Protein AF-A0A932HFH7-F1 (afdb_monomer_lite)

Radius of gyration: 31.8 Å; chains: 1; bounding box: 162×80×73 Å

Sequence (682 aa):
MNRLTLTACIVPSLLVASARLAAAQASPTAGREAAAAARPGRSPTQPIDEEYTRKIREYTTEPFFLSPLVDYLPASQTVPTPVAVLGDIAGAPTKLPYSHEVYQYLRLLEKATPRVKVFSIGTTEENREMIAVAVASEALMSSLDANREKLAKLADPRTTTDAEAERLQAEAAPIYYITGTIHSPEAGAPTALMELAYRLAVDESPYIQNIRERVITLITPIVEVDGRDRQVDVFRWHLAHPNETWPNLIYWGHYVAHDNNRDAMALTLKLSQNVLNTYVGWKAQVIHDLHESVPYLYDNTIGDGPYNAWIDPLLANEWQLIGWNNVQEMTRMGMPGVFAFGRFDTWSPGYLMFMAATHNGISRLYETFGNGGTAETLERTLSPTETARTWYRQNPPLPKVKWSLRNNNNYEQTGLLVSLSYIANDRRLILQNFYERSKRSVLKARTEGPAAYVFPADTRRPGAQAELLRILQKQHVEISRATAPFTVMLPAKRARPDTSRAAERGGAAPETAARALPDTAARAAADTTKPRTRTFPSGSYVVRMDQPYSRIADALLDHQYWAPDDPQRTPYDDTGWTFPEGFGVEAVRVVDTTVLHVAMEPVRGEVRAPGGVRPSSAAPGPPAAAAAARGGSVVAINHNGDNALGTLRYRLKSADIQAAEEPFEAAGQQFNRGSLLIRNVP

Foldseek 3Di:
DDDDDDDDDDDDDDDDDDDDPDPPPPDPVVLLVVLLVFDQAADPPFDFPVVQLVVLVVQAPDPLLFFRNRSTHTDDPQADALCVQQVHAQLDALDFDAPVSLVVLLVSRVVRALQKDKDFLFAFPVRHTWIKMKGADNVCSVCLVVLLVLLVCLLAVVNDDPVSLLVSLVVHAFEAEEEEAQPQQQGQQSSLVSRLSSCLGRGPRSLSNLLRHRYIYMYGSHLLNQQNNVLSVQQVVCVVVVPDDTDDSQASDDVHGDGQQQCLLQVPTPSNLSLLCCCVVSSHQFYEYEAADAEAKEWQLLEDDDAAPLFDVVLNVVSVVLLVLLVVVSVVRSNAAYFHYDQAYNHRCRGSQSSQRLLLHRRTYMHGHGPRSRQHFDKDADDCVQQDCDPGHNRGDDRIDGHGSSSRSSRVSSSVSSSSSVCSSCSSVSSVSSSVLLVCQLCCVPPPDDQKKKFFPPDLALPLVLSVVQSCVSSVQWKKFFQAKDKAWAAQDPDDPPCVVVVVDDDDDDPDDDDDDDDPPPPPRPPRHDTDMDIGGGGMMIRGSNGSSNSSVCSQAPDGDDPPPPPPPDHPDDDDHHSCVVSVGDIGTHNGNCVVVGHIGIDDDRRDGDDDADPLPDDPDPPPVVVVVPFDDKGKAADPPHPCVVVVCVVQVVKDKDFAQQWDDDSNDIGHGRIIITGDRD

Secondary structure (DSSP, 8-state):
-----------PPP-------------HHHHHHHHHTPPSS--SSSPB-HHHHHHHHHHSSSGGG--TTTSS-B--SSS--THHHHSS-TT-TT----HHHHHHHHHHHHHH-TTEEEEEEEE-TT--EEEEEEE--HHHHHTHHHHHHHHHHHH-GGG--HHHHHHHHHHPPPEEEEEE-SSTT--SHHHHHHHHHHHHHH--SHHHHHHHHH-EEEEES-S-HHHHHHHHHHHHHHHH-TTS-PPP--EEETTEES-GGGGGGT--SHHHHHHHHHHHHHT-SEEEEEEE-SSSEEETTS-BSPPPTTS-HHHHHHHHHHHHHHHHHHHHTT--SEES-SS-BS--TTSTTHHHHHTTSEEEEEEE---TT----EEEE--HHHH--BTTBSSPPPSEEEE-HHHHHHHHHHHHHHHHHHHHHTHHHHHHHHHHHHHHHHHHHHHTS-SEEEE-TT-S-HHHHHHHHHHHHHTT---EEESS-EEEEEPPPPPPP-TTGGGGSS-PPPS-------SSGGGS-SS-SS-EEEEE-TT-EEEESSSTTHHHHHHHHSPP---TT-S--S-SS-----HHHHHT---EEE--GGGGGS-EEE--S-------PPP-----PSPTTTGGGS-PPPEEE--SS-THHHHHHHHTTTSEEEE-SS-EEETTEEE-TT-EEEE---

Structure (mmCIF, N/CA/C/O backbone):
data_AF-A0A932HFH7-F1
#
_entry.id   AF-A0A932HFH7-F1
#
loop_
_atom_site.group_PDB
_atom_site.id
_atom_site.type_symbol
_atom_site.label_atom_id
_atom_site.label_alt_id
_atom_site.label_comp_id
_atom_site.label_asym_id
_atom_site.label_entity_id
_atom_site.label_seq_id
_atom_site.pdbx_PDB_ins_code
_atom_site.Cartn_x
_atom_site.Cartn_y
_atom_site.Cartn_z
_atom_site.occupancy
_atom_site.B_iso_or_equiv
_atom_site.auth_seq_id
_atom_site.auth_comp_id
_atom_site.auth_asym_id
_atom_site.auth_atom_id
_atom_site.pdbx_PDB_model_num
ATOM 1 N N . MET A 1 1 ? 100.072 -16.247 0.731 1.00 35.38 1 MET A N 1
ATOM 2 C CA . MET A 1 1 ? 100.127 -16.409 -0.737 1.00 35.38 1 MET A CA 1
ATOM 3 C C . MET A 1 1 ? 98.975 -17.310 -1.161 1.00 35.38 1 MET A C 1
ATOM 5 O O . MET A 1 1 ? 98.852 -18.371 -0.574 1.00 35.38 1 MET A O 1
ATOM 9 N N . ASN A 1 2 ? 98.145 -16.815 -2.090 1.00 32.78 2 ASN A N 1
ATOM 10 C CA . ASN A 1 2 ? 97.138 -17.476 -2.952 1.00 32.78 2 ASN A CA 1
ATOM 11 C C . ASN A 1 2 ? 96.195 -18.518 -2.314 1.00 32.78 2 ASN A C 1
ATOM 13 O O . ASN A 1 2 ? 96.620 -19.602 -1.948 1.00 32.78 2 ASN A O 1
ATOM 17 N N . ARG A 1 3 ? 94.908 -18.210 -2.066 1.00 34.16 3 ARG A N 1
ATOM 18 C CA . ARG A 1 3 ? 93.764 -18.170 -3.022 1.00 34.16 3 ARG A CA 1
ATOM 19 C C . ARG A 1 3 ? 93.720 -19.358 -3.990 1.00 34.16 3 ARG A C 1
ATOM 21 O O . ARG A 1 3 ? 94.660 -19.527 -4.750 1.00 34.16 3 ARG A O 1
ATOM 28 N N . LEU A 1 4 ? 92.581 -20.057 -4.014 1.00 31.47 4 LEU A N 1
ATOM 29 C CA . LEU A 1 4 ? 91.679 -20.318 -5.163 1.00 31.47 4 LEU A CA 1
ATOM 30 C C . LEU A 1 4 ? 90.792 -21.547 -4.826 1.00 31.47 4 LEU A C 1
ATOM 32 O O . LEU A 1 4 ? 91.275 -22.441 -4.148 1.00 31.47 4 LEU A O 1
ATOM 36 N N . THR A 1 5 ? 89.559 -21.778 -5.283 1.00 32.38 5 THR A N 1
ATOM 37 C CA . THR A 1 5 ? 88.359 -20.997 -5.646 1.00 32.38 5 THR A CA 1
ATOM 38 C C . THR A 1 5 ? 87.217 -22.033 -5.633 1.00 32.38 5 THR A C 1
ATOM 40 O O . THR A 1 5 ? 87.442 -23.186 -5.996 1.00 32.38 5 THR A O 1
ATOM 43 N N . LEU A 1 6 ? 86.005 -21.645 -5.219 1.00 30.61 6 LEU A N 1
ATOM 44 C CA . LEU A 1 6 ? 84.785 -22.458 -5.339 1.00 30.61 6 LEU A CA 1
ATOM 45 C C . LEU A 1 6 ? 84.455 -22.789 -6.805 1.00 30.61 6 LEU A C 1
ATOM 47 O O . LEU A 1 6 ? 84.578 -21.936 -7.684 1.00 30.61 6 LEU A O 1
ATOM 51 N N . THR A 1 7 ? 83.852 -23.956 -7.038 1.00 31.33 7 THR A N 1
ATOM 52 C CA . THR A 1 7 ? 82.819 -24.117 -8.074 1.00 31.33 7 THR A CA 1
ATOM 53 C C . THR A 1 7 ? 81.738 -25.074 -7.571 1.00 31.33 7 THR A C 1
ATOM 55 O O . THR A 1 7 ? 82.030 -26.110 -6.981 1.00 31.33 7 THR A O 1
ATOM 58 N N . ALA A 1 8 ? 80.487 -24.650 -7.732 1.00 31.22 8 ALA A N 1
ATOM 59 C CA . ALA A 1 8 ? 79.284 -25.252 -7.178 1.00 31.22 8 ALA A CA 1
ATOM 60 C C . ALA A 1 8 ? 78.802 -26.484 -7.961 1.00 31.22 8 ALA A C 1
ATOM 62 O O . ALA A 1 8 ? 78.883 -26.519 -9.186 1.00 31.22 8 ALA A O 1
ATOM 63 N N . CYS A 1 9 ? 78.191 -27.431 -7.248 1.00 28.25 9 CYS A N 1
ATOM 64 C CA . CYS A 1 9 ? 77.181 -28.349 -7.773 1.00 28.25 9 CYS A CA 1
ATOM 65 C C . CYS A 1 9 ? 76.133 -28.574 -6.676 1.00 28.25 9 CYS A C 1
ATOM 67 O O . CYS A 1 9 ? 76.435 -29.113 -5.614 1.00 28.25 9 CYS A O 1
ATOM 69 N N . ILE A 1 10 ? 74.914 -28.098 -6.930 1.00 31.12 10 ILE A N 1
ATOM 70 C CA . ILE A 1 10 ? 73.724 -28.296 -6.100 1.00 31.12 10 ILE A CA 1
ATOM 71 C C . ILE A 1 10 ? 72.938 -29.454 -6.717 1.00 31.12 10 ILE A C 1
ATOM 73 O O . ILE A 1 10 ? 72.573 -29.386 -7.888 1.00 31.12 10 ILE A O 1
ATOM 77 N N . VAL A 1 11 ? 72.636 -30.481 -5.922 1.00 30.22 11 VAL A N 1
ATOM 78 C CA . VAL A 1 11 ? 71.581 -31.467 -6.202 1.00 30.22 11 VAL A CA 1
ATOM 79 C C . VAL A 1 11 ? 70.719 -31.568 -4.935 1.00 30.22 11 VAL A C 1
ATOM 81 O O . VAL A 1 11 ? 71.273 -31.854 -3.873 1.00 30.22 11 VAL A O 1
ATOM 84 N N . PRO A 1 12 ? 69.404 -31.279 -4.992 1.00 34.81 12 PRO A N 1
ATOM 85 C CA . PRO A 1 12 ? 68.555 -31.230 -3.808 1.00 34.81 12 PRO A CA 1
ATOM 86 C C . PRO A 1 12 ? 67.936 -32.595 -3.479 1.00 34.81 12 PRO A C 1
ATOM 88 O O . PRO A 1 12 ? 67.478 -33.329 -4.354 1.00 34.81 12 PRO A O 1
ATOM 91 N N . SER A 1 13 ? 67.889 -32.897 -2.183 1.00 32.38 13 SER A N 1
ATOM 92 C CA . SER A 1 13 ? 67.214 -34.055 -1.601 1.00 32.38 13 SER A CA 1
ATOM 93 C C . SER A 1 13 ? 65.689 -33.905 -1.667 1.00 32.38 13 SER A C 1
ATOM 95 O O . SER A 1 13 ? 65.133 -32.891 -1.246 1.00 32.38 13 SER A O 1
ATOM 97 N N . LEU A 1 14 ? 65.021 -34.942 -2.176 1.00 31.16 14 LEU A N 1
ATOM 98 C CA . LEU A 1 14 ? 63.566 -35.084 -2.257 1.00 31.16 14 LEU A CA 1
ATOM 99 C C . LEU A 1 14 ? 62.920 -35.195 -0.865 1.00 31.16 14 LEU A C 1
ATOM 101 O O . LEU A 1 14 ? 63.173 -36.149 -0.132 1.00 31.16 14 LEU A O 1
ATOM 105 N N . LEU A 1 15 ? 62.011 -34.267 -0.553 1.00 31.84 15 LEU A N 1
ATOM 106 C CA . LEU A 1 15 ? 60.981 -34.421 0.475 1.00 31.84 15 LEU A CA 1
ATOM 107 C C . LEU A 1 15 ? 59.646 -34.698 -0.228 1.00 31.84 15 LEU A C 1
ATOM 109 O O . LEU A 1 15 ? 59.114 -33.846 -0.938 1.00 31.84 15 LEU A O 1
ATOM 113 N N . VAL A 1 16 ? 59.114 -35.904 -0.044 1.00 32.59 16 VAL A N 1
ATOM 114 C CA . VAL A 1 16 ? 57.792 -36.304 -0.537 1.00 32.59 16 VAL A CA 1
ATOM 115 C C . VAL A 1 16 ? 56.738 -35.764 0.430 1.00 32.59 16 VAL A C 1
ATOM 117 O O . VAL A 1 16 ? 56.536 -36.316 1.508 1.00 32.59 16 VAL A O 1
ATOM 120 N N . ALA A 1 17 ? 56.070 -34.675 0.047 1.00 32.34 17 ALA A N 1
ATOM 121 C CA . ALA A 1 17 ? 54.865 -34.186 0.708 1.00 32.34 17 ALA A CA 1
ATOM 122 C C . ALA A 1 17 ? 53.636 -34.661 -0.079 1.00 32.34 17 ALA A C 1
ATOM 124 O O . ALA A 1 17 ? 53.378 -34.232 -1.202 1.00 32.34 17 ALA A O 1
ATOM 125 N N . SER A 1 18 ? 52.877 -35.574 0.516 1.00 32.09 18 SER A N 1
ATOM 126 C CA . SER A 1 18 ? 51.580 -36.032 0.025 1.00 32.09 18 SER A CA 1
ATOM 127 C C . SER A 1 18 ? 50.555 -34.892 0.070 1.00 32.09 18 SER A C 1
ATOM 129 O O . SER A 1 18 ? 50.047 -34.547 1.139 1.00 32.09 18 SER A O 1
ATOM 131 N N . ALA A 1 19 ? 50.241 -34.316 -1.091 1.00 32.03 19 ALA A N 1
ATOM 132 C CA . ALA A 1 19 ? 49.162 -33.351 -1.258 1.00 32.03 19 ALA A CA 1
ATOM 133 C C . ALA A 1 19 ? 47.802 -34.064 -1.173 1.00 32.03 19 ALA A C 1
ATOM 135 O O . ALA A 1 19 ? 47.393 -34.775 -2.089 1.00 32.03 19 ALA A O 1
ATOM 136 N N . ARG A 1 20 ? 47.081 -33.870 -0.064 1.00 33.16 20 ARG A N 1
ATOM 137 C CA . ARG A 1 20 ? 45.633 -34.101 -0.022 1.00 33.16 20 ARG A CA 1
ATOM 138 C C . ARG A 1 20 ? 44.963 -32.884 -0.660 1.00 33.16 20 ARG A C 1
ATOM 140 O O . ARG A 1 20 ? 45.061 -31.789 -0.113 1.00 33.16 20 ARG A O 1
ATOM 147 N N . LEU A 1 21 ? 44.284 -33.068 -1.795 1.00 34.22 21 LEU A N 1
ATOM 148 C CA . LEU A 1 21 ? 43.308 -32.093 -2.287 1.00 34.22 21 LEU A CA 1
ATOM 149 C C . LEU A 1 21 ? 42.179 -31.997 -1.251 1.00 34.22 21 LEU A C 1
ATOM 151 O O . LEU A 1 21 ? 41.292 -32.845 -1.206 1.00 34.22 21 LEU A O 1
ATOM 155 N N . ALA A 1 22 ? 42.217 -30.970 -0.407 1.00 33.97 22 ALA A N 1
ATOM 156 C CA . ALA A 1 22 ? 41.032 -30.513 0.293 1.00 33.97 22 ALA A CA 1
ATOM 157 C C . ALA A 1 22 ? 40.236 -29.658 -0.698 1.00 33.97 22 ALA A C 1
ATOM 159 O O . ALA A 1 22 ? 40.610 -28.524 -0.993 1.00 33.97 22 ALA A O 1
ATOM 160 N N . ALA A 1 23 ? 39.157 -30.215 -1.248 1.00 35.78 23 ALA A N 1
ATOM 161 C CA . ALA A 1 23 ? 38.127 -29.406 -1.878 1.00 35.78 23 ALA A CA 1
ATOM 162 C C . ALA A 1 23 ? 37.571 -28.466 -0.799 1.00 35.78 23 ALA A C 1
ATOM 164 O O . ALA A 1 23 ? 36.909 -28.915 0.138 1.00 35.78 23 ALA A O 1
ATOM 165 N N . ALA A 1 24 ? 37.897 -27.178 -0.888 1.00 39.75 24 ALA A N 1
ATOM 166 C CA . ALA A 1 24 ? 37.312 -26.161 -0.033 1.00 39.75 24 ALA A CA 1
ATOM 167 C C . ALA A 1 24 ? 35.819 -26.064 -0.373 1.00 39.75 24 ALA A C 1
ATOM 169 O O . ALA A 1 24 ? 35.430 -25.415 -1.341 1.00 39.75 24 ALA A O 1
ATOM 170 N N . GLN A 1 25 ? 34.976 -26.747 0.401 1.00 37.53 25 GLN A N 1
ATOM 171 C CA . GLN A 1 25 ? 33.557 -26.426 0.442 1.00 37.53 25 GLN A CA 1
ATOM 172 C C . GLN A 1 25 ? 33.450 -25.020 1.030 1.00 37.53 25 GLN A C 1
ATOM 174 O O . GLN A 1 25 ? 33.739 -24.810 2.207 1.00 37.53 25 GLN A O 1
ATOM 179 N N . ALA A 1 26 ? 33.109 -24.042 0.192 1.00 40.19 26 ALA A N 1
ATOM 180 C CA . ALA A 1 26 ? 32.793 -22.703 0.658 1.00 40.19 26 ALA A CA 1
ATOM 181 C C . ALA A 1 26 ? 31.642 -22.807 1.668 1.00 40.19 26 ALA A C 1
ATOM 183 O O . ALA A 1 26 ? 30.573 -23.328 1.342 1.00 40.19 26 ALA A O 1
ATOM 184 N N . SER A 1 27 ? 31.862 -22.343 2.900 1.00 35.97 27 SER A N 1
ATOM 185 C CA . SER A 1 27 ? 30.799 -22.284 3.899 1.00 35.97 27 SER A CA 1
ATOM 186 C C . SER A 1 27 ? 29.634 -21.447 3.352 1.00 35.97 27 SER A C 1
ATOM 188 O O . SER A 1 27 ? 29.876 -20.361 2.816 1.00 35.97 27 SER A O 1
ATOM 190 N N . PRO A 1 28 ? 28.370 -21.879 3.517 1.00 47.59 28 PRO A N 1
ATOM 191 C CA . PRO A 1 28 ? 27.197 -21.151 3.017 1.00 47.59 28 PRO A CA 1
ATOM 192 C C . PRO A 1 28 ? 27.067 -19.725 3.585 1.00 47.59 28 PRO A C 1
ATOM 194 O O . PRO A 1 28 ? 26.352 -18.894 3.030 1.00 47.59 28 PRO A O 1
ATOM 197 N N . THR A 1 29 ? 27.786 -19.410 4.665 1.00 44.78 29 THR A N 1
ATOM 198 C CA . THR A 1 29 ? 27.919 -18.064 5.235 1.00 44.78 29 THR A CA 1
ATOM 199 C C . THR A 1 29 ? 28.749 -17.114 4.364 1.00 44.78 29 THR A C 1
ATOM 201 O O . THR A 1 29 ? 28.332 -15.977 4.166 1.00 44.78 29 THR A O 1
ATOM 204 N N . ALA A 1 30 ? 29.851 -17.573 3.759 1.00 38.56 30 ALA A N 1
ATOM 205 C CA . ALA A 1 30 ? 30.724 -16.731 2.932 1.00 38.56 30 ALA A CA 1
ATOM 206 C C . ALA A 1 30 ? 30.053 -16.306 1.610 1.00 38.56 30 ALA A C 1
ATOM 208 O O . ALA A 1 30 ? 30.193 -15.165 1.175 1.00 38.56 30 ALA A O 1
ATOM 209 N N . GLY A 1 31 ? 29.262 -17.198 0.998 1.00 47.81 31 GLY A N 1
ATOM 210 C CA . GLY A 1 31 ? 28.448 -16.862 -0.180 1.00 47.81 31 GLY A CA 1
ATOM 211 C C . GLY A 1 31 ? 27.321 -15.871 0.136 1.00 47.81 31 GLY A C 1
ATOM 212 O O . GLY A 1 31 ? 27.017 -14.995 -0.671 1.00 47.81 31 GLY A O 1
ATOM 213 N N . ARG A 1 32 ? 26.744 -15.951 1.344 1.00 49.59 32 ARG A N 1
ATOM 214 C CA . ARG A 1 32 ? 25.683 -15.042 1.804 1.00 49.59 32 ARG A CA 1
ATOM 215 C C . ARG A 1 32 ? 26.189 -13.634 2.136 1.00 49.59 32 ARG A C 1
ATOM 217 O O . ARG A 1 32 ? 25.471 -12.677 1.860 1.00 49.59 32 ARG A O 1
ATOM 224 N N . GLU A 1 33 ? 27.385 -13.487 2.698 1.00 50.38 33 GLU A N 1
ATOM 225 C CA . GLU A 1 33 ? 27.985 -12.166 2.957 1.00 50.38 33 GLU A CA 1
ATOM 226 C C . GLU A 1 33 ? 28.440 -11.473 1.662 1.00 50.38 33 GLU A C 1
ATOM 228 O O . GLU A 1 33 ? 28.222 -10.273 1.499 1.00 50.38 33 GLU A O 1
ATOM 233 N N . ALA A 1 34 ? 28.970 -12.224 0.689 1.00 55.91 34 ALA A N 1
ATOM 234 C CA . ALA A 1 34 ? 29.333 -11.684 -0.625 1.00 55.91 34 ALA A CA 1
ATOM 235 C C . ALA A 1 34 ? 28.115 -11.182 -1.431 1.00 55.91 34 ALA A C 1
ATOM 237 O O . ALA A 1 34 ? 28.224 -10.191 -2.152 1.00 55.91 34 ALA A O 1
ATOM 238 N N . ALA A 1 35 ? 26.950 -11.827 -1.285 1.00 56.38 35 ALA A N 1
ATOM 239 C CA . ALA A 1 35 ? 25.703 -11.409 -1.932 1.00 56.38 35 ALA A CA 1
ATOM 240 C C . ALA A 1 35 ? 25.136 -10.092 -1.357 1.00 56.38 35 ALA A C 1
ATOM 242 O O . ALA A 1 35 ? 24.623 -9.270 -2.111 1.00 56.38 35 ALA A O 1
ATOM 243 N N . ALA A 1 36 ? 25.284 -9.839 -0.052 1.00 57.16 36 ALA A N 1
ATOM 244 C CA . ALA A 1 36 ? 24.829 -8.591 0.576 1.00 57.16 36 ALA A CA 1
ATOM 245 C C . ALA A 1 36 ? 25.656 -7.359 0.141 1.00 57.16 36 ALA A C 1
ATOM 247 O O . ALA A 1 36 ? 25.159 -6.235 0.139 1.00 57.16 36 ALA A O 1
ATOM 248 N N . ALA A 1 37 ? 26.905 -7.576 -0.288 1.00 65.25 37 ALA A N 1
ATOM 249 C CA . ALA A 1 37 ? 27.796 -6.558 -0.852 1.00 65.25 37 ALA A CA 1
ATOM 250 C C . ALA A 1 37 ? 27.737 -6.473 -2.395 1.00 65.25 37 ALA A C 1
ATOM 252 O O . ALA A 1 37 ? 28.613 -5.863 -3.021 1.00 65.25 37 ALA A O 1
ATOM 253 N N . ALA A 1 38 ? 26.743 -7.109 -3.028 1.00 76.88 38 ALA A N 1
ATOM 254 C CA . ALA A 1 38 ? 26.634 -7.166 -4.478 1.00 76.88 38 ALA A CA 1
ATOM 255 C C . ALA A 1 38 ? 26.452 -5.772 -5.091 1.00 76.88 38 ALA A C 1
ATOM 257 O O . ALA A 1 38 ? 25.614 -4.974 -4.671 1.00 76.88 38 ALA A O 1
ATOM 258 N N . ARG A 1 39 ? 27.230 -5.485 -6.137 1.00 86.56 39 ARG A N 1
ATOM 259 C CA . ARG A 1 39 ? 27.068 -4.256 -6.917 1.00 86.56 39 ARG A CA 1
ATOM 260 C C . ARG A 1 39 ? 25.878 -4.400 -7.874 1.00 86.56 39 ARG A C 1
ATOM 262 O O . ARG A 1 39 ? 25.722 -5.474 -8.455 1.00 86.56 39 ARG A O 1
ATOM 269 N N . PRO A 1 40 ? 25.096 -3.330 -8.095 1.00 93.69 40 PRO A N 1
ATOM 270 C CA . PRO A 1 40 ? 24.092 -3.283 -9.153 1.00 93.69 40 PRO A CA 1
ATOM 271 C C . PRO A 1 40 ? 24.697 -3.621 -10.517 1.00 93.69 40 PRO A C 1
ATOM 273 O O . PRO A 1 40 ? 25.717 -3.040 -10.897 1.00 93.69 40 PRO A O 1
ATOM 276 N N . GLY A 1 41 ? 24.087 -4.559 -11.238 1.00 94.00 41 GLY A N 1
ATOM 277 C CA . GLY A 1 41 ? 24.583 -5.017 -12.532 1.00 94.00 41 GLY A CA 1
ATOM 278 C C . GLY A 1 41 ? 24.110 -6.421 -12.894 1.00 94.00 41 GLY A C 1
ATOM 279 O O . GLY A 1 41 ? 23.615 -7.161 -12.045 1.00 94.00 41 GLY A O 1
ATOM 280 N N . ARG A 1 42 ? 24.317 -6.797 -14.159 1.00 94.25 42 ARG A N 1
ATOM 281 C CA . ARG A 1 42 ? 24.025 -8.143 -14.669 1.00 94.25 42 ARG A CA 1
ATOM 282 C C . ARG A 1 42 ? 24.982 -9.209 -14.172 1.00 94.25 42 ARG A C 1
ATOM 284 O O . ARG A 1 42 ? 26.149 -8.939 -13.883 1.00 94.25 42 AR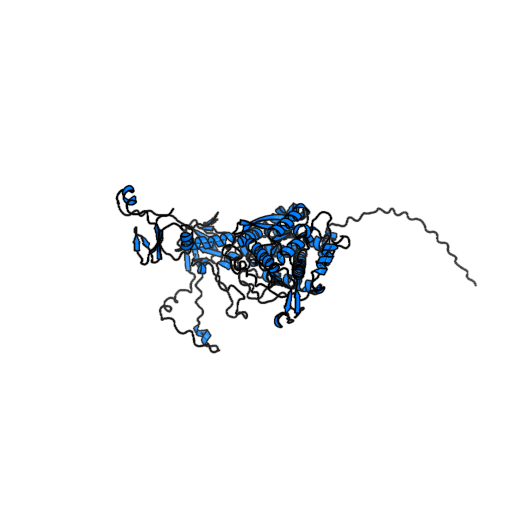G A O 1
ATOM 291 N N . SER A 1 43 ? 24.511 -10.453 -14.183 1.00 94.00 43 SER A N 1
ATOM 292 C CA . SER A 1 43 ? 25.406 -11.599 -14.078 1.00 94.00 43 SER A CA 1
ATOM 293 C C . SER A 1 43 ? 26.344 -11.645 -15.295 1.00 94.00 43 SER A C 1
ATOM 295 O O . SER A 1 43 ? 25.875 -11.559 -16.435 1.00 94.00 43 SER A O 1
ATOM 297 N N . PRO A 1 44 ? 27.666 -11.799 -15.100 1.00 90.50 44 PRO A N 1
ATOM 298 C CA . PRO A 1 44 ? 28.602 -11.929 -16.213 1.00 90.50 44 PRO A CA 1
ATOM 299 C C . PRO A 1 44 ? 28.458 -13.268 -16.949 1.00 90.50 44 PRO A C 1
ATOM 301 O O . PRO A 1 44 ? 28.910 -13.380 -18.086 1.00 90.50 44 PRO A O 1
ATOM 304 N N . THR A 1 45 ? 27.846 -14.275 -16.317 1.00 93.94 45 THR A N 1
ATOM 305 C CA . THR A 1 45 ? 27.719 -15.641 -16.850 1.00 93.94 45 THR A CA 1
ATOM 306 C C . THR A 1 45 ? 26.332 -15.957 -17.402 1.00 93.94 45 THR A C 1
ATOM 308 O O . THR A 1 45 ? 26.183 -16.954 -18.105 1.00 93.94 45 THR A O 1
ATOM 311 N N . GLN A 1 46 ? 25.325 -15.127 -17.119 1.00 97.44 46 GLN A N 1
ATOM 312 C CA . GLN A 1 46 ? 23.989 -15.275 -17.689 1.00 97.44 46 GLN A CA 1
ATOM 313 C C . GLN A 1 46 ? 23.894 -14.494 -19.011 1.00 97.44 46 GLN A C 1
ATOM 315 O O . GLN A 1 46 ? 24.196 -13.294 -19.032 1.00 97.44 46 GLN A O 1
ATOM 320 N N . PRO A 1 47 ? 23.477 -15.136 -20.116 1.00 98.06 47 PRO A N 1
ATOM 321 C CA . PRO A 1 47 ? 23.124 -14.426 -21.340 1.00 98.06 47 PRO A CA 1
ATOM 322 C C . PRO A 1 47 ? 21.979 -13.431 -21.115 1.00 98.06 47 PRO A C 1
ATOM 324 O O . PRO A 1 47 ? 21.155 -13.593 -20.213 1.00 98.06 47 PRO A O 1
ATOM 327 N N . ILE A 1 48 ? 21.910 -12.416 -21.968 1.00 98.44 48 ILE A N 1
ATOM 328 C CA . ILE A 1 48 ? 20.789 -11.474 -22.018 1.00 98.44 48 ILE A CA 1
ATOM 329 C C . ILE A 1 48 ? 19.853 -11.847 -23.167 1.00 98.44 48 ILE A C 1
ATOM 331 O O . ILE A 1 48 ? 20.275 -12.481 -24.135 1.00 98.44 48 ILE A O 1
ATOM 335 N N . ASP A 1 49 ? 18.587 -11.458 -23.067 1.00 98.56 49 ASP A N 1
ATOM 336 C CA . ASP A 1 49 ? 17.686 -11.467 -24.216 1.00 98.56 49 ASP A CA 1
ATOM 337 C C . ASP A 1 49 ? 18.082 -10.295 -25.125 1.00 98.56 49 ASP A C 1
ATOM 339 O O . ASP A 1 49 ? 17.829 -9.132 -24.798 1.00 98.56 49 ASP A O 1
ATOM 343 N N . GLU A 1 50 ? 18.792 -10.596 -26.214 1.00 98.44 50 GLU A N 1
ATOM 344 C CA . GLU A 1 50 ? 19.386 -9.590 -27.103 1.00 98.44 50 GLU A CA 1
ATOM 345 C C . GLU A 1 50 ? 18.325 -8.704 -27.768 1.00 98.44 50 GLU A C 1
ATOM 347 O O . GLU A 1 50 ? 18.493 -7.485 -27.839 1.00 98.44 50 GLU A O 1
ATOM 352 N N . GLU A 1 51 ? 17.207 -9.280 -28.225 1.00 98.44 51 GLU A N 1
ATOM 353 C CA . GLU A 1 51 ? 16.154 -8.507 -28.889 1.00 98.44 51 GLU A CA 1
ATOM 354 C C . GLU A 1 51 ? 15.417 -7.619 -27.889 1.00 98.44 51 GLU A C 1
ATOM 356 O O . GLU A 1 51 ? 15.250 -6.420 -28.135 1.00 98.44 51 GLU A O 1
ATOM 361 N N . TYR A 1 52 ? 15.019 -8.181 -26.746 1.00 98.62 52 TYR A N 1
ATOM 362 C CA . TYR A 1 52 ? 14.345 -7.425 -25.700 1.00 98.62 52 TYR A CA 1
ATOM 363 C C . TYR A 1 52 ? 15.254 -6.298 -25.197 1.00 98.62 52 TYR A C 1
ATOM 365 O O . TYR A 1 52 ? 14.831 -5.147 -25.112 1.00 98.62 52 TYR A O 1
ATOM 373 N N . THR A 1 53 ? 16.531 -6.594 -24.937 1.00 98.75 53 THR A N 1
ATOM 374 C CA . THR A 1 53 ? 17.522 -5.604 -24.485 1.00 98.75 53 THR A CA 1
ATOM 375 C C . THR A 1 53 ? 17.750 -4.505 -25.521 1.00 98.75 53 THR A C 1
ATOM 377 O O . THR A 1 53 ? 17.829 -3.326 -25.167 1.00 98.75 53 THR A O 1
ATOM 380 N N . ARG A 1 54 ? 17.809 -4.848 -26.813 1.00 98.75 54 ARG A N 1
ATOM 381 C CA . ARG A 1 54 ? 17.880 -3.856 -27.893 1.00 98.75 54 ARG A CA 1
ATOM 382 C C . ARG A 1 54 ? 16.670 -2.919 -27.853 1.00 98.75 54 ARG A C 1
ATOM 384 O O . ARG A 1 54 ? 16.855 -1.708 -27.938 1.00 98.75 54 ARG A O 1
ATOM 391 N N . LYS A 1 55 ? 15.461 -3.457 -27.667 1.00 98.56 55 LYS A N 1
ATOM 392 C CA . LYS A 1 55 ? 14.226 -2.664 -27.574 1.00 98.56 55 LYS A CA 1
ATOM 393 C C . LYS A 1 55 ? 14.140 -1.812 -26.307 1.00 98.56 55 LYS A C 1
ATOM 395 O O . LYS A 1 55 ? 13.636 -0.697 -26.376 1.00 98.56 55 LYS A O 1
ATOM 400 N N . ILE A 1 56 ? 14.690 -2.266 -25.172 1.00 98.69 56 ILE A N 1
ATOM 401 C CA . ILE A 1 56 ? 14.825 -1.427 -23.964 1.00 98.69 56 ILE A CA 1
ATOM 402 C C . ILE A 1 56 ? 15.561 -0.136 -24.325 1.00 98.69 56 ILE A C 1
ATOM 404 O O . ILE A 1 56 ? 15.093 0.953 -24.000 1.00 98.69 56 ILE A O 1
ATOM 408 N N . ARG A 1 57 ? 16.692 -0.254 -25.028 1.00 98.56 57 ARG A N 1
ATOM 409 C CA . ARG A 1 57 ? 17.504 0.895 -25.450 1.00 98.56 57 ARG A CA 1
ATOM 410 C C . ARG A 1 57 ? 16.817 1.731 -26.524 1.00 98.56 57 ARG A C 1
ATOM 412 O O . ARG A 1 57 ? 16.942 2.943 -26.493 1.00 98.56 57 ARG A O 1
ATOM 419 N N . GLU A 1 58 ? 16.095 1.095 -27.443 1.00 98.25 58 GLU A N 1
ATOM 420 C CA . GLU A 1 58 ? 15.334 1.774 -28.498 1.00 98.25 58 GLU A CA 1
ATOM 421 C C . GLU A 1 58 ? 14.203 2.648 -27.936 1.00 98.25 58 GLU A C 1
ATOM 423 O O . GLU A 1 58 ? 14.013 3.774 -28.386 1.00 98.25 58 GLU A O 1
ATOM 428 N N . TYR A 1 59 ? 13.456 2.145 -26.948 1.00 98.25 59 TYR A N 1
ATOM 429 C CA . TYR A 1 59 ? 12.288 2.836 -26.389 1.00 98.25 59 TYR A CA 1
ATOM 430 C C . TYR A 1 59 ? 12.621 3.753 -25.207 1.00 98.25 59 TYR A C 1
ATOM 432 O O . TYR A 1 59 ? 11.785 4.561 -24.788 1.00 98.25 59 TYR A O 1
ATOM 440 N N . THR A 1 60 ? 13.838 3.656 -24.673 1.00 98.56 60 THR A N 1
ATOM 441 C CA . THR A 1 60 ? 14.356 4.608 -23.688 1.00 98.56 60 THR A CA 1
ATOM 442 C C . THR A 1 60 ? 14.897 5.832 -24.413 1.00 98.56 60 THR A C 1
ATOM 444 O O . THR A 1 60 ? 15.737 5.713 -25.299 1.00 98.56 60 THR A O 1
ATOM 447 N N . THR A 1 61 ? 14.415 7.020 -24.057 1.00 97.94 61 THR A N 1
ATOM 448 C CA . THR A 1 61 ? 14.672 8.214 -24.879 1.00 97.94 61 THR A CA 1
ATOM 449 C C . THR A 1 61 ? 16.073 8.788 -24.707 1.00 97.94 61 THR A C 1
ATOM 451 O O . THR A 1 61 ? 16.566 9.425 -25.631 1.00 97.94 61 THR A O 1
ATOM 454 N N . GLU A 1 62 ? 16.714 8.557 -23.557 1.00 97.62 62 GLU A N 1
ATOM 455 C CA . GLU A 1 62 ? 18.063 9.036 -23.244 1.00 97.62 62 GLU A CA 1
ATOM 456 C C . GLU A 1 62 ? 18.828 8.029 -22.361 1.00 97.62 62 GLU A C 1
ATOM 458 O O . GLU A 1 62 ? 18.222 7.410 -21.480 1.00 97.62 62 GLU A O 1
ATOM 463 N N . PRO A 1 63 ? 20.162 7.879 -22.505 1.00 97.56 63 PRO A N 1
ATOM 464 C CA . PRO A 1 63 ? 20.931 6.868 -21.768 1.00 97.56 63 PRO A CA 1
ATOM 465 C C . PRO A 1 63 ? 20.887 7.005 -20.241 1.00 97.56 63 PRO A C 1
ATOM 467 O O . PRO A 1 63 ? 20.965 6.003 -19.539 1.00 97.56 63 PRO A O 1
ATOM 470 N N . PHE A 1 64 ? 20.746 8.223 -19.710 1.00 96.88 64 PHE A N 1
ATOM 471 C CA . PHE A 1 64 ? 20.674 8.468 -18.261 1.00 96.88 64 PHE A CA 1
ATOM 472 C C . PHE A 1 64 ? 19.326 8.071 -17.636 1.00 96.88 64 PHE A C 1
ATOM 474 O O . PHE A 1 64 ? 19.170 8.140 -16.419 1.00 96.88 64 PHE A O 1
ATOM 481 N N . PHE A 1 65 ? 18.359 7.634 -18.447 1.00 98.31 65 PHE A N 1
ATOM 482 C CA . PHE A 1 65 ? 17.143 6.974 -17.970 1.00 98.31 65 PHE A CA 1
ATOM 483 C C . PHE A 1 65 ? 17.299 5.454 -17.830 1.00 98.31 65 PHE A C 1
ATOM 485 O O . PHE A 1 65 ? 16.328 4.761 -17.522 1.00 98.31 65 PHE A O 1
ATOM 492 N N . LEU A 1 66 ? 18.509 4.928 -18.043 1.00 98.38 66 LEU A N 1
ATOM 493 C CA . LEU A 1 66 ? 18.877 3.548 -17.758 1.00 98.38 66 LEU A CA 1
ATOM 494 C C . LEU A 1 66 ? 19.770 3.478 -16.522 1.00 98.38 66 LEU A C 1
ATOM 496 O O . LEU A 1 66 ? 20.622 4.333 -16.292 1.00 98.38 66 LEU A O 1
ATOM 500 N N . SER A 1 67 ? 19.611 2.395 -15.769 1.00 98.38 67 SER A N 1
ATOM 501 C CA . SER A 1 67 ? 20.544 1.988 -14.725 1.00 98.38 67 SER A CA 1
ATOM 502 C C . SER A 1 67 ? 21.140 0.619 -15.059 1.00 98.38 67 SER A C 1
ATOM 504 O O . SER A 1 67 ? 20.522 -0.135 -15.816 1.00 98.38 67 SER A O 1
ATOM 506 N N . PRO A 1 68 ? 22.269 0.224 -14.437 1.00 98.19 68 PRO A N 1
ATOM 507 C CA . PRO A 1 68 ? 22.821 -1.127 -14.579 1.00 98.19 68 PRO A CA 1
ATOM 508 C C . PRO A 1 68 ? 21.886 -2.260 -14.122 1.00 98.19 68 PRO A C 1
ATOM 510 O O . PRO A 1 68 ? 22.250 -3.427 -14.225 1.00 98.19 68 PRO A O 1
ATOM 513 N N . LEU A 1 69 ? 20.727 -1.942 -13.533 1.00 98.25 69 LEU A N 1
ATOM 514 C CA . LEU A 1 69 ? 19.716 -2.914 -13.112 1.00 98.25 69 LEU A CA 1
ATOM 515 C C . LEU A 1 69 ? 18.654 -3.168 -14.191 1.00 98.25 69 LEU A C 1
ATOM 517 O O . LEU A 1 69 ? 17.978 -4.195 -14.143 1.00 98.25 69 LEU A O 1
ATOM 521 N N . VAL A 1 70 ? 18.487 -2.241 -15.141 1.00 98.38 70 VAL A N 1
ATOM 522 C CA . VAL A 1 70 ? 17.374 -2.252 -16.107 1.00 98.38 70 VAL A CA 1
ATOM 523 C C . VAL A 1 70 ? 17.802 -2.004 -17.557 1.00 98.38 70 VAL A C 1
ATOM 525 O O . VAL A 1 70 ? 16.945 -1.984 -18.434 1.00 98.38 70 VAL A O 1
ATOM 528 N N . ASP A 1 71 ? 19.102 -1.866 -17.847 1.00 98.19 71 ASP A N 1
ATOM 529 C CA . ASP A 1 71 ? 19.651 -1.667 -19.204 1.00 98.19 71 ASP A CA 1
ATOM 530 C C . ASP A 1 71 ? 19.768 -2.951 -20.052 1.00 98.19 71 ASP A C 1
ATOM 532 O O . ASP A 1 71 ? 20.277 -2.921 -21.179 1.00 98.19 71 ASP A O 1
ATOM 536 N N . TYR A 1 72 ? 19.278 -4.071 -19.517 1.00 98.56 72 TYR A N 1
ATOM 537 C CA . TYR A 1 72 ? 19.192 -5.392 -20.143 1.00 98.56 72 TYR A CA 1
ATOM 538 C C . TYR A 1 72 ? 17.978 -6.157 -19.615 1.00 98.56 72 TYR A C 1
ATOM 540 O O . TYR A 1 72 ? 17.420 -5.784 -18.585 1.00 98.56 72 TYR A O 1
ATOM 548 N N . LEU A 1 73 ? 17.596 -7.251 -20.273 1.00 98.62 73 LEU A N 1
ATOM 549 C CA . LEU A 1 73 ? 16.725 -8.283 -19.701 1.00 98.62 73 LEU A CA 1
ATOM 550 C C . LEU A 1 73 ? 17.494 -9.618 -19.642 1.00 98.62 73 LEU A C 1
ATOM 552 O O . LEU A 1 73 ? 18.112 -9.983 -20.645 1.00 98.62 73 LEU A O 1
ATOM 556 N N . PRO A 1 74 ? 17.500 -10.358 -18.515 1.00 98.31 74 PRO A N 1
ATOM 557 C CA . PRO A 1 74 ? 18.174 -11.654 -18.452 1.00 98.31 74 PRO A CA 1
ATOM 558 C C . PRO A 1 74 ? 17.467 -12.686 -19.344 1.00 98.31 74 PRO A C 1
ATOM 560 O O . PRO A 1 74 ? 16.237 -12.798 -19.330 1.00 98.31 74 PRO A O 1
ATOM 563 N N . ALA A 1 75 ? 18.236 -13.467 -20.105 1.00 97.75 75 ALA A N 1
ATOM 564 C CA . ALA A 1 75 ? 17.675 -14.538 -20.921 1.00 97.75 75 ALA A CA 1
ATOM 565 C C . ALA A 1 75 ? 17.261 -15.734 -20.058 1.00 97.75 75 ALA A C 1
ATOM 567 O O . ALA A 1 75 ? 17.954 -16.121 -19.110 1.00 97.75 75 ALA A O 1
ATOM 568 N N . SER A 1 76 ? 16.170 -16.377 -20.463 1.00 97.88 76 SER A N 1
ATOM 569 C CA . SER A 1 76 ? 15.764 -17.693 -19.983 1.00 97.88 76 SER A CA 1
ATOM 570 C C . SER A 1 76 ? 15.283 -18.543 -21.150 1.00 97.88 76 SER A C 1
ATOM 572 O O . SER A 1 76 ? 14.582 -18.059 -22.032 1.00 97.88 76 SER A O 1
ATOM 574 N N . GLN A 1 77 ? 15.649 -19.825 -21.150 1.00 96.00 77 GLN A N 1
ATOM 575 C CA . GLN A 1 77 ? 15.157 -20.783 -22.147 1.00 96.00 77 GLN A CA 1
ATOM 576 C C . GLN A 1 77 ? 13.768 -21.330 -21.793 1.00 96.00 77 GLN A C 1
ATOM 578 O O . GLN A 1 77 ? 13.092 -21.889 -22.651 1.00 96.00 77 GLN A O 1
ATOM 583 N N . THR A 1 78 ? 13.356 -21.211 -20.528 1.00 96.38 78 THR A N 1
ATOM 584 C CA . THR A 1 78 ? 12.151 -21.865 -19.996 1.00 96.38 78 THR A CA 1
ATOM 585 C C . THR A 1 78 ? 11.108 -20.886 -19.477 1.00 96.38 78 THR A C 1
ATOM 587 O O . THR A 1 78 ? 9.936 -21.247 -19.385 1.00 96.38 78 THR A O 1
ATOM 590 N N . VAL A 1 79 ? 11.507 -19.658 -19.141 1.00 98.44 79 VAL A N 1
ATOM 591 C CA . VAL A 1 79 ? 10.613 -18.646 -18.574 1.00 98.44 79 VAL A CA 1
ATOM 592 C C . VAL A 1 79 ? 10.268 -17.617 -19.653 1.00 98.44 79 VAL A C 1
ATOM 594 O O . VAL A 1 79 ? 11.179 -16.963 -20.158 1.00 98.44 79 VAL A O 1
ATOM 597 N N . PRO A 1 80 ? 8.984 -17.460 -20.027 1.00 98.25 80 PRO A N 1
ATOM 598 C CA . PRO A 1 80 ? 8.580 -16.509 -21.057 1.00 98.25 80 PRO A CA 1
ATOM 599 C C . PRO A 1 80 ? 8.730 -15.063 -20.570 1.00 98.25 80 PRO A C 1
ATOM 601 O O . PRO A 1 80 ? 8.426 -14.755 -19.418 1.00 98.25 80 PRO A O 1
ATOM 604 N N . THR A 1 81 ? 9.152 -14.172 -21.466 1.00 98.69 81 THR A N 1
ATOM 605 C CA . THR A 1 81 ? 9.200 -12.720 -21.225 1.00 98.69 81 THR A CA 1
ATOM 606 C C . THR A 1 81 ? 7.817 -12.081 -21.442 1.00 98.69 81 THR A C 1
ATOM 608 O O . THR A 1 81 ? 6.936 -12.718 -22.037 1.00 98.69 81 THR A O 1
ATOM 611 N N . PRO A 1 82 ? 7.594 -10.811 -21.035 1.00 98.31 82 PRO A N 1
ATOM 612 C CA . PRO A 1 82 ? 6.325 -10.109 -21.274 1.00 98.31 82 PRO A CA 1
ATOM 613 C C . PRO A 1 82 ? 5.871 -10.076 -22.744 1.00 98.31 82 PRO A C 1
ATOM 615 O O . PRO A 1 82 ? 4.669 -10.016 -23.013 1.00 98.31 82 PRO A O 1
ATOM 618 N N . VAL A 1 83 ? 6.808 -10.191 -23.698 1.00 98.12 83 VAL A N 1
ATOM 619 C CA . VAL A 1 83 ? 6.529 -10.240 -25.147 1.00 98.12 83 VAL A CA 1
ATOM 620 C C . VAL A 1 83 ? 5.530 -11.343 -25.496 1.00 98.12 83 VAL A C 1
ATOM 622 O O . VAL A 1 83 ? 4.706 -11.152 -26.386 1.00 98.12 83 VAL A O 1
ATOM 625 N N . ALA A 1 84 ? 5.545 -12.466 -24.768 1.00 97.88 84 ALA A N 1
ATOM 626 C CA . ALA A 1 84 ? 4.674 -13.612 -25.029 1.00 97.88 84 ALA A CA 1
ATOM 627 C C . ALA A 1 84 ? 3.170 -13.282 -24.970 1.00 97.88 84 ALA A C 1
ATOM 629 O O . ALA A 1 84 ? 2.370 -13.992 -25.576 1.00 97.88 84 ALA A O 1
ATOM 630 N N . VAL A 1 85 ? 2.785 -12.224 -24.248 1.00 98.12 85 VAL A N 1
ATOM 631 C CA . VAL A 1 85 ? 1.393 -11.746 -24.177 1.00 98.12 85 VAL A CA 1
ATOM 632 C C . VAL A 1 85 ? 1.241 -10.381 -24.838 1.00 98.12 85 VAL A C 1
ATOM 634 O O . VAL A 1 85 ? 0.258 -10.138 -25.532 1.00 98.12 85 VAL A O 1
ATOM 637 N N . LEU A 1 86 ? 2.211 -9.484 -24.649 1.00 97.12 86 LEU A N 1
ATOM 638 C CA . LEU A 1 86 ? 2.096 -8.103 -25.114 1.00 97.12 86 LEU A CA 1
ATOM 639 C C . LEU A 1 86 ? 2.349 -7.943 -26.620 1.00 97.12 86 LEU A C 1
ATOM 641 O O . LEU A 1 86 ? 1.875 -6.965 -27.201 1.00 97.12 86 LEU A O 1
ATOM 645 N N . GLY A 1 87 ? 3.094 -8.867 -27.239 1.00 96.62 87 GLY A N 1
ATOM 646 C CA . GLY A 1 87 ? 3.597 -8.758 -28.614 1.00 96.62 87 GLY A CA 1
ATOM 647 C C . GLY A 1 87 ? 4.804 -7.823 -28.767 1.00 96.62 87 GLY A C 1
ATOM 648 O O . GLY A 1 87 ? 5.451 -7.814 -29.811 1.00 96.62 87 GLY A O 1
ATOM 649 N N . ASP A 1 88 ? 5.139 -7.070 -27.718 1.00 97.50 88 ASP A N 1
ATOM 650 C CA . ASP A 1 88 ? 6.328 -6.230 -27.615 1.00 97.50 88 ASP A CA 1
ATOM 651 C C . ASP A 1 88 ? 6.800 -6.151 -26.149 1.00 97.50 88 ASP A C 1
ATOM 653 O O . ASP A 1 88 ? 6.189 -6.748 -25.260 1.00 97.50 88 ASP A O 1
ATOM 657 N N . ILE A 1 89 ? 7.911 -5.467 -25.878 1.00 98.19 89 ILE A N 1
ATOM 658 C CA . ILE A 1 89 ? 8.463 -5.354 -24.525 1.00 98.19 89 ILE A CA 1
ATOM 659 C C . ILE A 1 89 ? 7.551 -4.547 -23.588 1.00 98.19 89 ILE A C 1
ATOM 661 O O . ILE A 1 89 ? 6.767 -3.698 -24.014 1.00 98.19 89 ILE A O 1
ATOM 665 N N . ALA A 1 90 ? 7.689 -4.760 -22.280 1.00 97.75 90 ALA A N 1
ATOM 666 C CA . ALA A 1 90 ? 7.030 -3.922 -21.285 1.00 97.75 90 ALA A CA 1
ATOM 667 C C . ALA A 1 90 ? 7.466 -2.448 -21.421 1.00 97.75 90 ALA A C 1
ATOM 669 O O . ALA A 1 90 ? 8.661 -2.138 -21.486 1.00 97.75 90 ALA A O 1
ATOM 670 N N . GLY A 1 91 ? 6.492 -1.534 -21.441 1.00 96.56 91 GLY A N 1
ATOM 671 C CA . GLY A 1 91 ? 6.728 -0.099 -21.642 1.00 96.56 91 GLY A CA 1
ATOM 672 C C . GLY A 1 91 ? 6.953 0.310 -23.101 1.00 96.56 91 GLY A C 1
ATOM 673 O O . GLY A 1 91 ? 7.380 1.438 -23.343 1.00 96.56 91 GLY A O 1
ATOM 674 N N . ALA A 1 92 ? 6.702 -0.583 -24.067 1.00 96.75 92 ALA A N 1
ATOM 675 C CA . ALA A 1 92 ? 6.740 -0.251 -25.488 1.00 96.75 92 ALA A CA 1
ATOM 676 C C . ALA A 1 92 ? 5.750 0.875 -25.844 1.00 96.75 92 ALA A C 1
ATOM 678 O O . ALA A 1 92 ? 4.673 0.968 -25.241 1.00 96.75 92 ALA A O 1
ATOM 679 N N . PRO A 1 93 ? 6.083 1.725 -26.833 1.00 93.56 93 PRO A N 1
ATOM 680 C CA . PRO A 1 93 ? 5.187 2.783 -27.267 1.00 93.56 93 PRO A CA 1
ATOM 681 C C . PRO A 1 93 ? 3.878 2.201 -27.809 1.00 93.56 93 PRO A C 1
ATOM 683 O O . PRO A 1 93 ? 3.848 1.097 -28.349 1.00 93.56 93 PRO A O 1
ATOM 686 N N . THR A 1 94 ? 2.786 2.962 -27.707 1.00 86.06 94 THR A N 1
ATOM 687 C CA . THR A 1 94 ? 1.454 2.627 -28.269 1.00 86.06 94 THR A CA 1
ATOM 688 C C . THR A 1 94 ? 0.745 1.395 -27.683 1.00 86.06 94 THR A C 1
ATOM 690 O O . THR A 1 94 ? -0.373 1.086 -28.094 1.00 86.06 94 THR A O 1
ATOM 693 N N . LYS A 1 95 ? 1.319 0.716 -26.679 1.00 88.19 95 LYS A N 1
ATOM 694 C CA . LYS A 1 95 ? 0.704 -0.455 -26.035 1.00 88.19 95 LYS A CA 1
ATOM 695 C C . LYS A 1 95 ? 0.448 -0.209 -24.549 1.00 88.19 95 LYS A C 1
ATOM 697 O O . LYS A 1 95 ? 1.365 -0.220 -23.735 1.00 88.19 95 LYS A O 1
ATOM 702 N N . LEU A 1 96 ? -0.830 -0.103 -24.186 1.00 95.25 96 LEU A N 1
ATOM 703 C CA . LEU A 1 96 ? -1.291 -0.306 -22.812 1.00 95.25 96 LEU A CA 1
ATOM 704 C C . LEU A 1 96 ? -2.012 -1.656 -22.715 1.00 95.25 96 LEU A C 1
ATOM 706 O O . LEU A 1 96 ? -2.973 -1.867 -23.461 1.00 95.25 96 LEU A O 1
ATOM 710 N N . PRO A 1 97 ? -1.571 -2.582 -21.841 1.00 96.88 97 PRO A N 1
ATOM 711 C CA . PRO A 1 97 ? -2.286 -3.834 -21.645 1.00 96.88 97 PRO A CA 1
ATOM 712 C C . PRO A 1 97 ? -3.549 -3.636 -20.810 1.00 96.88 97 PRO A C 1
ATOM 714 O O . PRO A 1 97 ? -3.532 -2.887 -19.823 1.00 96.88 97 PRO A O 1
ATOM 717 N N . TYR A 1 98 ? -4.603 -4.363 -21.177 1.00 97.94 98 TYR A N 1
ATOM 718 C CA . TYR A 1 98 ? -5.750 -4.604 -20.305 1.00 97.94 98 TYR A CA 1
ATOM 719 C C . TYR A 1 98 ? -5.341 -5.421 -19.078 1.00 97.94 98 TYR A C 1
ATOM 721 O O . TYR A 1 98 ? -4.352 -6.160 -19.101 1.00 97.94 98 TYR A O 1
ATOM 729 N N . SER A 1 99 ? -6.151 -5.350 -18.025 1.00 98.06 99 SER A N 1
ATOM 730 C CA . SER A 1 99 ? -5.965 -6.130 -16.799 1.00 98.06 99 SER A CA 1
ATOM 731 C C . SER A 1 99 ? -5.798 -7.629 -17.070 1.00 98.06 99 SER A C 1
ATOM 733 O O . SER A 1 99 ? -4.870 -8.254 -16.554 1.00 98.06 99 SER A O 1
ATOM 735 N N . HIS A 1 100 ? -6.617 -8.200 -17.959 1.00 98.31 100 HIS A N 1
ATOM 736 C CA . HIS A 1 100 ? -6.537 -9.620 -18.304 1.00 98.31 100 HIS A CA 1
ATOM 737 C C . HIS A 1 100 ? -5.224 -10.009 -19.008 1.00 98.31 100 HIS A C 1
ATOM 739 O O . HIS A 1 100 ? -4.736 -11.111 -18.773 1.00 98.31 100 HIS A O 1
ATOM 745 N N . GLU A 1 101 ? -4.617 -9.129 -19.819 1.00 98.62 101 GLU A N 1
ATOM 746 C CA . GLU A 1 101 ? -3.310 -9.376 -20.457 1.00 98.62 101 GLU A CA 1
ATOM 747 C C . GLU A 1 101 ? -2.195 -9.394 -19.393 1.00 98.62 101 GLU A C 1
ATOM 749 O O . GLU A 1 101 ? -1.350 -10.294 -19.376 1.00 98.62 101 GLU A O 1
ATOM 754 N N . VAL A 1 102 ? -2.230 -8.447 -18.446 1.00 98.81 102 VAL A N 1
ATOM 755 C CA . VAL A 1 102 ? -1.293 -8.406 -17.308 1.00 98.81 102 VAL A CA 1
ATOM 756 C C . VAL A 1 102 ? -1.406 -9.686 -16.473 1.00 98.81 102 VAL A C 1
ATOM 758 O O . VAL A 1 102 ? -0.399 -10.315 -16.141 1.00 98.81 102 VAL A O 1
ATOM 761 N N . TYR A 1 103 ? -2.631 -10.118 -16.168 1.00 98.75 103 TYR A N 1
ATOM 762 C CA . TYR A 1 103 ? -2.876 -11.294 -15.329 1.00 98.75 103 TYR A CA 1
ATOM 763 C C . TYR A 1 103 ? -2.545 -12.598 -16.052 1.00 98.75 103 TYR A C 1
ATOM 765 O O . TYR A 1 103 ? -1.973 -13.508 -15.447 1.00 98.75 103 TYR A O 1
ATOM 773 N N . GLN A 1 104 ? -2.846 -12.686 -17.351 1.00 98.81 104 GLN A N 1
ATOM 774 C CA . GLN A 1 104 ? -2.451 -13.813 -18.190 1.00 98.81 104 GLN A CA 1
ATOM 775 C C . GLN A 1 104 ? -0.937 -14.016 -18.131 1.00 98.81 104 GLN A C 1
ATOM 777 O O . GLN A 1 104 ? -0.481 -15.137 -17.909 1.00 98.81 104 GLN A O 1
ATOM 782 N N . TYR A 1 105 ? -0.155 -12.946 -18.276 1.00 98.88 105 TYR A N 1
ATOM 783 C CA . TYR A 1 105 ? 1.298 -13.041 -18.205 1.00 98.88 105 TYR A CA 1
ATOM 784 C C . TYR A 1 105 ? 1.804 -13.476 -16.824 1.00 98.88 105 TYR A C 1
ATOM 786 O O . TYR A 1 105 ? 2.637 -14.375 -16.733 1.00 98.88 105 TYR A O 1
ATOM 794 N N . LEU A 1 106 ? 1.286 -12.900 -15.737 1.00 98.88 106 LEU A N 1
ATOM 795 C CA . LEU A 1 106 ? 1.733 -13.261 -14.386 1.00 98.88 106 LEU A CA 1
ATOM 796 C C . LEU A 1 106 ? 1.403 -14.723 -14.035 1.00 98.88 106 LEU A C 1
ATOM 798 O O . LEU A 1 106 ? 2.196 -15.389 -13.370 1.00 98.88 106 LEU A O 1
ATOM 802 N N . ARG A 1 107 ? 0.293 -15.266 -14.552 1.00 98.88 107 ARG A N 1
ATOM 803 C CA . ARG A 1 107 ? -0.030 -16.701 -14.450 1.00 98.88 107 ARG A CA 1
ATOM 804 C C . ARG A 1 107 ? 0.845 -17.578 -15.356 1.00 98.88 107 ARG A C 1
ATOM 806 O O . ARG A 1 107 ? 1.176 -18.701 -14.979 1.00 98.88 107 ARG A O 1
ATOM 813 N N . LEU A 1 108 ? 1.260 -17.089 -16.530 1.00 98.75 108 LEU A N 1
ATOM 814 C CA . LEU A 1 108 ? 2.273 -17.772 -17.349 1.00 98.75 108 LEU A CA 1
ATOM 815 C C . LEU A 1 108 ? 3.618 -17.845 -16.618 1.00 98.75 108 LEU A C 1
ATOM 817 O O . LEU A 1 108 ? 4.274 -18.885 -16.667 1.00 98.75 108 LEU A O 1
ATOM 821 N N . LEU A 1 109 ? 3.995 -16.776 -15.914 1.00 98.62 109 LEU A N 1
ATOM 822 C CA . LEU A 1 109 ? 5.212 -16.726 -15.113 1.00 98.62 109 LEU A CA 1
ATOM 823 C C . LEU A 1 109 ? 5.163 -17.732 -13.950 1.00 98.62 109 LEU A C 1
ATOM 825 O O . LEU A 1 109 ? 6.090 -18.524 -13.812 1.00 98.62 109 LEU A O 1
ATOM 829 N N . GLU A 1 110 ? 4.065 -17.780 -13.184 1.00 98.81 110 GLU A N 1
ATOM 830 C CA . GLU A 1 110 ? 3.829 -18.811 -12.151 1.00 98.81 110 GLU A CA 1
ATOM 831 C C . GLU A 1 110 ? 3.962 -20.234 -12.706 1.00 98.81 110 GLU A C 1
ATOM 833 O O . GLU A 1 110 ? 4.634 -21.079 -12.119 1.00 98.81 110 GLU A O 1
ATOM 838 N N . LYS A 1 111 ? 3.365 -20.512 -13.871 1.00 98.75 111 LYS A N 1
ATOM 839 C CA . LYS A 1 111 ? 3.449 -21.842 -14.491 1.00 98.75 111 LYS A CA 1
ATOM 840 C C . LYS A 1 111 ? 4.881 -22.219 -14.892 1.00 98.75 111 LYS A C 1
ATOM 842 O O . LYS A 1 111 ? 5.210 -23.404 -14.924 1.00 98.75 111 LYS A O 1
ATOM 847 N N . ALA A 1 112 ? 5.707 -21.238 -15.245 1.00 98.69 112 ALA A N 1
ATOM 848 C CA . ALA A 1 112 ? 7.045 -21.464 -15.778 1.00 98.69 112 ALA A CA 1
ATOM 849 C C . ALA A 1 112 ? 8.128 -21.622 -14.699 1.00 98.69 112 ALA A C 1
ATOM 851 O O . ALA A 1 112 ? 9.201 -22.146 -15.000 1.00 98.69 112 ALA A O 1
ATOM 852 N N . THR A 1 113 ? 7.892 -21.170 -13.461 1.00 98.56 113 THR A N 1
ATOM 853 C CA . THR A 1 113 ? 8.907 -21.218 -12.400 1.00 98.56 113 THR A CA 1
ATOM 854 C C . THR A 1 113 ? 8.316 -21.367 -10.992 1.00 98.56 113 THR A C 1
ATOM 856 O O . THR A 1 113 ? 7.379 -20.655 -10.641 1.00 98.56 113 THR A O 1
ATOM 859 N N . PRO A 1 114 ? 8.911 -22.207 -10.118 1.00 98.38 114 PRO A N 1
ATOM 860 C CA . PRO A 1 114 ? 8.495 -22.337 -8.715 1.00 98.38 114 PRO A CA 1
ATOM 861 C C . PRO A 1 114 ? 8.807 -21.099 -7.855 1.00 98.38 114 PRO A C 1
ATOM 863 O O . PRO A 1 114 ? 8.470 -21.065 -6.674 1.00 98.38 114 PRO A O 1
ATOM 866 N N . ARG A 1 115 ? 9.472 -20.084 -8.419 1.00 98.75 115 ARG A N 1
ATOM 867 C CA . ARG A 1 115 ? 9.806 -18.820 -7.742 1.00 98.75 115 ARG A CA 1
ATOM 868 C C . ARG A 1 115 ? 8.635 -17.841 -7.682 1.00 98.75 115 ARG A C 1
ATOM 870 O O . ARG A 1 115 ? 8.748 -16.821 -7.005 1.00 98.75 115 ARG A O 1
ATOM 877 N N . VAL A 1 116 ? 7.541 -18.128 -8.390 1.00 98.94 116 VAL A N 1
ATOM 878 C CA . VAL A 1 116 ? 6.379 -17.244 -8.516 1.00 98.94 116 VAL A CA 1
ATOM 879 C C . VAL A 1 116 ? 5.106 -17.981 -8.130 1.00 98.94 116 VAL A C 1
ATOM 881 O O . VAL A 1 116 ? 4.912 -19.131 -8.514 1.00 98.94 116 VAL A O 1
ATOM 884 N N . LYS A 1 117 ? 4.230 -17.308 -7.379 1.00 98.88 117 LYS A N 1
ATOM 885 C CA . LYS A 1 117 ? 2.897 -17.810 -7.032 1.00 98.88 117 LYS A CA 1
ATOM 886 C C . LYS A 1 117 ? 1.866 -16.687 -7.080 1.00 98.88 117 LYS A C 1
ATOM 888 O O . LYS A 1 117 ? 2.106 -15.614 -6.529 1.00 98.88 117 LYS A O 1
ATOM 893 N N . VAL A 1 118 ? 0.729 -16.931 -7.723 1.00 98.94 118 VAL A N 1
ATOM 894 C CA . VAL A 1 118 ? -0.361 -15.965 -7.904 1.00 98.94 118 VAL A CA 1
ATOM 895 C C . VAL A 1 118 ? -1.519 -16.329 -6.982 1.00 98.94 118 VAL A C 1
ATOM 897 O O . VAL A 1 118 ? -1.996 -17.462 -6.947 1.00 98.94 118 VAL A O 1
ATOM 900 N N . PHE A 1 119 ? -2.008 -15.340 -6.244 1.00 98.81 119 PHE A N 1
ATOM 901 C CA . PHE A 1 119 ? -3.123 -15.461 -5.318 1.00 98.81 119 PHE A CA 1
ATOM 902 C C . PHE A 1 119 ? -4.258 -14.553 -5.767 1.00 98.81 119 PHE A C 1
ATOM 904 O O . PHE A 1 119 ? -4.029 -13.390 -6.084 1.00 98.81 119 PHE A O 1
ATOM 911 N N . SER A 1 120 ? -5.484 -15.068 -5.740 1.00 98.69 120 SER A N 1
ATOM 912 C CA . SER A 1 120 ? -6.676 -14.222 -5.803 1.00 98.69 120 SER A CA 1
ATOM 913 C C . SER A 1 120 ? -6.856 -13.532 -4.451 1.00 98.69 120 SER A C 1
ATOM 915 O O . SER A 1 120 ? -6.800 -14.204 -3.418 1.00 98.69 120 SER A O 1
ATOM 917 N N . ILE A 1 121 ? -7.057 -12.213 -4.441 1.00 98.62 121 ILE A N 1
ATOM 918 C CA . ILE A 1 121 ? -7.225 -11.418 -3.209 1.00 98.62 121 ILE A CA 1
ATOM 919 C C . ILE A 1 121 ? -8.634 -10.838 -3.046 1.00 98.62 121 ILE A C 1
ATOM 921 O O . ILE A 1 121 ? -8.878 -10.045 -2.141 1.00 98.62 121 ILE A O 1
ATOM 925 N N . GLY A 1 122 ? -9.567 -11.255 -3.900 1.00 98.31 122 GLY A N 1
ATOM 926 C CA . GLY A 1 122 ? -10.950 -10.794 -3.908 1.00 98.31 122 GLY A CA 1
ATOM 927 C C . GLY A 1 122 ? -11.358 -10.278 -5.280 1.00 98.31 122 GLY A C 1
ATOM 928 O O . GLY A 1 122 ? -10.665 -10.493 -6.276 1.00 98.31 122 GLY A O 1
ATOM 929 N N . THR A 1 123 ? -12.504 -9.606 -5.334 1.00 97.50 123 THR A N 1
ATOM 930 C CA . THR A 1 123 ? -13.001 -8.984 -6.563 1.00 97.50 123 THR A CA 1
ATOM 931 C C . THR A 1 123 ? -13.311 -7.509 -6.354 1.00 97.50 123 THR A C 1
ATOM 933 O O . THR A 1 123 ? -13.635 -7.100 -5.237 1.00 97.50 123 THR A O 1
ATOM 936 N N . THR A 1 124 ? -13.315 -6.744 -7.439 1.00 94.56 124 THR A N 1
ATOM 937 C CA . THR A 1 124 ? -13.801 -5.362 -7.490 1.00 94.56 124 THR A CA 1
ATOM 938 C C . THR A 1 124 ? -15.324 -5.261 -7.344 1.00 94.56 124 THR A C 1
ATOM 940 O O . THR A 1 124 ? -16.055 -6.259 -7.201 1.00 94.56 124 THR A O 1
ATOM 943 N N . GLU A 1 125 ? -15.827 -4.032 -7.341 1.00 90.44 125 GLU A N 1
ATOM 944 C CA . GLU A 1 125 ? -17.236 -3.658 -7.366 1.00 90.44 125 GLU A CA 1
ATOM 945 C C . GLU A 1 125 ? -17.964 -4.247 -8.583 1.00 90.44 125 GLU A C 1
ATOM 947 O O . GLU A 1 125 ? -19.117 -4.663 -8.441 1.00 90.44 125 GLU A O 1
ATOM 952 N N . GLU A 1 126 ? -17.287 -4.370 -9.729 1.00 92.56 126 GLU A N 1
ATOM 953 C CA . GLU A 1 126 ? -17.814 -4.991 -10.956 1.00 92.56 126 GLU A CA 1
ATOM 954 C C . GLU A 1 126 ? -17.525 -6.496 -11.059 1.00 92.56 126 GLU A C 1
ATOM 956 O O . GLU A 1 126 ? -17.796 -7.123 -12.082 1.00 92.56 126 GLU A O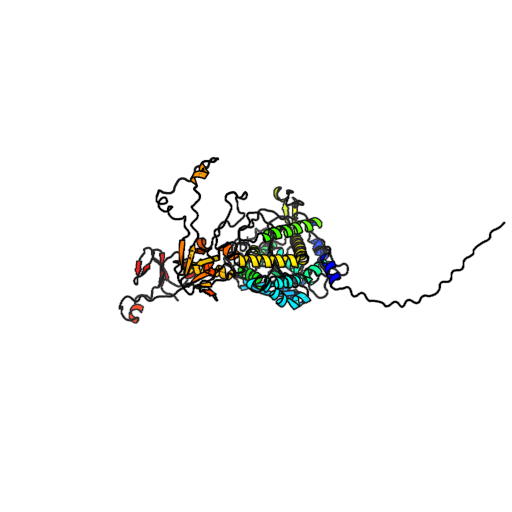 1
ATOM 961 N N . ASN A 1 127 ? -17.051 -7.107 -9.969 1.00 94.50 127 ASN A N 1
ATOM 962 C CA . ASN A 1 127 ? -16.729 -8.532 -9.857 1.00 94.50 127 ASN A CA 1
ATOM 963 C C . ASN A 1 127 ? -15.557 -8.991 -10.745 1.00 94.50 127 ASN A C 1
ATOM 965 O O . ASN A 1 127 ? -15.487 -10.170 -11.099 1.00 94.50 127 ASN A O 1
ATOM 969 N N . ARG A 1 128 ? -14.612 -8.100 -11.074 1.00 95.81 128 ARG A N 1
ATOM 970 C CA . ARG A 1 128 ? -13.332 -8.496 -11.681 1.00 95.81 128 ARG A CA 1
ATOM 971 C C . ARG A 1 128 ? -12.375 -8.989 -10.601 1.00 95.81 128 ARG A C 1
ATOM 973 O O . ARG A 1 128 ? -12.356 -8.441 -9.504 1.00 95.81 128 ARG A O 1
ATOM 980 N N . GLU A 1 129 ? -11.608 -10.036 -10.892 1.00 98.25 129 GLU A N 1
ATOM 981 C CA . GLU A 1 129 ? -10.590 -10.557 -9.971 1.00 98.25 129 GLU A CA 1
ATOM 982 C C . GLU A 1 129 ? -9.534 -9.482 -9.665 1.00 98.25 129 GLU A C 1
ATOM 984 O O . GLU A 1 129 ? -9.149 -8.725 -10.547 1.00 98.25 129 GLU A O 1
ATOM 989 N N . MET A 1 130 ? -9.043 -9.454 -8.428 1.00 98.62 130 MET A N 1
ATOM 990 C CA . MET A 1 130 ? -7.792 -8.798 -8.054 1.00 98.62 130 MET A CA 1
ATOM 991 C C . MET A 1 130 ? -6.782 -9.873 -7.651 1.00 98.62 130 MET A C 1
ATOM 993 O O . MET A 1 130 ? -7.149 -10.841 -6.976 1.00 98.62 130 MET A O 1
ATOM 997 N N . ILE A 1 131 ? -5.512 -9.700 -8.024 1.00 98.88 131 ILE A N 1
ATOM 998 C CA . ILE A 1 131 ? -4.450 -10.666 -7.711 1.00 98.88 131 ILE A CA 1
ATOM 999 C C . ILE A 1 131 ? -3.312 -10.045 -6.905 1.00 98.88 131 ILE A C 1
ATOM 1001 O O . ILE A 1 131 ? -2.985 -8.878 -7.092 1.00 98.88 131 ILE A O 1
ATOM 1005 N N . ALA A 1 132 ? -2.659 -10.874 -6.092 1.00 98.81 132 ALA A N 1
ATOM 1006 C CA . ALA A 1 132 ? -1.337 -10.615 -5.542 1.00 98.81 132 ALA A CA 1
ATOM 1007 C C . ALA A 1 132 ? -0.356 -11.699 -6.013 1.00 98.81 132 ALA A C 1
ATOM 1009 O O . ALA A 1 132 ? -0.685 -12.885 -6.033 1.00 98.81 132 ALA A O 1
ATOM 1010 N N . VAL A 1 133 ? 0.857 -11.306 -6.389 1.00 98.94 133 VAL A N 1
ATOM 1011 C CA . VAL A 1 133 ? 1.888 -12.187 -6.948 1.00 98.94 133 VAL A CA 1
ATOM 1012 C C . VAL A 1 133 ? 3.095 -12.199 -6.027 1.00 98.94 133 VAL A C 1
ATOM 1014 O O . VAL A 1 133 ? 3.749 -11.176 -5.852 1.00 98.94 133 VAL A O 1
ATOM 1017 N N . ALA A 1 134 ? 3.387 -13.349 -5.428 1.00 98.94 134 ALA A N 1
ATOM 1018 C CA . ALA A 1 134 ? 4.569 -13.535 -4.601 1.00 98.94 134 ALA A CA 1
ATOM 1019 C C . ALA A 1 134 ? 5.747 -13.994 -5.466 1.00 98.94 134 ALA A C 1
ATOM 1021 O O . ALA A 1 134 ? 5.619 -14.961 -6.218 1.00 98.94 134 ALA A O 1
ATOM 1022 N N . VAL A 1 135 ? 6.896 -13.337 -5.318 1.00 98.94 135 VAL A N 1
ATOM 1023 C CA . VAL A 1 135 ? 8.162 -13.677 -5.975 1.00 98.94 135 VAL A CA 1
ATOM 1024 C C . VAL A 1 135 ? 9.257 -13.815 -4.920 1.00 98.94 135 VAL A C 1
ATOM 1026 O O . VAL A 1 135 ? 9.510 -12.888 -4.146 1.00 98.94 135 VAL A O 1
ATOM 1029 N N . ALA A 1 136 ? 9.893 -14.985 -4.870 1.00 98.88 136 ALA A N 1
ATOM 1030 C CA . ALA A 1 136 ? 10.962 -15.307 -3.926 1.00 98.88 136 ALA A CA 1
ATOM 1031 C C . ALA A 1 136 ? 11.824 -16.472 -4.442 1.00 98.88 136 ALA A C 1
ATOM 1033 O O . ALA A 1 136 ? 11.549 -17.068 -5.482 1.00 98.88 136 ALA A O 1
ATOM 1034 N N . SER A 1 137 ? 12.897 -16.809 -3.725 1.00 98.75 137 SER A N 1
ATOM 1035 C CA . SER A 1 137 ? 13.695 -18.007 -4.023 1.00 98.75 137 SER A CA 1
ATOM 1036 C C . SER A 1 137 ? 12.846 -19.264 -3.853 1.00 98.75 137 SER A C 1
ATOM 1038 O O . SER A 1 137 ? 11.897 -19.268 -3.075 1.00 98.75 137 SER A O 1
ATOM 1040 N N . GLU A 1 138 ? 13.206 -20.355 -4.526 1.00 98.44 138 GLU A N 1
ATOM 1041 C CA . GLU A 1 138 ? 12.457 -21.617 -4.426 1.00 98.44 138 GLU A CA 1
ATOM 1042 C C . GLU A 1 138 ? 12.379 -22.123 -2.981 1.00 98.44 138 GLU A C 1
ATOM 1044 O O . GLU A 1 138 ? 11.316 -22.522 -2.514 1.00 98.44 138 GLU A O 1
ATOM 1049 N N . ALA A 1 139 ? 13.485 -22.022 -2.235 1.00 98.38 139 ALA A N 1
ATOM 1050 C CA . ALA A 1 139 ? 13.535 -22.406 -0.827 1.00 98.38 139 ALA A CA 1
ATOM 1051 C C . ALA A 1 139 ? 12.596 -21.549 0.041 1.00 98.38 139 ALA A C 1
ATOM 1053 O O . ALA A 1 139 ? 11.863 -22.075 0.886 1.00 98.38 139 ALA A O 1
ATOM 1054 N N . LEU A 1 140 ? 12.571 -20.233 -0.186 1.00 98.06 140 LEU A N 1
ATOM 1055 C CA . LEU A 1 140 ? 11.699 -19.329 0.559 1.00 98.06 140 LEU A CA 1
ATOM 1056 C C . LEU A 1 140 ? 10.227 -19.504 0.155 1.00 98.06 140 LEU A C 1
ATOM 1058 O O . LEU A 1 140 ? 9.358 -19.525 1.019 1.00 98.06 140 LEU A O 1
ATOM 1062 N N . MET A 1 141 ? 9.949 -19.739 -1.130 1.00 98.50 141 MET A N 1
ATOM 1063 C CA . MET A 1 141 ? 8.605 -20.037 -1.628 1.00 98.50 141 MET A CA 1
ATOM 1064 C C . MET A 1 141 ? 8.076 -21.367 -1.071 1.00 98.50 141 MET A C 1
ATOM 1066 O O . MET A 1 141 ? 6.925 -21.441 -0.648 1.00 98.50 141 MET A O 1
ATOM 1070 N N . SER A 1 142 ? 8.922 -22.401 -0.974 1.00 98.25 142 SER A N 1
ATOM 1071 C CA . SER A 1 142 ? 8.539 -23.691 -0.374 1.00 98.25 142 SER A CA 1
ATOM 1072 C C . SER A 1 142 ? 8.243 -23.610 1.128 1.00 98.25 142 SER A C 1
ATOM 1074 O O . SER A 1 142 ? 7.571 -24.484 1.668 1.00 98.25 142 SER A O 1
ATOM 1076 N N . SER A 1 143 ? 8.724 -22.560 1.801 1.00 97.56 143 SER A N 1
ATOM 1077 C CA . SER A 1 143 ? 8.528 -22.317 3.235 1.00 97.56 143 SER A CA 1
ATOM 1078 C C . SER A 1 143 ? 7.666 -21.081 3.517 1.00 97.56 143 SER A C 1
ATOM 1080 O O . SER A 1 143 ? 7.662 -20.576 4.639 1.00 97.56 143 SER A O 1
ATOM 1082 N N . LEU A 1 144 ? 6.909 -20.608 2.518 1.00 98.12 144 LEU A N 1
ATOM 1083 C CA . LEU A 1 144 ? 6.145 -19.361 2.578 1.00 98.12 144 LEU A CA 1
ATOM 1084 C C . LEU A 1 144 ? 5.208 -19.288 3.794 1.00 98.12 144 LEU A C 1
ATOM 1086 O O . LEU A 1 144 ? 5.250 -18.311 4.541 1.00 98.12 144 LEU A O 1
ATOM 1090 N N . ASP A 1 145 ? 4.385 -20.315 4.018 1.00 98.12 145 ASP A N 1
ATOM 1091 C CA . ASP A 1 145 ? 3.420 -20.308 5.124 1.00 98.12 145 ASP A CA 1
ATOM 1092 C C . ASP A 1 145 ? 4.123 -20.364 6.488 1.00 98.12 145 ASP A C 1
ATOM 1094 O O . ASP A 1 145 ? 3.793 -19.587 7.382 1.00 98.12 145 ASP A O 1
ATOM 1098 N N . ALA A 1 146 ? 5.186 -21.167 6.612 1.00 98.56 146 ALA A N 1
ATOM 1099 C CA . ALA A 1 146 ? 6.013 -21.198 7.817 1.00 98.56 146 ALA A CA 1
ATOM 1100 C C . ALA A 1 146 ? 6.679 -19.837 8.090 1.00 98.56 146 ALA A C 1
ATOM 1102 O O . ALA A 1 146 ? 6.785 -19.420 9.240 1.00 98.56 146 ALA A O 1
ATOM 1103 N N . ASN A 1 147 ? 7.112 -19.108 7.055 1.00 98.75 147 ASN A N 1
ATOM 1104 C CA . ASN A 1 147 ? 7.624 -17.748 7.219 1.00 98.75 147 ASN A CA 1
ATOM 1105 C C . ASN A 1 147 ? 6.528 -16.789 7.712 1.00 98.75 147 ASN A C 1
ATOM 1107 O O . ASN A 1 147 ? 6.757 -16.027 8.651 1.00 98.75 147 ASN A O 1
ATOM 1111 N N . ARG A 1 148 ? 5.322 -16.862 7.136 1.00 98.44 148 ARG A N 1
ATOM 1112 C CA . ARG A 1 148 ? 4.172 -16.042 7.555 1.00 98.44 148 ARG A CA 1
ATOM 1113 C C . ARG A 1 148 ? 3.766 -16.300 9.008 1.00 98.44 148 ARG A C 1
ATOM 1115 O O . ARG A 1 148 ? 3.426 -15.351 9.708 1.00 98.44 148 ARG A O 1
ATOM 1122 N N . GLU A 1 149 ? 3.872 -17.532 9.503 1.00 98.44 149 GLU A N 1
ATOM 1123 C CA . GLU A 1 149 ? 3.653 -17.852 10.924 1.00 98.44 149 GLU A CA 1
ATOM 1124 C C . GLU A 1 149 ? 4.668 -17.161 11.849 1.00 98.44 149 GLU A C 1
ATOM 1126 O O . GLU A 1 149 ? 4.296 -16.655 12.912 1.00 98.44 149 GLU A O 1
ATOM 1131 N N . LYS A 1 150 ? 5.944 -17.074 11.442 1.00 98.69 150 LYS A N 1
ATOM 1132 C CA . LYS A 1 150 ? 6.963 -16.314 12.192 1.00 98.69 150 LYS A CA 1
ATOM 1133 C C . LYS A 1 150 ? 6.605 -14.832 12.243 1.00 98.69 150 LYS A C 1
ATOM 1135 O O . LYS A 1 150 ? 6.651 -14.228 13.312 1.00 98.69 150 LYS A O 1
ATOM 1140 N N . LEU A 1 151 ? 6.204 -14.257 11.108 1.00 98.69 151 LEU A N 1
ATOM 1141 C CA . LEU A 1 151 ? 5.795 -12.853 11.030 1.00 98.69 151 LEU A CA 1
ATOM 1142 C C . LEU A 1 151 ? 4.521 -12.571 11.837 1.00 98.69 151 LEU A C 1
ATOM 1144 O O . LEU A 1 151 ? 4.416 -11.510 12.445 1.00 98.69 151 LEU A O 1
ATOM 1148 N N . ALA A 1 152 ? 3.584 -13.520 11.914 1.00 98.44 152 ALA A N 1
ATOM 1149 C CA . ALA A 1 152 ? 2.387 -13.392 12.744 1.00 98.44 152 ALA A CA 1
ATOM 1150 C C . ALA A 1 152 ? 2.722 -13.266 14.237 1.00 98.44 152 ALA A C 1
ATOM 1152 O O . ALA A 1 152 ? 2.151 -12.409 14.909 1.00 98.44 152 ALA A O 1
ATOM 1153 N N . LYS A 1 153 ? 3.693 -14.042 14.738 1.00 98.44 153 LYS A N 1
ATOM 1154 C CA . LYS A 1 153 ? 4.200 -13.890 16.113 1.00 98.44 153 LYS A CA 1
ATOM 1155 C C . LYS A 1 153 ? 4.855 -12.525 16.338 1.00 98.44 153 LYS A C 1
ATOM 1157 O O . LYS A 1 153 ? 4.655 -11.923 17.385 1.00 98.44 153 LYS A O 1
ATOM 1162 N N . LEU A 1 154 ? 5.611 -12.017 15.360 1.00 98.56 154 LEU A N 1
ATOM 1163 C CA . LEU A 1 154 ? 6.224 -10.684 15.447 1.00 98.56 154 LEU A CA 1
ATOM 1164 C C . LEU A 1 154 ? 5.191 -9.545 15.386 1.00 98.56 154 LEU A C 1
ATOM 1166 O O . LEU A 1 154 ? 5.423 -8.485 15.959 1.00 98.56 154 LEU A O 1
ATOM 1170 N N . ALA A 1 155 ? 4.062 -9.757 14.709 1.00 98.19 155 ALA A N 1
ATOM 1171 C CA . ALA A 1 155 ? 2.990 -8.771 14.595 1.00 98.19 155 ALA A CA 1
ATOM 1172 C C . ALA A 1 155 ? 2.112 -8.676 15.854 1.00 98.19 155 ALA A C 1
ATOM 1174 O O . ALA A 1 155 ? 1.492 -7.638 16.079 1.00 98.19 155 ALA A O 1
ATOM 1175 N N . ASP A 1 156 ? 2.038 -9.739 16.664 1.00 97.75 156 ASP A N 1
ATOM 1176 C CA . ASP A 1 156 ? 1.298 -9.741 17.928 1.00 97.75 156 ASP A CA 1
ATOM 1177 C C . ASP A 1 156 ? 2.194 -10.133 19.122 1.00 97.75 156 ASP A C 1
ATOM 1179 O O . ASP A 1 156 ? 2.311 -11.317 19.470 1.00 97.75 156 ASP A O 1
ATOM 1183 N N . PRO A 1 157 ? 2.780 -9.140 19.815 1.00 96.38 157 PRO A N 1
ATOM 1184 C CA . PRO A 1 157 ? 3.689 -9.348 20.941 1.00 96.38 157 PRO A CA 1
ATOM 1185 C C . PRO A 1 157 ? 3.002 -9.979 22.161 1.00 96.38 157 PRO A C 1
ATOM 1187 O O . PRO A 1 157 ? 3.685 -10.411 23.083 1.00 96.38 157 PRO A O 1
ATOM 1190 N N . ARG A 1 158 ? 1.664 -10.087 22.190 1.00 97.56 158 ARG A N 1
ATOM 1191 C CA . ARG A 1 158 ? 0.941 -10.821 23.247 1.00 97.56 158 ARG A CA 1
ATOM 1192 C C . ARG A 1 158 ? 1.165 -12.333 23.151 1.00 97.56 158 ARG A C 1
ATOM 1194 O O . ARG A 1 158 ? 0.906 -13.053 24.111 1.00 97.56 158 ARG A O 1
ATOM 1201 N N . THR A 1 159 ? 1.626 -12.815 21.995 1.00 97.12 159 THR A N 1
ATOM 1202 C CA . THR A 1 159 ? 1.778 -14.244 21.674 1.00 97.12 159 THR A CA 1
ATOM 1203 C C . THR A 1 159 ? 3.234 -14.716 21.630 1.00 97.12 159 THR A C 1
ATOM 1205 O O . THR A 1 159 ? 3.495 -15.894 21.384 1.00 97.12 159 THR A O 1
ATOM 1208 N N . THR A 1 160 ? 4.195 -13.822 21.879 1.00 96.69 160 THR A N 1
ATOM 1209 C CA . THR A 1 160 ? 5.632 -14.111 21.812 1.00 96.69 160 THR A CA 1
ATOM 1210 C C . THR A 1 160 ? 6.391 -13.412 22.940 1.00 96.69 160 THR A C 1
ATOM 1212 O O . THR A 1 160 ? 5.923 -12.431 23.506 1.00 96.69 160 THR A O 1
ATOM 1215 N N . THR A 1 161 ? 7.577 -13.916 23.281 1.00 97.50 161 THR A N 1
ATOM 1216 C CA . THR A 1 161 ? 8.507 -13.246 24.204 1.00 97.50 161 THR A CA 1
ATOM 1217 C C . THR A 1 161 ? 9.569 -12.477 23.422 1.00 97.50 161 THR A C 1
ATOM 1219 O O . THR A 1 161 ? 9.782 -12.751 22.242 1.00 97.50 161 THR A O 1
ATOM 1222 N N . ASP A 1 162 ? 10.289 -11.562 24.076 1.00 97.75 162 ASP A N 1
ATOM 1223 C CA . ASP A 1 162 ? 11.390 -10.827 23.433 1.00 97.75 162 ASP A CA 1
ATOM 1224 C C . ASP A 1 162 ? 12.507 -11.769 22.942 1.00 97.75 162 ASP A C 1
ATOM 1226 O O . ASP A 1 162 ? 13.021 -11.596 21.840 1.00 97.75 162 ASP A O 1
ATOM 1230 N N . ALA A 1 163 ? 12.833 -12.816 23.709 1.00 98.12 163 ALA A N 1
ATOM 1231 C CA . ALA A 1 163 ? 13.838 -13.808 23.318 1.00 98.12 163 ALA A CA 1
ATOM 1232 C C . ALA A 1 163 ? 13.386 -14.668 22.121 1.00 98.12 163 ALA A C 1
ATOM 1234 O O . ALA A 1 163 ? 14.177 -14.981 21.231 1.00 98.12 163 ALA A O 1
ATOM 1235 N N . GLU A 1 164 ? 12.105 -15.047 22.081 1.00 98.31 164 GLU A N 1
ATOM 1236 C CA . GLU A 1 164 ? 11.511 -15.716 20.921 1.00 98.31 164 GLU A CA 1
ATOM 1237 C C . GLU A 1 164 ? 11.533 -14.794 19.697 1.00 98.31 164 GLU A C 1
ATOM 1239 O O . GLU A 1 164 ? 11.966 -15.212 18.624 1.00 98.31 164 GLU A O 1
ATOM 1244 N N . ALA A 1 165 ? 11.124 -13.533 19.864 1.00 98.50 165 ALA A N 1
ATOM 1245 C CA . ALA A 1 165 ? 11.093 -12.541 18.798 1.00 98.50 165 ALA A CA 1
ATOM 1246 C C . ALA A 1 165 ? 12.487 -12.310 18.198 1.00 98.50 165 ALA A C 1
ATOM 1248 O O . ALA A 1 165 ? 12.618 -12.315 16.976 1.00 98.50 165 ALA A O 1
ATOM 1249 N N . GLU A 1 166 ? 13.534 -12.201 19.022 1.00 98.31 166 GLU A N 1
ATOM 1250 C CA . GLU A 1 166 ? 14.914 -12.060 18.541 1.00 98.31 166 GLU A CA 1
ATOM 1251 C C . GLU A 1 166 ? 15.338 -13.234 17.647 1.00 98.31 166 GLU A C 1
ATOM 1253 O O . GLU A 1 166 ? 15.935 -13.032 16.582 1.00 98.31 166 GLU A O 1
ATOM 1258 N N . ARG A 1 167 ? 14.982 -14.465 18.034 1.00 98.44 167 ARG A N 1
ATOM 1259 C CA . ARG A 1 167 ? 15.257 -15.646 17.211 1.00 98.44 167 ARG A CA 1
ATOM 1260 C C . ARG A 1 167 ? 14.482 -15.598 15.893 1.00 98.44 167 ARG A C 1
ATOM 1262 O O . ARG A 1 167 ? 15.062 -15.806 14.829 1.00 98.44 167 ARG A O 1
ATOM 1269 N N . LEU A 1 168 ? 13.190 -15.273 15.942 1.00 98.50 168 LEU A N 1
ATOM 1270 C CA . LEU A 1 168 ? 12.342 -15.178 14.751 1.00 98.50 168 LEU A CA 1
ATOM 1271 C C . LEU A 1 168 ? 12.825 -14.092 13.779 1.00 98.50 168 LEU A C 1
ATOM 1273 O O . LEU A 1 168 ? 12.826 -14.326 12.575 1.00 98.50 168 LEU A O 1
ATOM 1277 N N . GLN A 1 169 ? 13.298 -12.947 14.276 1.00 98.25 169 GLN A N 1
ATOM 1278 C CA . GLN A 1 169 ? 13.867 -11.863 13.462 1.00 98.25 169 GLN A CA 1
ATOM 1279 C C . GLN A 1 169 ? 15.132 -12.293 12.703 1.00 98.25 169 GLN A C 1
ATOM 1281 O O . GLN A 1 169 ? 15.396 -11.801 11.607 1.00 98.25 169 GLN A O 1
ATOM 1286 N N . ALA A 1 170 ? 15.923 -13.217 13.259 1.00 96.81 170 ALA A N 1
ATOM 1287 C CA . ALA A 1 170 ? 17.093 -13.770 12.578 1.00 96.81 170 ALA A CA 1
ATOM 1288 C C . ALA A 1 170 ? 16.715 -14.790 11.486 1.00 96.81 170 ALA A C 1
ATOM 1290 O O . ALA A 1 170 ? 17.432 -14.943 10.490 1.00 96.81 170 ALA A O 1
ATOM 1291 N N . GLU A 1 171 ? 15.590 -15.484 11.646 1.00 96.94 171 GLU A N 1
ATOM 1292 C CA . GLU A 1 171 ? 15.162 -16.568 10.760 1.00 96.94 171 GLU A CA 1
ATOM 1293 C C . GLU A 1 171 ? 14.190 -16.140 9.657 1.00 96.94 171 GLU A C 1
ATOM 1295 O O . GLU A 1 171 ? 14.215 -16.729 8.578 1.00 96.94 171 GLU A O 1
ATOM 1300 N N . ALA A 1 172 ? 13.311 -15.175 9.925 1.00 98.31 172 ALA A N 1
ATOM 1301 C CA . ALA A 1 172 ? 12.253 -14.781 9.006 1.00 98.31 172 ALA A CA 1
ATOM 1302 C C . ALA A 1 172 ? 12.775 -13.902 7.858 1.00 98.31 172 ALA A C 1
ATOM 1304 O O . ALA A 1 172 ? 13.776 -13.186 7.974 1.00 98.31 172 ALA A O 1
ATOM 1305 N N . ALA A 1 173 ? 12.064 -13.959 6.738 1.00 98.56 173 ALA A N 1
ATOM 1306 C CA . ALA A 1 173 ? 12.199 -13.039 5.623 1.00 98.56 173 ALA A CA 1
ATOM 1307 C C . ALA A 1 173 ? 11.052 -12.018 5.678 1.00 98.56 173 ALA A C 1
ATOM 1309 O O . ALA A 1 173 ? 9.892 -12.436 5.775 1.00 98.56 173 ALA A O 1
ATOM 1310 N N . PRO A 1 174 ? 11.331 -10.704 5.615 1.00 98.75 174 PRO A N 1
ATOM 1311 C CA . PRO A 1 174 ? 10.282 -9.705 5.499 1.00 98.75 174 PRO A CA 1
ATOM 1312 C C . PRO A 1 174 ? 9.524 -9.850 4.173 1.00 98.75 174 PRO A C 1
ATOM 1314 O O . PRO A 1 174 ? 10.068 -10.313 3.164 1.00 98.75 174 PRO A O 1
ATOM 1317 N N . ILE A 1 175 ? 8.265 -9.417 4.182 1.00 98.88 175 ILE A N 1
ATOM 1318 C CA . ILE A 1 175 ? 7.416 -9.325 2.994 1.00 98.88 175 ILE A CA 1
ATOM 1319 C C . ILE A 1 175 ? 7.286 -7.858 2.599 1.00 98.88 175 ILE A C 1
ATOM 1321 O O . ILE A 1 175 ? 6.871 -7.020 3.407 1.00 98.88 175 ILE A O 1
ATOM 1325 N N . TYR A 1 176 ? 7.647 -7.571 1.352 1.00 98.88 176 TYR A N 1
ATOM 1326 C CA . TYR A 1 176 ? 7.585 -6.248 0.747 1.00 98.88 176 TYR A CA 1
ATOM 1327 C C . TYR A 1 176 ? 6.439 -6.224 -0.263 1.00 98.88 176 TYR A C 1
ATOM 1329 O O . TYR A 1 176 ? 6.536 -6.877 -1.301 1.00 98.88 176 TYR A O 1
ATOM 1337 N N . TYR A 1 177 ? 5.356 -5.508 0.039 1.00 98.88 177 TYR A N 1
ATOM 1338 C CA . TYR A 1 177 ? 4.154 -5.482 -0.790 1.00 98.88 177 TYR A CA 1
ATOM 1339 C C . TYR A 1 177 ? 4.123 -4.237 -1.678 1.00 98.88 177 TYR A C 1
ATOM 1341 O O . TYR A 1 177 ? 4.068 -3.122 -1.178 1.00 98.88 177 TYR A O 1
ATOM 1349 N N . ILE A 1 178 ? 4.176 -4.429 -2.992 1.00 98.88 178 ILE A N 1
ATOM 1350 C CA . ILE A 1 178 ? 4.131 -3.379 -4.006 1.00 98.88 178 ILE A CA 1
ATOM 1351 C C . ILE A 1 178 ? 2.730 -3.339 -4.615 1.00 98.88 178 ILE A C 1
ATOM 1353 O O . ILE A 1 178 ? 2.207 -4.377 -5.033 1.00 98.88 178 ILE A O 1
ATOM 1357 N N . THR A 1 179 ? 2.138 -2.155 -4.689 1.00 98.56 179 THR A N 1
ATOM 1358 C CA . THR A 1 179 ? 0.849 -1.900 -5.337 1.00 98.56 179 THR A CA 1
ATOM 1359 C C . THR A 1 179 ? 1.037 -0.882 -6.456 1.00 98.56 179 THR A C 1
ATOM 1361 O O . THR A 1 179 ? 1.868 0.013 -6.346 1.00 98.56 179 THR A O 1
ATOM 1364 N N . GLY A 1 180 ? 0.317 -1.043 -7.564 1.00 96.81 180 GLY A N 1
ATOM 1365 C CA . GLY A 1 180 ? 0.368 -0.110 -8.689 1.00 96.81 180 GLY A CA 1
ATOM 1366 C C . GLY A 1 180 ? -1.007 0.142 -9.288 1.00 96.81 180 GLY A C 1
ATOM 1367 O O . GLY A 1 180 ? -1.917 -0.682 -9.143 1.00 96.81 180 GLY A O 1
ATOM 1368 N N . THR A 1 181 ? -1.145 1.281 -9.972 1.00 94.19 181 THR A N 1
ATOM 1369 C CA . THR A 1 181 ? -2.368 1.678 -10.690 1.00 94.19 181 THR A CA 1
ATOM 1370 C C . THR A 1 181 ? -3.592 1.622 -9.779 1.00 94.19 181 THR A C 1
ATOM 1372 O O . THR A 1 181 ? -4.581 0.937 -10.052 1.00 94.19 181 THR A O 1
ATOM 1375 N N . ILE A 1 182 ? -3.502 2.318 -8.648 1.00 94.19 182 ILE A N 1
ATOM 1376 C CA . ILE A 1 182 ? -4.688 2.702 -7.883 1.00 94.19 182 ILE A CA 1
ATOM 1377 C C . ILE A 1 182 ? -5.447 3.802 -8.633 1.00 94.19 182 ILE A C 1
ATOM 1379 O O . ILE A 1 182 ? -6.664 3.721 -8.766 1.00 94.19 182 ILE A O 1
ATOM 1383 N N . HIS A 1 183 ? -4.737 4.731 -9.274 1.00 93.12 183 HIS A N 1
ATOM 1384 C CA . HIS A 1 183 ? -5.327 5.646 -10.241 1.00 93.12 183 HIS A CA 1
ATOM 1385 C C . HIS A 1 183 ? -5.156 5.091 -11.657 1.00 93.12 183 HIS A C 1
ATOM 1387 O O . HIS A 1 183 ? -4.050 4.849 -12.134 1.00 93.12 183 HIS A O 1
ATOM 1393 N N . SER A 1 184 ? -6.260 4.883 -12.371 1.00 91.62 184 SER A N 1
ATOM 1394 C CA . SER A 1 184 ? -6.213 4.262 -13.703 1.00 91.62 184 SER A CA 1
ATOM 1395 C C . SER A 1 184 ? -5.443 5.049 -14.778 1.00 91.62 184 SER A C 1
ATOM 1397 O O . SER A 1 184 ? -4.857 4.394 -15.645 1.00 91.62 184 SER A O 1
ATOM 1399 N N . PRO A 1 185 ? -5.409 6.401 -14.765 1.00 91.56 185 PRO A N 1
ATOM 1400 C CA . PRO A 1 185 ? -4.583 7.184 -15.691 1.00 91.56 185 PRO A CA 1
ATOM 1401 C C . PRO A 1 185 ? -3.064 7.081 -15.459 1.00 91.56 185 PRO A C 1
ATOM 1403 O O . PRO A 1 185 ? -2.297 7.591 -16.272 1.00 91.56 185 PRO A O 1
ATOM 1406 N N . GLU A 1 186 ? -2.607 6.426 -14.395 1.00 93.62 186 GLU A N 1
ATOM 1407 C CA . GLU A 1 186 ? -1.185 6.198 -14.112 1.00 93.62 186 GLU A CA 1
ATOM 1408 C C . GLU A 1 186 ? -0.780 4.850 -14.726 1.00 93.62 186 GLU A C 1
ATOM 1410 O O . GLU A 1 186 ? -1.181 3.767 -14.280 1.00 93.62 186 GLU A O 1
ATOM 1415 N N . ALA A 1 187 ? -0.110 4.916 -15.876 1.00 92.75 187 ALA A N 1
ATOM 1416 C CA . ALA A 1 187 ? -0.144 3.846 -16.870 1.00 92.75 187 ALA A CA 1
ATOM 1417 C C . ALA A 1 187 ? 1.082 2.918 -16.885 1.00 92.75 187 ALA A C 1
ATOM 1419 O O . ALA A 1 187 ? 1.013 1.857 -17.519 1.00 92.75 187 ALA A O 1
ATOM 1420 N N . GLY A 1 188 ? 2.176 3.308 -16.234 1.00 94.69 188 GLY A N 1
ATOM 1421 C CA . GLY A 1 188 ? 3.483 2.650 -16.214 1.00 94.69 188 GLY A CA 1
ATOM 1422 C C . GLY A 1 188 ? 3.521 1.400 -15.350 1.00 94.69 188 GLY A C 1
ATOM 1423 O O . GLY A 1 188 ? 3.866 0.320 -15.860 1.00 94.69 188 GLY A O 1
ATOM 1424 N N . ALA A 1 189 ? 3.068 1.523 -14.099 1.00 96.56 189 ALA A N 1
ATOM 1425 C CA . ALA A 1 189 ? 3.166 0.483 -13.075 1.00 96.56 189 ALA A CA 1
ATOM 1426 C C . ALA A 1 189 ? 2.793 -0.938 -13.543 1.00 96.56 189 ALA A C 1
ATOM 1428 O O . ALA A 1 189 ? 3.569 -1.860 -13.281 1.00 96.56 189 ALA A O 1
ATOM 1429 N N . PRO A 1 190 ? 1.703 -1.190 -14.304 1.00 97.75 190 PRO A N 1
ATOM 1430 C CA . PRO A 1 190 ? 1.331 -2.553 -14.674 1.00 97.75 190 PRO A CA 1
ATOM 1431 C C . PRO A 1 190 ? 2.417 -3.240 -15.502 1.00 97.75 190 PRO A C 1
ATOM 1433 O O . PRO A 1 190 ? 2.756 -4.395 -15.252 1.00 97.75 190 PRO A O 1
ATOM 1436 N N . THR A 1 191 ? 3.011 -2.528 -16.464 1.00 97.69 191 THR A N 1
ATOM 1437 C CA . THR A 1 191 ? 4.064 -3.097 -17.317 1.00 97.69 191 THR A CA 1
ATOM 1438 C C . THR A 1 191 ? 5.418 -3.142 -16.611 1.00 97.69 191 THR A C 1
ATOM 1440 O O . THR A 1 191 ? 6.146 -4.125 -16.768 1.00 97.69 191 THR A O 1
ATOM 1443 N N . ALA A 1 192 ? 5.737 -2.144 -15.782 1.00 98.44 192 ALA A N 1
ATOM 1444 C CA . ALA A 1 192 ? 6.935 -2.157 -14.949 1.00 98.44 192 ALA A CA 1
ATOM 1445 C C . ALA A 1 192 ? 6.940 -3.354 -13.987 1.00 98.44 192 ALA A C 1
ATOM 1447 O O . ALA A 1 192 ? 7.952 -4.043 -13.857 1.00 98.44 192 ALA A O 1
ATOM 1448 N N . LEU A 1 193 ? 5.795 -3.655 -13.370 1.00 98.81 193 LEU A N 1
ATOM 1449 C CA . LEU A 1 193 ? 5.638 -4.745 -12.409 1.00 98.81 193 LEU A CA 1
ATOM 1450 C C . LEU A 1 193 ? 5.623 -6.134 -13.065 1.00 98.81 193 LEU A C 1
ATOM 1452 O O . LEU A 1 193 ? 6.118 -7.089 -12.463 1.00 98.81 193 LEU A O 1
ATOM 1456 N N . MET A 1 194 ? 5.153 -6.260 -14.314 1.00 98.81 194 MET A N 1
ATOM 1457 C CA . MET A 1 194 ? 5.340 -7.484 -15.112 1.00 98.81 194 MET A CA 1
ATOM 1458 C C . MET A 1 194 ? 6.830 -7.788 -15.334 1.00 98.81 194 MET A C 1
ATOM 1460 O O . MET A 1 194 ? 7.278 -8.920 -15.134 1.00 98.81 194 MET A O 1
ATOM 1464 N N . GLU A 1 195 ? 7.606 -6.784 -15.751 1.00 98.81 195 GLU A N 1
ATOM 1465 C CA . GLU A 1 195 ? 9.040 -6.951 -16.004 1.00 98.81 195 GLU A CA 1
ATOM 1466 C C . GLU A 1 195 ? 9.834 -7.143 -14.704 1.00 98.81 195 GLU A C 1
ATOM 1468 O O . GLU A 1 195 ? 10.708 -8.009 -14.651 1.00 98.81 195 GLU A O 1
ATOM 1473 N N . LEU A 1 196 ? 9.478 -6.429 -13.630 1.00 98.94 196 LEU A N 1
ATOM 1474 C CA . LEU A 1 196 ? 10.079 -6.605 -12.308 1.00 98.94 196 LEU A CA 1
ATOM 1475 C C . LEU A 1 196 ? 9.902 -8.039 -11.800 1.00 98.94 196 LEU A C 1
ATOM 1477 O O . LEU A 1 196 ? 10.874 -8.650 -11.356 1.00 98.94 196 LEU A O 1
ATOM 1481 N N . ALA A 1 197 ? 8.688 -8.595 -11.891 1.00 98.94 197 ALA A N 1
ATOM 1482 C CA . ALA A 1 197 ? 8.417 -9.969 -11.473 1.00 98.94 197 ALA A CA 1
ATOM 1483 C C . ALA A 1 197 ? 9.278 -10.978 -12.252 1.00 98.94 197 ALA A C 1
ATOM 1485 O O . ALA A 1 197 ? 9.842 -11.897 -11.655 1.00 98.94 197 ALA A O 1
ATOM 1486 N N . TYR A 1 198 ? 9.443 -10.774 -13.565 1.00 98.94 198 TYR A N 1
ATOM 1487 C CA . TYR A 1 198 ? 10.334 -11.590 -14.393 1.00 98.94 198 TYR A CA 1
ATOM 1488 C C . TYR A 1 198 ? 11.794 -11.477 -13.946 1.00 98.94 198 TYR A C 1
ATOM 1490 O O . TYR A 1 198 ? 12.439 -12.498 -13.718 1.00 98.94 198 TYR A O 1
ATOM 1498 N N . ARG A 1 199 ? 12.312 -10.253 -13.770 1.00 98.75 199 ARG A N 1
ATOM 1499 C CA . ARG A 1 199 ? 13.692 -10.016 -13.313 1.00 98.75 199 ARG A CA 1
ATOM 1500 C C . ARG A 1 199 ? 13.948 -10.706 -11.984 1.00 98.75 199 ARG A C 1
ATOM 1502 O O . ARG A 1 199 ? 14.880 -11.494 -11.875 1.00 98.75 199 ARG A O 1
ATOM 1509 N N . LEU A 1 200 ? 13.082 -10.479 -10.998 1.00 98.81 200 LEU A N 1
ATOM 1510 C CA . LEU A 1 200 ? 13.199 -11.107 -9.687 1.00 98.81 200 LEU A CA 1
ATOM 1511 C C . LEU A 1 200 ? 13.190 -12.636 -9.791 1.00 98.81 200 LEU A C 1
ATOM 1513 O O . LEU A 1 200 ? 13.944 -13.284 -9.070 1.00 98.81 200 LEU A O 1
ATOM 1517 N N . ALA A 1 201 ? 12.403 -13.217 -10.699 1.00 98.75 201 ALA A N 1
ATOM 1518 C CA . ALA A 1 201 ? 12.317 -14.662 -10.882 1.00 98.75 201 ALA A CA 1
ATOM 1519 C C . ALA A 1 201 ? 13.483 -15.279 -11.682 1.00 98.75 201 ALA A C 1
ATOM 1521 O O . ALA A 1 201 ? 13.815 -16.440 -11.437 1.00 98.75 201 ALA A O 1
ATOM 1522 N N . VAL A 1 202 ? 14.099 -14.550 -12.616 1.00 98.69 202 VAL A N 1
ATOM 1523 C CA . VAL A 1 202 ? 15.020 -15.106 -13.632 1.00 98.69 202 VAL A CA 1
ATOM 1524 C C . VAL A 1 202 ? 16.462 -14.634 -13.482 1.00 98.69 202 VAL A C 1
ATOM 1526 O O . VAL A 1 202 ? 17.382 -15.373 -13.824 1.00 98.69 202 VAL A O 1
ATOM 1529 N N . ASP A 1 203 ? 16.680 -13.413 -13.010 1.00 98.38 203 ASP A N 1
ATOM 1530 C CA . ASP A 1 203 ? 18.011 -12.820 -12.968 1.00 98.38 203 ASP A CA 1
ATOM 1531 C C . ASP A 1 203 ? 18.890 -13.529 -11.926 1.00 98.38 203 ASP A C 1
ATOM 1533 O O . ASP A 1 203 ? 18.523 -13.674 -10.751 1.00 98.38 203 ASP A O 1
ATOM 1537 N N . GLU A 1 204 ? 20.049 -14.002 -12.376 1.00 97.06 204 GLU A N 1
ATOM 1538 C CA . GLU A 1 204 ? 21.049 -14.702 -11.571 1.00 97.06 204 GLU A CA 1
ATOM 1539 C C . GLU A 1 204 ? 22.242 -13.799 -11.227 1.00 97.06 204 GLU A C 1
ATOM 1541 O O . GLU A 1 204 ? 23.308 -14.279 -10.836 1.00 97.06 204 GLU A O 1
ATOM 1546 N N . SER A 1 205 ? 22.100 -12.477 -11.373 1.00 97.19 205 SER A N 1
ATOM 1547 C CA . SER A 1 205 ? 23.057 -11.535 -10.796 1.00 97.19 205 SER A CA 1
ATOM 1548 C C . SER A 1 205 ? 23.092 -11.681 -9.270 1.00 97.19 205 SER A C 1
ATOM 1550 O O . SER A 1 205 ? 22.049 -11.887 -8.638 1.00 97.19 205 SER A O 1
ATOM 1552 N N . PRO A 1 206 ? 24.268 -11.507 -8.636 1.00 96.31 206 PRO A N 1
ATOM 1553 C CA . PRO A 1 206 ? 24.368 -11.535 -7.177 1.00 96.31 206 PRO A CA 1
ATOM 1554 C C . PRO A 1 206 ? 23.427 -10.535 -6.489 1.00 96.31 206 PRO A C 1
ATOM 1556 O O . PRO A 1 206 ? 22.928 -10.809 -5.401 1.00 96.31 206 PRO A O 1
ATOM 1559 N N . TYR A 1 207 ? 23.145 -9.400 -7.141 1.00 97.00 207 TYR A N 1
ATOM 1560 C CA . TYR A 1 207 ? 22.240 -8.370 -6.635 1.00 97.00 207 TYR A CA 1
ATOM 1561 C C . TYR A 1 207 ? 20.794 -8.877 -6.529 1.00 97.00 207 TYR A C 1
ATOM 1563 O O . TYR A 1 207 ? 20.173 -8.772 -5.471 1.00 97.00 207 TYR A O 1
ATOM 1571 N N . ILE A 1 208 ? 20.264 -9.489 -7.595 1.00 98.12 208 ILE A N 1
ATOM 1572 C CA . ILE A 1 208 ? 18.888 -10.004 -7.600 1.00 98.12 208 ILE A CA 1
ATOM 1573 C C . ILE A 1 208 ? 18.763 -11.292 -6.777 1.00 98.12 208 ILE A C 1
ATOM 1575 O O . ILE A 1 208 ? 17.769 -11.464 -6.070 1.00 98.12 208 ILE A O 1
ATOM 1579 N N . GLN A 1 209 ? 19.777 -12.164 -6.782 1.00 97.62 209 GLN A N 1
ATOM 1580 C CA . GLN A 1 209 ? 19.820 -13.328 -5.889 1.00 97.62 209 GLN A CA 1
ATOM 1581 C C . GLN A 1 209 ? 19.745 -12.909 -4.417 1.00 97.62 209 GLN A C 1
ATOM 1583 O O . GLN A 1 209 ? 18.942 -13.467 -3.668 1.00 97.62 209 GLN A O 1
ATOM 1588 N N . ASN A 1 210 ? 20.507 -11.885 -4.011 1.00 97.56 210 ASN A N 1
ATOM 1589 C CA . ASN A 1 210 ? 20.478 -11.371 -2.643 1.00 97.56 210 ASN A CA 1
ATOM 1590 C C . ASN A 1 210 ? 19.063 -10.966 -2.205 1.00 97.56 210 ASN A C 1
ATOM 1592 O O . ASN A 1 210 ? 18.627 -11.368 -1.124 1.00 97.56 210 ASN A O 1
ATOM 1596 N N . ILE A 1 211 ? 18.344 -10.238 -3.069 1.00 98.44 211 ILE A N 1
ATOM 1597 C CA . ILE A 1 211 ? 16.943 -9.849 -2.858 1.00 98.44 211 ILE A CA 1
ATOM 1598 C C . ILE A 1 211 ? 16.059 -11.093 -2.740 1.00 98.44 211 ILE A C 1
ATOM 1600 O O . ILE A 1 211 ? 15.396 -11.297 -1.722 1.00 98.44 211 ILE A O 1
ATOM 1604 N N . ARG A 1 212 ? 16.078 -11.948 -3.768 1.00 97.44 212 ARG A N 1
ATOM 1605 C CA . ARG A 1 212 ? 15.183 -13.104 -3.910 1.00 97.44 212 ARG A CA 1
ATOM 1606 C C . ARG A 1 212 ? 15.337 -14.119 -2.766 1.00 97.44 212 ARG A C 1
ATOM 1608 O O . ARG A 1 212 ? 14.380 -14.802 -2.399 1.00 97.44 212 ARG A O 1
ATOM 1615 N N . GLU A 1 213 ? 16.533 -14.247 -2.201 1.00 97.88 213 GLU A N 1
ATOM 1616 C CA . GLU A 1 213 ? 16.819 -15.155 -1.084 1.00 97.88 213 GLU A CA 1
ATOM 1617 C C . GLU A 1 213 ? 16.387 -14.624 0.289 1.00 97.88 213 GLU A C 1
ATOM 1619 O O . GLU A 1 213 ? 16.266 -15.414 1.226 1.00 97.88 213 GLU A O 1
ATOM 1624 N N . ARG A 1 214 ? 16.201 -13.306 0.440 1.00 98.19 214 ARG A N 1
ATOM 1625 C CA . ARG A 1 214 ? 16.034 -12.651 1.752 1.00 98.19 214 ARG A CA 1
ATOM 1626 C C . ARG A 1 214 ? 14.716 -11.912 1.919 1.00 98.19 214 ARG A C 1
ATOM 1628 O O . ARG A 1 214 ? 14.355 -11.626 3.056 1.00 98.19 214 ARG A O 1
ATOM 1635 N N . VAL A 1 215 ? 14.013 -11.616 0.830 1.00 98.62 215 VAL A N 1
ATOM 1636 C CA . VAL A 1 215 ? 12.753 -10.867 0.826 1.00 98.62 215 VAL A CA 1
ATOM 1637 C C . VAL A 1 215 ? 11.717 -11.630 0.011 1.00 98.62 215 VAL A C 1
ATOM 1639 O O . VAL A 1 215 ? 12.011 -12.138 -1.071 1.00 98.62 215 VAL A O 1
ATOM 1642 N N . ILE A 1 216 ? 10.487 -11.683 0.517 1.00 98.88 216 ILE A N 1
ATOM 1643 C CA . ILE A 1 216 ? 9.330 -12.118 -0.267 1.00 98.88 216 ILE A CA 1
ATOM 1644 C C . ILE A 1 216 ? 8.721 -10.864 -0.882 1.00 98.88 216 ILE A C 1
ATOM 1646 O O . ILE A 1 216 ? 8.162 -10.030 -0.170 1.00 98.88 216 ILE A O 1
ATOM 1650 N N . THR A 1 217 ? 8.846 -10.706 -2.197 1.00 98.94 217 THR A N 1
ATOM 1651 C CA . THR A 1 217 ? 8.221 -9.576 -2.897 1.00 98.94 217 THR A CA 1
ATOM 1652 C C . THR A 1 217 ? 6.788 -9.960 -3.231 1.00 98.94 217 THR A C 1
ATOM 1654 O O . THR A 1 217 ? 6.573 -10.963 -3.902 1.00 98.94 217 THR A O 1
ATOM 1657 N N . LEU A 1 218 ? 5.811 -9.196 -2.754 1.00 98.94 218 LEU A N 1
ATOM 1658 C CA . LEU A 1 218 ? 4.396 -9.365 -3.076 1.00 98.94 218 LEU A CA 1
ATOM 1659 C C . LEU A 1 218 ? 3.977 -8.218 -3.998 1.00 98.94 218 LEU A C 1
ATOM 1661 O O . LEU A 1 218 ? 4.340 -7.080 -3.736 1.00 98.94 218 LEU A O 1
ATOM 1665 N N . ILE A 1 219 ? 3.251 -8.496 -5.078 1.00 98.94 219 ILE A N 1
ATOM 1666 C CA . ILE A 1 219 ? 2.920 -7.497 -6.104 1.00 98.94 219 ILE A CA 1
ATOM 1667 C C . ILE A 1 219 ? 1.432 -7.560 -6.436 1.00 98.94 219 ILE A C 1
ATOM 1669 O O . ILE A 1 219 ? 0.960 -8.595 -6.900 1.00 98.94 219 ILE A O 1
ATOM 1673 N N . THR A 1 220 ? 0.721 -6.448 -6.291 1.00 98.88 220 THR A N 1
ATOM 1674 C CA . THR A 1 220 ? -0.596 -6.237 -6.906 1.00 98.88 220 THR A CA 1
ATOM 1675 C C . THR A 1 220 ? -0.412 -5.233 -8.040 1.00 98.88 220 THR A C 1
ATOM 1677 O O . THR A 1 220 ? -0.269 -4.041 -7.774 1.00 98.88 220 THR A O 1
ATOM 1680 N N . PRO A 1 221 ? -0.356 -5.690 -9.305 1.00 98.31 221 PRO A N 1
ATOM 1681 C CA . PRO A 1 221 ? 0.057 -4.840 -10.422 1.00 98.31 221 PRO A CA 1
ATOM 1682 C C . PRO A 1 221 ? -0.980 -3.778 -10.796 1.00 98.31 221 PRO A C 1
ATOM 1684 O O . PRO A 1 221 ? -0.636 -2.797 -11.444 1.00 98.31 221 PRO A O 1
ATOM 1687 N N . ILE A 1 222 ? -2.248 -4.025 -10.454 1.00 98.00 222 ILE A N 1
ATOM 1688 C CA . ILE A 1 222 ? -3.386 -3.157 -10.743 1.00 98.00 222 ILE A CA 1
ATOM 1689 C C . ILE A 1 222 ? -4.322 -3.234 -9.537 1.00 98.00 222 ILE A C 1
ATOM 1691 O O . ILE A 1 222 ? -4.936 -4.281 -9.312 1.00 98.00 222 ILE A O 1
ATOM 1695 N N . VAL A 1 223 ? -4.412 -2.153 -8.765 1.00 96.62 223 VAL A N 1
ATOM 1696 C CA . VAL A 1 223 ? -5.377 -2.025 -7.663 1.00 96.62 223 VAL A CA 1
ATOM 1697 C C . VAL A 1 223 ? -6.762 -1.665 -8.208 1.00 96.62 223 VAL A C 1
ATOM 1699 O O . VAL A 1 223 ? -7.747 -2.302 -7.843 1.00 96.62 223 VAL A O 1
ATOM 1702 N N . GLU A 1 224 ? -6.841 -0.706 -9.131 1.00 94.81 224 GLU A N 1
ATOM 1703 C CA . GLU A 1 224 ? -8.090 -0.267 -9.761 1.00 94.81 224 GLU A CA 1
ATOM 1704 C C . GLU A 1 224 ? -8.329 -0.994 -11.090 1.00 94.81 224 GLU A C 1
ATOM 1706 O O . GLU A 1 224 ? -8.090 -0.480 -12.187 1.00 94.81 224 GLU A O 1
ATOM 1711 N N . VAL A 1 225 ? -8.755 -2.255 -10.976 1.00 95.69 225 VAL A N 1
ATOM 1712 C CA . VAL A 1 225 ? -8.945 -3.164 -12.120 1.00 95.69 225 VAL A CA 1
ATOM 1713 C C . VAL A 1 225 ? -10.082 -2.701 -13.028 1.00 95.69 225 VAL A C 1
ATOM 1715 O O . VAL A 1 225 ? -9.968 -2.813 -14.250 1.00 95.69 225 VAL A O 1
ATOM 1718 N N . ASP A 1 226 ? -11.159 -2.158 -12.455 1.00 93.75 226 ASP A N 1
ATOM 1719 C CA . ASP A 1 226 ? -12.328 -1.727 -13.223 1.00 93.75 226 ASP A CA 1
ATOM 1720 C C . ASP A 1 226 ? -11.997 -0.494 -14.070 1.00 93.75 226 ASP A C 1
ATOM 1722 O O . ASP A 1 226 ? -12.326 -0.436 -15.260 1.00 93.75 226 ASP A O 1
ATOM 1726 N N . GLY A 1 227 ? -11.289 0.469 -13.480 1.00 93.38 227 GLY A N 1
ATOM 1727 C CA . GLY A 1 227 ? -10.899 1.693 -14.171 1.00 93.38 227 GLY A CA 1
ATOM 1728 C C . GLY A 1 227 ? -9.763 1.481 -15.171 1.00 93.38 227 GLY A C 1
ATOM 1729 O O . GLY A 1 227 ? -9.737 2.140 -16.214 1.00 93.38 227 GLY A O 1
ATOM 1730 N N . ARG A 1 228 ? -8.856 0.525 -14.918 1.00 94.19 228 ARG A N 1
ATOM 1731 C CA . ARG A 1 228 ? -7.738 0.232 -15.826 1.00 94.19 228 ARG A CA 1
ATOM 1732 C C . ARG A 1 228 ? -8.216 -0.131 -17.227 1.00 94.19 228 ARG A C 1
ATOM 1734 O O . ARG A 1 228 ? -7.711 0.431 -18.197 1.00 94.19 228 ARG A O 1
ATOM 1741 N N . ASP A 1 229 ? -9.176 -1.044 -17.351 1.00 94.88 229 ASP A N 1
ATOM 1742 C CA . ASP A 1 229 ? -9.646 -1.476 -18.672 1.00 94.88 229 ASP A CA 1
ATOM 1743 C C . ASP A 1 229 ? -10.307 -0.321 -19.438 1.00 94.88 229 ASP A C 1
ATOM 1745 O O . ASP A 1 229 ? -10.059 -0.146 -20.631 1.00 94.88 229 ASP A O 1
ATOM 1749 N N . ARG A 1 230 ? -11.044 0.545 -18.731 1.00 93.69 230 ARG A N 1
ATOM 1750 C CA . ARG A 1 230 ? -11.630 1.763 -19.311 1.00 93.69 230 ARG A CA 1
ATOM 1751 C C . ARG A 1 230 ? -10.564 2.733 -19.810 1.00 93.69 230 ARG A C 1
ATOM 1753 O O . ARG A 1 230 ? -10.719 3.294 -20.890 1.00 93.69 230 ARG A O 1
ATOM 1760 N N . GLN A 1 231 ? -9.473 2.922 -19.065 1.00 94.31 231 GLN A N 1
ATOM 1761 C CA . GLN A 1 231 ? -8.368 3.771 -19.519 1.00 94.31 231 GLN A CA 1
ATOM 1762 C C . GLN A 1 231 ? -7.705 3.209 -20.784 1.00 94.31 231 GLN A C 1
ATOM 1764 O O . GLN A 1 231 ? -7.349 3.966 -21.688 1.00 94.31 231 GLN A O 1
ATOM 1769 N N . VAL A 1 232 ? -7.563 1.883 -20.881 1.00 95.75 232 VAL A N 1
ATOM 1770 C CA . VAL A 1 232 ? -7.042 1.236 -22.095 1.00 95.75 232 VAL A CA 1
ATOM 1771 C C . VAL A 1 232 ? -7.978 1.473 -23.284 1.00 95.75 232 VAL A C 1
ATOM 1773 O O . VAL A 1 232 ? -7.490 1.767 -24.376 1.00 95.75 232 VAL A O 1
ATOM 1776 N N . ASP A 1 233 ? -9.298 1.413 -23.087 1.00 95.19 233 ASP A N 1
ATOM 1777 C CA . ASP A 1 233 ? -10.278 1.737 -24.133 1.00 95.19 233 ASP A CA 1
ATOM 1778 C C . ASP A 1 233 ? -10.161 3.196 -24.599 1.00 95.19 233 ASP A C 1
ATOM 1780 O O . ASP A 1 233 ? -10.115 3.450 -25.804 1.00 95.19 233 ASP A O 1
ATOM 1784 N N . VAL A 1 234 ? -10.038 4.147 -23.664 1.00 94.69 234 VAL A N 1
ATOM 1785 C CA . VAL A 1 234 ? -9.827 5.576 -23.965 1.00 94.69 234 VAL A CA 1
ATOM 1786 C C . VAL A 1 234 ? -8.555 5.782 -24.791 1.00 94.69 234 VAL A C 1
ATOM 1788 O O . VAL A 1 234 ? -8.582 6.475 -25.809 1.00 94.69 234 VAL A O 1
ATOM 1791 N N . PHE A 1 235 ? -7.448 5.141 -24.409 1.00 95.06 235 PHE A N 1
ATOM 1792 C CA . PHE A 1 235 ? -6.191 5.255 -25.145 1.00 95.06 235 PHE A CA 1
ATOM 1793 C C . PHE A 1 235 ? -6.264 4.627 -26.544 1.00 95.06 235 PHE A C 1
ATOM 1795 O O . PHE A 1 235 ? -5.817 5.226 -27.521 1.00 95.06 235 PHE A O 1
ATOM 1802 N N . ARG A 1 236 ? -6.872 3.443 -26.683 1.00 95.06 236 ARG A N 1
ATOM 1803 C CA . ARG A 1 236 ? -7.077 2.805 -27.996 1.00 95.06 236 ARG A CA 1
ATOM 1804 C C . ARG A 1 236 ? -7.967 3.643 -28.903 1.00 95.06 236 ARG A C 1
ATOM 1806 O O . ARG A 1 236 ? -7.698 3.737 -30.099 1.00 95.06 236 ARG A O 1
ATOM 1813 N N . TRP A 1 237 ? -9.003 4.263 -28.340 1.00 95.38 237 TRP A N 1
ATOM 1814 C CA . TRP A 1 237 ? -9.836 5.206 -29.070 1.00 95.38 237 TRP A CA 1
ATOM 1815 C C . TRP A 1 237 ? -9.009 6.397 -29.558 1.00 95.38 237 TRP A C 1
ATOM 1817 O O . TRP A 1 237 ? -9.098 6.734 -30.735 1.00 95.38 237 TRP A O 1
ATOM 1827 N N . HIS A 1 238 ? -8.157 6.974 -28.704 1.00 93.56 238 HIS A N 1
ATOM 1828 C CA . HIS A 1 238 ? -7.280 8.084 -29.082 1.00 93.56 238 HIS A CA 1
ATOM 1829 C C . HIS A 1 238 ? -6.337 7.724 -30.235 1.00 93.56 238 HIS A C 1
ATOM 1831 O O . HIS A 1 238 ? -6.251 8.473 -31.205 1.00 93.56 238 HIS A O 1
ATOM 1837 N N . LEU A 1 239 ? -5.719 6.538 -30.201 1.00 93.56 239 LEU A N 1
ATOM 1838 C CA . LEU A 1 239 ? -4.879 6.059 -31.306 1.00 93.56 239 LEU A CA 1
ATOM 1839 C C . LEU A 1 239 ? -5.651 5.922 -32.630 1.00 93.56 239 LEU A C 1
ATOM 1841 O O . LEU A 1 239 ? -5.088 6.155 -33.698 1.00 93.56 239 LEU A O 1
ATOM 1845 N N . ALA A 1 240 ? -6.932 5.547 -32.575 1.00 95.25 240 ALA A N 1
ATOM 1846 C CA . ALA A 1 240 ? -7.790 5.444 -33.755 1.00 95.25 240 ALA A CA 1
ATOM 1847 C C . ALA A 1 240 ? -8.317 6.807 -34.253 1.00 95.25 240 ALA A C 1
ATOM 1849 O O . ALA A 1 240 ? -8.698 6.915 -35.419 1.00 95.25 240 ALA A O 1
ATOM 1850 N N . HIS A 1 241 ? -8.310 7.839 -33.402 1.00 95.25 241 HIS A N 1
ATOM 1851 C CA . HIS A 1 241 ? -8.840 9.178 -33.683 1.00 95.25 241 HIS A CA 1
ATOM 1852 C C . HIS A 1 241 ? -7.805 10.264 -33.315 1.00 95.25 241 HIS A C 1
ATOM 1854 O O . HIS A 1 241 ? -8.058 11.106 -32.451 1.00 95.25 241 HIS A O 1
ATOM 1860 N N . PRO A 1 242 ? -6.625 10.289 -33.967 1.00 91.38 242 PRO A N 1
ATOM 1861 C CA . PRO A 1 242 ? -5.464 11.070 -33.515 1.00 91.38 242 PRO A CA 1
ATOM 1862 C C . PRO A 1 242 ? -5.664 12.594 -33.527 1.00 91.38 242 PRO A C 1
ATOM 1864 O O . PRO A 1 242 ? -4.901 13.322 -32.900 1.00 91.38 242 PRO A O 1
ATOM 1867 N N . ASN A 1 243 ? -6.677 13.088 -34.243 1.00 94.50 243 ASN A N 1
ATOM 1868 C CA . ASN A 1 243 ? -6.969 14.519 -34.366 1.00 94.50 243 ASN A CA 1
ATOM 1869 C C . ASN A 1 243 ? -8.161 14.965 -33.502 1.00 94.50 243 ASN A C 1
ATOM 1871 O O . ASN A 1 243 ? -8.589 16.114 -33.601 1.00 94.50 243 ASN A O 1
ATOM 1875 N N . GLU A 1 244 ? -8.724 14.068 -32.692 1.00 94.31 244 GLU A N 1
ATOM 1876 C CA . GLU A 1 244 ? -9.899 14.342 -31.870 1.00 94.31 244 GLU A CA 1
ATOM 1877 C C . GLU A 1 244 ? -9.541 14.435 -30.383 1.00 94.31 244 GLU A C 1
ATOM 1879 O O . GLU A 1 244 ? -8.599 13.812 -29.892 1.00 94.31 244 GLU A O 1
ATOM 1884 N N . THR A 1 245 ? -10.319 15.224 -29.638 1.00 92.19 245 THR A N 1
ATOM 1885 C CA . THR A 1 245 ? -10.199 15.281 -28.179 1.00 92.19 245 THR A CA 1
ATOM 1886 C C . THR A 1 245 ? -10.808 14.023 -27.574 1.00 92.19 245 THR A C 1
ATOM 1888 O O . THR A 1 245 ? -12.021 13.833 -27.604 1.00 92.19 245 THR A O 1
ATOM 1891 N N . TRP A 1 246 ? -9.960 13.169 -27.013 1.00 89.38 246 TRP A N 1
ATOM 1892 C CA . TRP A 1 246 ? -10.382 11.968 -26.298 1.00 89.38 246 TRP A CA 1
ATOM 1893 C C . TRP A 1 246 ? -11.163 12.267 -25.003 1.00 89.38 246 TRP A C 1
ATOM 1895 O O . TRP A 1 246 ? -10.955 13.309 -24.372 1.00 89.38 246 TRP A O 1
ATOM 1905 N N . PRO A 1 247 ? -12.088 11.377 -24.599 1.00 87.19 247 PRO A N 1
ATOM 1906 C CA . PRO A 1 247 ? -12.856 11.547 -23.372 1.00 87.19 247 PRO A CA 1
ATOM 1907 C C . PRO A 1 247 ? -11.983 11.347 -22.126 1.00 87.19 247 PRO A C 1
ATOM 1909 O O . PRO A 1 247 ? -11.159 10.438 -22.073 1.00 87.19 247 PRO A O 1
ATOM 1912 N N . ASN A 1 248 ? -12.216 12.149 -21.084 1.00 84.50 248 ASN A N 1
ATOM 1913 C CA . ASN A 1 248 ? -11.589 11.932 -19.779 1.00 84.50 248 ASN A CA 1
ATOM 1914 C C . ASN A 1 248 ? -12.252 10.763 -19.041 1.00 84.50 248 ASN A C 1
ATOM 1916 O O . ASN A 1 248 ? -13.473 10.589 -19.092 1.00 84.50 248 ASN A O 1
ATOM 1920 N N . LEU A 1 249 ? -11.459 10.010 -18.280 1.00 85.19 249 LEU A N 1
ATOM 1921 C CA . LEU A 1 249 ? -11.972 8.972 -17.396 1.00 85.19 249 LEU A CA 1
ATOM 1922 C C . LEU A 1 249 ? -12.551 9.602 -16.117 1.00 85.19 249 LEU A C 1
ATOM 1924 O O . LEU A 1 249 ? -11.817 9.939 -15.192 1.00 85.19 249 LEU A O 1
ATOM 1928 N N . ILE A 1 250 ? -13.876 9.771 -16.076 1.00 79.25 250 ILE A N 1
ATOM 1929 C CA . ILE A 1 250 ? -14.577 10.430 -14.956 1.00 79.25 250 ILE A CA 1
ATOM 1930 C C . ILE A 1 250 ? -14.760 9.488 -13.752 1.00 79.25 250 ILE A C 1
ATOM 1932 O O . ILE A 1 250 ? -14.616 9.916 -12.609 1.00 79.25 250 ILE A O 1
ATOM 1936 N N . TYR A 1 251 ? -15.075 8.214 -14.006 1.00 82.06 251 TYR A N 1
ATOM 1937 C CA . TYR A 1 251 ? -15.304 7.197 -12.975 1.00 82.06 251 TYR A CA 1
ATOM 1938 C C . TYR A 1 251 ? -14.372 6.011 -13.182 1.00 82.06 251 TYR A C 1
ATOM 1940 O O . TYR A 1 251 ? -14.221 5.531 -14.308 1.00 82.06 251 TYR A O 1
ATOM 1948 N N . TRP A 1 252 ? -13.777 5.528 -12.096 1.00 81.38 252 TRP A N 1
ATOM 1949 C CA . TRP A 1 252 ? -12.865 4.386 -12.132 1.00 81.38 252 TRP A CA 1
ATOM 1950 C C . TRP A 1 252 ? -13.609 3.080 -11.837 1.00 81.38 252 TRP A C 1
ATOM 1952 O O . TRP A 1 252 ? -13.451 2.113 -12.573 1.00 81.38 252 TRP A O 1
ATOM 1962 N N . GLY A 1 253 ? -14.557 3.103 -10.897 1.00 77.75 253 GLY A N 1
ATOM 1963 C CA . GLY A 1 253 ? -15.454 1.986 -10.579 1.00 77.75 253 GLY A CA 1
ATOM 1964 C C . GLY A 1 253 ? -16.907 2.430 -10.382 1.00 77.75 253 GLY A C 1
ATOM 1965 O O . GLY A 1 253 ? -17.285 3.562 -10.704 1.00 77.75 253 GLY A O 1
ATOM 1966 N N . HIS A 1 254 ? -17.745 1.555 -9.818 1.00 79.69 254 HIS A N 1
ATOM 1967 C CA . HIS A 1 254 ? -19.138 1.881 -9.485 1.00 79.69 254 HIS A CA 1
ATOM 1968 C C . HIS A 1 254 ? -19.238 3.081 -8.531 1.00 79.69 254 HIS A C 1
ATOM 1970 O O . HIS A 1 254 ? -19.016 2.952 -7.331 1.00 79.69 254 HIS A O 1
ATOM 1976 N N . TYR A 1 255 ? -19.636 4.238 -9.069 1.00 71.06 255 TYR A N 1
ATOM 1977 C CA . TYR A 1 255 ? -19.801 5.502 -8.335 1.00 71.06 255 TYR A CA 1
ATOM 1978 C C . TYR A 1 255 ? -18.525 6.023 -7.652 1.00 71.06 255 TYR A C 1
ATOM 1980 O O . TYR A 1 255 ? -18.607 6.906 -6.801 1.00 71.06 255 TYR A O 1
ATOM 1988 N N . VAL A 1 256 ? -17.354 5.519 -8.052 1.00 73.31 256 VAL A N 1
ATOM 1989 C CA . VAL A 1 256 ? -16.048 5.986 -7.571 1.00 73.31 256 VAL A CA 1
ATOM 1990 C C . VAL A 1 256 ? -15.502 6.994 -8.569 1.00 73.31 256 VAL A C 1
ATOM 1992 O O . VAL A 1 256 ? -15.137 6.627 -9.689 1.00 73.31 256 VAL A O 1
ATOM 1995 N N . ALA A 1 257 ? -15.484 8.264 -8.172 1.00 72.69 257 ALA A N 1
ATOM 1996 C CA . ALA A 1 257 ? -14.833 9.342 -8.906 1.00 72.69 257 ALA A CA 1
ATOM 1997 C C . ALA A 1 257 ? -13.658 9.925 -8.108 1.00 72.69 257 ALA A C 1
ATOM 1999 O O . ALA A 1 257 ? -13.652 9.905 -6.879 1.00 72.69 257 ALA A O 1
ATOM 2000 N N . HIS A 1 258 ? -12.729 10.504 -8.865 1.00 62.06 258 HIS A N 1
ATOM 2001 C CA . HIS A 1 258 ? -11.626 11.396 -8.498 1.00 62.06 258 HIS A CA 1
ATOM 2002 C C . HIS A 1 258 ? -10.502 10.874 -7.578 1.00 62.06 258 HIS A C 1
ATOM 2004 O O . HIS A 1 258 ? -9.371 11.248 -7.864 1.00 62.06 258 HIS A O 1
ATOM 2010 N N . ASP A 1 259 ? -10.713 10.042 -6.546 1.00 78.75 259 ASP A N 1
ATOM 2011 C CA . ASP A 1 259 ? -9.568 9.497 -5.776 1.00 78.75 259 ASP A CA 1
ATOM 2012 C C . ASP A 1 259 ? -9.931 8.298 -4.860 1.00 78.75 259 ASP A C 1
ATOM 2014 O O . ASP A 1 259 ? -10.488 8.459 -3.773 1.00 78.75 259 ASP A O 1
ATOM 2018 N N . ASN A 1 260 ? -9.612 7.068 -5.275 1.00 86.62 260 ASN A N 1
ATOM 2019 C CA . ASN A 1 260 ? -9.718 5.866 -4.430 1.00 86.62 260 ASN A CA 1
ATOM 2020 C C . ASN A 1 260 ? -8.520 5.706 -3.461 1.00 86.62 260 ASN A C 1
ATOM 2022 O O . ASN A 1 260 ? -8.620 4.946 -2.498 1.00 86.62 260 ASN A O 1
ATOM 2026 N N . ASN A 1 261 ? -7.446 6.486 -3.622 1.00 90.62 261 ASN A N 1
ATOM 2027 C CA . ASN A 1 261 ? -6.331 6.642 -2.684 1.00 90.62 261 ASN A CA 1
ATOM 2028 C C . ASN A 1 261 ? -6.659 7.625 -1.530 1.00 90.62 261 ASN A C 1
ATOM 2030 O O . ASN A 1 261 ? -5.761 8.160 -0.882 1.00 90.62 261 ASN A O 1
ATOM 2034 N N . ARG A 1 262 ? -7.945 7.885 -1.247 1.00 90.56 262 ARG A N 1
ATOM 2035 C CA . ARG A 1 262 ? -8.439 8.475 0.022 1.00 90.56 262 ARG A CA 1
ATOM 2036 C C . ARG A 1 262 ? -9.310 7.520 0.841 1.00 90.56 262 ARG A C 1
ATOM 2038 O O . ARG A 1 262 ? -9.668 7.809 1.983 1.00 90.56 262 ARG A O 1
ATOM 2045 N N . ASP A 1 263 ? -9.640 6.351 0.292 1.00 92.50 263 ASP A N 1
ATOM 2046 C CA . ASP A 1 263 ? -10.574 5.413 0.919 1.00 92.50 263 ASP A CA 1
ATOM 2047 C C . ASP A 1 263 ? -9.953 4.602 2.072 1.00 92.50 263 ASP A C 1
ATOM 2049 O O . ASP A 1 263 ? -10.683 3.965 2.833 1.00 92.50 263 ASP A O 1
ATOM 2053 N N . ALA A 1 264 ? -8.627 4.621 2.262 1.00 93.69 264 ALA A N 1
ATOM 2054 C CA . ALA A 1 264 ? -7.945 3.707 3.185 1.00 93.69 264 ALA A CA 1
ATOM 2055 C C . ALA A 1 264 ? -8.435 3.813 4.637 1.00 93.69 264 ALA A C 1
ATOM 2057 O O . ALA A 1 264 ? -8.466 2.805 5.342 1.00 93.69 264 ALA A O 1
ATOM 2058 N N . MET A 1 265 ? -8.871 4.999 5.075 1.00 92.62 265 MET A N 1
ATOM 2059 C CA . MET A 1 265 ? -9.401 5.213 6.425 1.00 92.62 265 MET A CA 1
ATOM 2060 C C . MET A 1 265 ? -10.810 4.625 6.627 1.00 92.62 265 MET A C 1
ATOM 2062 O O . MET A 1 265 ? -11.122 4.123 7.710 1.00 92.62 265 MET A O 1
ATOM 2066 N N . ALA A 1 266 ? -11.660 4.652 5.595 1.00 92.12 266 ALA A N 1
ATOM 2067 C CA . ALA A 1 266 ? -13.072 4.268 5.685 1.00 92.12 266 ALA A CA 1
ATOM 2068 C C . ALA A 1 266 ? -13.361 2.863 5.128 1.00 92.12 266 ALA A C 1
ATOM 2070 O O . ALA A 1 266 ? -14.348 2.234 5.527 1.00 92.12 266 ALA A O 1
ATOM 2071 N N . LEU A 1 267 ? -12.495 2.353 4.246 1.00 94.62 267 LEU A N 1
ATOM 2072 C CA . LEU A 1 267 ? -12.606 1.043 3.600 1.00 94.62 267 LEU A CA 1
ATOM 2073 C C . LEU A 1 267 ? -13.998 0.830 2.994 1.00 94.62 267 LEU A C 1
ATOM 2075 O O . LEU A 1 267 ? -14.662 -0.193 3.236 1.00 94.62 267 LEU A O 1
ATOM 2079 N N . THR A 1 268 ? -14.486 1.830 2.263 1.00 90.88 268 THR A N 1
ATOM 2080 C CA . THR A 1 268 ? -15.791 1.766 1.600 1.00 90.88 268 THR A CA 1
ATOM 2081 C C . THR A 1 268 ? -15.717 0.935 0.326 1.00 90.88 268 THR A C 1
ATOM 2083 O O . THR A 1 268 ? -16.680 0.231 0.014 1.00 90.88 268 THR A O 1
ATOM 2086 N N . LEU A 1 269 ? -14.552 0.908 -0.326 1.00 93.25 269 LEU A N 1
ATOM 2087 C CA . LEU A 1 269 ? -14.312 0.187 -1.570 1.00 93.25 269 LEU A CA 1
ATOM 2088 C C . LEU A 1 269 ? -13.805 -1.233 -1.315 1.00 93.25 269 LEU A C 1
ATOM 2090 O O . LEU A 1 269 ? -13.113 -1.514 -0.328 1.00 93.25 269 LEU A O 1
ATOM 2094 N N . LYS A 1 270 ? -14.148 -2.158 -2.215 1.00 94.94 270 LYS A N 1
ATOM 2095 C CA . LYS A 1 270 ? -13.642 -3.534 -2.184 1.00 94.94 270 LYS A CA 1
ATOM 2096 C C . LYS A 1 270 ? -12.144 -3.571 -2.461 1.00 94.94 270 LYS A C 1
ATOM 2098 O O . LYS A 1 270 ? -11.459 -4.354 -1.814 1.00 94.94 270 LYS A O 1
ATOM 2103 N N . LEU A 1 271 ? -11.628 -2.721 -3.355 1.00 94.12 271 LEU A N 1
ATOM 2104 C CA . LEU A 1 271 ? -10.190 -2.655 -3.645 1.00 94.12 271 LEU A CA 1
ATOM 2105 C C . LEU A 1 271 ? -9.366 -2.370 -2.380 1.00 94.12 271 LEU A C 1
ATOM 2107 O O . LEU A 1 271 ? -8.445 -3.126 -2.069 1.00 94.12 271 LEU A O 1
ATOM 2111 N N . SER A 1 272 ? -9.771 -1.377 -1.582 1.00 95.75 272 SER A N 1
ATOM 2112 C CA . SER A 1 272 ? -9.087 -1.002 -0.340 1.00 95.75 272 SER A CA 1
ATOM 2113 C C . SER A 1 272 ? -9.171 -2.121 0.692 1.00 95.75 272 SER A C 1
ATOM 2115 O O . SER A 1 272 ? -8.180 -2.466 1.334 1.00 95.75 272 SER A O 1
ATOM 2117 N N . GLN A 1 273 ? -10.348 -2.748 0.815 1.00 98.00 273 GLN A N 1
ATOM 2118 C CA . GLN A 1 273 ? -10.547 -3.906 1.689 1.00 98.00 273 GLN A CA 1
ATOM 2119 C C . GLN A 1 273 ? -9.655 -5.085 1.274 1.00 98.00 273 GLN A C 1
ATOM 2121 O O . GLN A 1 273 ? -9.025 -5.701 2.131 1.00 98.00 273 GLN A O 1
ATOM 2126 N N . ASN A 1 274 ? -9.563 -5.393 -0.021 1.00 98.56 274 ASN A N 1
ATOM 2127 C CA . ASN A 1 274 ? -8.746 -6.487 -0.544 1.00 98.56 274 ASN A CA 1
ATOM 2128 C C . ASN A 1 274 ? -7.251 -6.230 -0.297 1.00 98.56 274 ASN A C 1
ATOM 2130 O O . ASN A 1 274 ? -6.541 -7.133 0.157 1.00 98.56 274 ASN A O 1
ATOM 2134 N N . VAL A 1 275 ? -6.771 -5.000 -0.523 1.00 98.56 275 VAL A N 1
ATOM 2135 C CA . VAL A 1 275 ? -5.376 -4.615 -0.252 1.00 98.56 275 VAL A CA 1
ATOM 2136 C C . VAL A 1 275 ? -5.062 -4.703 1.241 1.00 98.56 275 VAL A C 1
ATOM 2138 O O . VAL A 1 275 ? -4.096 -5.380 1.601 1.00 98.56 275 VAL A O 1
ATOM 2141 N N . LEU A 1 276 ? -5.889 -4.116 2.117 1.00 98.62 276 LEU A N 1
ATOM 2142 C CA . LEU A 1 276 ? -5.654 -4.165 3.563 1.00 98.62 276 LEU A CA 1
ATOM 2143 C C . LEU A 1 276 ? -5.699 -5.600 4.100 1.00 98.62 276 LEU A C 1
ATOM 2145 O O . LEU A 1 276 ? -4.812 -6.010 4.848 1.00 98.62 276 LEU A O 1
ATOM 2149 N N . ASN A 1 277 ? -6.699 -6.389 3.696 1.00 98.69 277 ASN A N 1
ATOM 2150 C CA . ASN A 1 277 ? -6.820 -7.789 4.108 1.00 98.69 277 ASN A CA 1
ATOM 2151 C C . ASN A 1 277 ? -5.620 -8.618 3.647 1.00 98.69 277 ASN A C 1
ATOM 2153 O O . ASN A 1 277 ? -5.151 -9.482 4.387 1.00 98.69 277 ASN A O 1
ATOM 2157 N N . THR A 1 278 ? -5.092 -8.334 2.455 1.00 98.75 278 THR A N 1
ATOM 2158 C CA . THR A 1 278 ? -3.861 -8.960 1.967 1.00 98.75 278 THR A CA 1
ATOM 2159 C C . THR A 1 278 ? -2.675 -8.543 2.827 1.00 98.75 278 THR A C 1
ATOM 2161 O O . THR A 1 278 ? -1.985 -9.405 3.359 1.00 98.75 278 THR A O 1
ATOM 2164 N N . TYR A 1 279 ? -2.471 -7.246 3.052 1.00 98.69 279 TYR A N 1
ATOM 2165 C CA . TYR A 1 279 ? -1.372 -6.736 3.870 1.00 98.69 279 TYR A CA 1
ATOM 2166 C C . TYR A 1 279 ? -1.369 -7.326 5.293 1.00 98.69 279 TYR A C 1
ATOM 2168 O O . TYR A 1 279 ? -0.384 -7.936 5.728 1.00 98.69 279 TYR A O 1
ATOM 2176 N N . VAL A 1 280 ? -2.502 -7.223 5.996 1.00 98.19 280 VAL A N 1
ATOM 2177 C CA . VAL A 1 280 ? -2.679 -7.738 7.360 1.00 98.19 280 VAL A CA 1
ATOM 2178 C C . VAL A 1 280 ? -2.632 -9.265 7.391 1.00 98.19 280 VAL A C 1
ATOM 2180 O O . VAL A 1 280 ? -2.066 -9.841 8.322 1.00 98.19 280 VAL A O 1
ATOM 2183 N N . GLY A 1 281 ? -3.204 -9.944 6.396 1.00 97.81 281 GLY A N 1
ATOM 2184 C CA . GLY A 1 281 ? -3.223 -11.406 6.305 1.00 97.81 281 GLY A CA 1
ATOM 2185 C C . GLY A 1 281 ? -1.857 -12.011 5.976 1.00 97.81 281 GLY A C 1
ATOM 2186 O O . GLY A 1 281 ? -1.544 -13.123 6.407 1.00 97.81 281 GLY A O 1
ATOM 2187 N N . TRP A 1 282 ? -1.017 -11.284 5.243 1.00 98.19 282 TRP A N 1
ATOM 2188 C CA . TRP A 1 282 ? 0.364 -11.670 4.952 1.00 98.19 282 TRP A CA 1
ATOM 2189 C C . TRP A 1 282 ? 1.346 -11.246 6.040 1.00 98.19 282 TRP A C 1
ATOM 2191 O O . TRP A 1 282 ? 2.460 -11.763 6.065 1.00 98.19 282 TRP A O 1
ATOM 2201 N N . LYS A 1 283 ? 0.924 -10.363 6.958 1.00 97.88 283 LYS A N 1
ATOM 2202 C CA . LYS A 1 283 ? 1.779 -9.772 7.998 1.00 97.88 283 LYS A CA 1
ATOM 2203 C C . LYS A 1 283 ? 3.001 -9.103 7.369 1.00 97.88 283 LYS A C 1
ATOM 2205 O O . LYS A 1 283 ? 4.127 -9.314 7.814 1.00 97.88 283 LYS A O 1
ATOM 2210 N N . ALA A 1 284 ? 2.765 -8.345 6.298 1.00 98.50 284 ALA A N 1
ATOM 2211 C CA . ALA A 1 284 ? 3.825 -7.692 5.546 1.00 98.50 284 ALA A CA 1
ATOM 2212 C C . ALA A 1 284 ? 4.440 -6.511 6.307 1.00 98.50 284 ALA A C 1
ATOM 2214 O O . ALA A 1 284 ? 3.794 -5.858 7.125 1.00 98.50 284 ALA A O 1
ATOM 2215 N N . GLN A 1 285 ? 5.716 -6.242 6.032 1.00 98.50 285 GLN A N 1
ATOM 2216 C CA . GLN A 1 285 ? 6.476 -5.187 6.706 1.00 98.50 285 GLN A CA 1
ATOM 2217 C C . GLN A 1 285 ? 6.379 -3.866 5.952 1.00 98.50 285 GLN A C 1
ATOM 2219 O O . GLN A 1 285 ? 6.446 -2.820 6.586 1.00 98.50 285 GLN A O 1
ATOM 2224 N N . VAL A 1 286 ? 6.202 -3.911 4.629 1.00 98.69 286 VAL A N 1
ATOM 2225 C CA . VAL A 1 286 ? 6.163 -2.724 3.767 1.00 98.69 286 VAL A CA 1
ATOM 2226 C C . VAL A 1 286 ? 4.934 -2.774 2.861 1.00 98.69 286 VAL A C 1
ATOM 2228 O O . VAL A 1 286 ? 4.675 -3.829 2.281 1.00 98.69 286 VAL A O 1
ATOM 2231 N N . ILE A 1 287 ? 4.220 -1.653 2.718 1.00 98.38 287 ILE A N 1
ATOM 2232 C CA . ILE A 1 287 ? 3.408 -1.353 1.524 1.00 98.38 287 ILE A CA 1
ATOM 2233 C C . ILE A 1 287 ? 4.122 -0.252 0.756 1.00 98.38 287 ILE A C 1
ATOM 2235 O O . ILE A 1 287 ? 4.523 0.744 1.353 1.00 98.38 287 ILE A O 1
ATOM 2239 N N . HIS A 1 288 ? 4.258 -0.432 -0.550 1.00 98.25 288 HIS A N 1
ATOM 2240 C CA . HIS A 1 288 ? 4.850 0.533 -1.452 1.00 98.25 288 HIS A CA 1
ATOM 2241 C C . HIS A 1 288 ? 3.939 0.773 -2.647 1.00 98.25 288 HIS A C 1
ATOM 2243 O O . HIS A 1 288 ? 3.810 -0.099 -3.504 1.00 98.25 288 HIS A O 1
ATOM 2249 N N . ASP A 1 289 ? 3.316 1.943 -2.673 1.00 97.12 289 ASP A N 1
ATOM 2250 C CA . ASP A 1 289 ? 2.299 2.291 -3.656 1.00 97.12 289 ASP A CA 1
ATOM 2251 C C . ASP A 1 289 ? 2.879 3.161 -4.777 1.00 97.12 289 ASP A C 1
ATOM 2253 O O . ASP A 1 289 ? 3.531 4.172 -4.518 1.00 97.12 289 ASP A O 1
ATOM 2257 N N . LEU A 1 290 ? 2.700 2.742 -6.026 1.00 97.31 290 LEU A N 1
ATOM 2258 C CA . LEU A 1 290 ? 3.270 3.408 -7.197 1.00 97.31 290 LEU A CA 1
ATOM 2259 C C . LEU A 1 290 ? 2.241 4.334 -7.843 1.00 97.31 290 LEU A C 1
ATOM 2261 O O . LEU A 1 290 ? 1.169 3.871 -8.237 1.00 97.31 290 LEU A O 1
ATOM 2265 N N . HIS A 1 291 ? 2.620 5.604 -7.976 1.00 95.25 291 HIS A N 1
ATOM 2266 C CA . HIS A 1 291 ? 1.844 6.700 -8.551 1.00 95.25 291 HIS A CA 1
ATOM 2267 C C . HIS A 1 291 ? 2.619 7.440 -9.643 1.00 95.25 291 HIS A C 1
ATOM 2269 O O . HIS A 1 291 ? 3.832 7.260 -9.830 1.00 95.25 291 HIS A O 1
ATOM 2275 N N . GLU A 1 292 ? 1.910 8.308 -10.362 1.00 93.88 292 GLU A N 1
ATOM 2276 C CA . GLU A 1 292 ? 2.459 9.116 -11.445 1.00 93.88 292 GLU A CA 1
ATOM 2277 C C . GLU A 1 292 ? 1.903 10.550 -11.464 1.00 93.88 292 GLU A C 1
ATOM 2279 O O . GLU A 1 292 ? 0.868 10.827 -12.074 1.00 93.88 292 GLU A O 1
ATOM 2284 N N . SER A 1 293 ? 2.642 11.514 -10.913 1.00 89.50 293 SER A N 1
ATOM 2285 C CA . SER A 1 293 ? 2.248 12.930 -10.988 1.00 89.50 293 SER A CA 1
ATOM 2286 C C . SER A 1 293 ? 3.391 13.935 -11.141 1.00 89.50 293 SER A C 1
ATOM 2288 O O . SER A 1 293 ? 3.152 15.069 -11.568 1.00 89.50 293 SER A O 1
ATOM 2290 N N . VAL A 1 294 ? 4.640 13.554 -10.854 1.00 90.31 294 VAL A N 1
ATOM 2291 C CA . VAL A 1 294 ? 5.765 14.501 -10.752 1.00 90.31 294 VAL A CA 1
ATOM 2292 C C . VAL A 1 294 ? 6.913 14.173 -11.706 1.00 90.31 294 VAL A C 1
ATOM 2294 O O . VAL A 1 294 ? 7.102 13.020 -12.086 1.00 90.31 294 VAL A O 1
ATOM 2297 N N . PRO A 1 295 ? 7.729 15.166 -12.101 1.00 91.81 295 PRO A N 1
ATOM 2298 C CA . PRO A 1 295 ? 8.862 14.909 -12.975 1.00 91.81 295 PRO A CA 1
ATOM 2299 C C . PRO A 1 295 ? 9.887 13.929 -12.387 1.00 91.81 295 PRO A C 1
ATOM 2301 O O . PRO A 1 295 ? 10.454 14.152 -11.319 1.00 91.81 295 PRO A O 1
ATOM 2304 N N . TYR A 1 296 ? 10.178 12.903 -13.181 1.00 94.38 296 TYR A N 1
ATOM 2305 C CA . TYR A 1 296 ? 11.104 11.790 -12.957 1.00 94.38 296 TYR A CA 1
ATOM 2306 C C . TYR A 1 296 ? 10.701 10.858 -11.808 1.00 94.38 296 TYR A C 1
ATOM 2308 O O . TYR A 1 296 ? 9.893 9.970 -12.060 1.00 94.38 296 TYR A O 1
ATOM 2316 N N . LEU A 1 297 ? 11.262 10.993 -10.600 1.00 96.06 297 LEU A N 1
ATOM 2317 C CA . LEU A 1 297 ? 10.886 10.161 -9.449 1.00 96.06 297 LEU A CA 1
ATOM 2318 C C . LEU A 1 297 ? 11.003 10.939 -8.136 1.00 96.06 297 LEU A C 1
ATOM 2320 O O . LEU A 1 297 ? 12.093 11.297 -7.689 1.00 96.06 297 LEU A O 1
ATOM 2324 N N . TYR A 1 298 ? 9.875 11.111 -7.471 1.00 94.69 298 TYR A N 1
ATOM 2325 C CA . TYR A 1 298 ? 9.794 11.544 -6.088 1.00 94.69 298 TYR A CA 1
ATOM 2326 C C . TYR A 1 298 ? 9.520 10.327 -5.206 1.00 94.69 298 TYR A C 1
ATOM 2328 O O . TYR A 1 298 ? 8.435 9.748 -5.231 1.00 94.69 298 TYR A O 1
ATOM 2336 N N . ASP A 1 299 ? 10.512 9.954 -4.403 1.00 93.31 299 ASP A N 1
ATOM 2337 C CA . ASP A 1 299 ? 10.338 9.007 -3.309 1.00 93.31 299 ASP A CA 1
ATOM 2338 C C . ASP A 1 299 ? 9.659 9.730 -2.139 1.00 93.31 299 ASP A C 1
ATOM 2340 O O . ASP A 1 299 ? 10.317 10.226 -1.221 1.00 93.31 299 ASP A O 1
ATOM 2344 N N . ASN A 1 300 ? 8.333 9.851 -2.192 1.00 86.44 300 ASN A N 1
ATOM 2345 C CA . ASN A 1 300 ? 7.572 10.582 -1.179 1.00 86.44 300 ASN A CA 1
ATOM 2346 C C . ASN A 1 300 ? 7.393 9.791 0.129 1.00 86.44 300 ASN A C 1
ATOM 2348 O O . ASN A 1 300 ? 6.696 10.261 1.021 1.00 86.44 300 ASN A O 1
ATOM 2352 N N . THR A 1 301 ? 8.082 8.651 0.276 1.00 85.19 301 THR A N 1
ATOM 2353 C CA . THR A 1 301 ? 8.172 7.871 1.519 1.00 85.19 301 THR A CA 1
ATOM 2354 C C . THR A 1 301 ? 8.509 8.744 2.725 1.00 85.19 301 THR A C 1
ATOM 2356 O O . THR A 1 301 ? 7.965 8.524 3.800 1.00 85.19 301 THR A O 1
ATOM 2359 N N . ILE A 1 302 ? 9.412 9.719 2.561 1.00 88.19 302 ILE A N 1
ATOM 2360 C CA . ILE A 1 302 ? 9.754 10.647 3.646 1.00 88.19 302 ILE A CA 1
ATOM 2361 C C . ILE A 1 302 ? 8.601 11.613 3.927 1.00 88.19 302 ILE A C 1
ATOM 2363 O O . ILE A 1 302 ? 8.293 11.879 5.087 1.00 88.19 302 ILE A O 1
ATOM 2367 N N . GLY A 1 303 ? 7.981 12.114 2.857 1.00 80.38 303 GLY A N 1
ATOM 2368 C CA . GLY A 1 303 ? 6.948 13.137 2.901 1.00 80.38 303 GLY A CA 1
ATOM 2369 C C . GLY A 1 303 ? 7.425 14.467 3.483 1.00 80.38 303 GLY A C 1
ATOM 2370 O O . GLY A 1 303 ? 8.617 14.714 3.673 1.00 80.38 303 GLY A O 1
ATOM 2371 N N . ASP A 1 304 ? 6.468 15.346 3.721 1.00 80.94 304 ASP A N 1
ATOM 2372 C CA . ASP A 1 304 ? 6.612 16.584 4.471 1.00 80.94 304 ASP A CA 1
ATOM 2373 C C . ASP A 1 304 ? 5.767 16.501 5.748 1.00 80.94 304 ASP A C 1
ATOM 2375 O O . ASP A 1 304 ? 4.975 15.567 5.948 1.00 80.94 304 ASP A O 1
ATOM 2379 N N . GLY A 1 305 ? 5.961 17.472 6.634 1.00 78.06 305 GLY A N 1
ATOM 2380 C CA . GLY A 1 305 ? 5.114 17.627 7.804 1.00 78.06 305 GLY A CA 1
ATOM 2381 C C . GLY A 1 305 ? 3.653 17.963 7.451 1.00 78.06 305 GLY A C 1
ATOM 2382 O O . GLY A 1 305 ? 3.275 18.033 6.282 1.00 78.06 305 GLY A O 1
ATOM 2383 N N . PRO A 1 306 ? 2.819 18.166 8.479 1.00 80.62 306 PRO A N 1
ATOM 2384 C CA . PRO A 1 306 ? 2.991 17.534 9.777 1.00 80.62 306 PRO A CA 1
ATOM 2385 C C . PRO A 1 306 ? 2.831 16.014 9.655 1.00 80.62 306 PRO A C 1
ATOM 2387 O O . PRO A 1 306 ? 2.120 15.492 8.800 1.00 80.62 306 PRO A O 1
ATOM 2390 N N . TYR A 1 307 ? 3.484 15.301 10.563 1.00 84.81 307 TYR A N 1
ATOM 2391 C CA . TYR A 1 307 ? 3.356 13.855 10.683 1.00 84.81 307 TYR A CA 1
ATOM 2392 C C . TYR A 1 307 ? 2.142 13.516 11.540 1.00 84.81 307 TYR A C 1
ATOM 2394 O O . TYR A 1 307 ? 1.948 14.133 12.589 1.00 84.81 307 TYR A O 1
ATOM 2402 N N . ASN A 1 308 ? 1.357 12.518 11.139 1.00 88.44 308 ASN A N 1
ATOM 2403 C CA . ASN A 1 308 ? 0.226 12.029 11.923 1.00 88.44 308 ASN A CA 1
ATOM 2404 C C . ASN A 1 308 ? 0.662 11.725 13.366 1.00 88.44 308 ASN A C 1
ATOM 2406 O O . ASN A 1 308 ? 1.555 10.914 13.588 1.00 88.44 308 ASN A O 1
ATOM 2410 N N . ALA A 1 309 ? 0.021 12.335 14.363 1.00 87.44 309 ALA A N 1
ATOM 2411 C CA . ALA A 1 309 ? 0.448 12.212 15.761 1.00 87.44 309 ALA A CA 1
ATOM 2412 C C . ALA A 1 309 ? 0.369 10.774 16.325 1.00 87.44 309 ALA A C 1
ATOM 2414 O O . ALA A 1 309 ? 0.916 10.499 17.393 1.00 87.44 309 ALA A O 1
ATOM 2415 N N . TRP A 1 310 ? -0.319 9.861 15.630 1.00 89.62 310 TRP A N 1
ATOM 2416 C CA . TRP A 1 310 ? -0.598 8.504 16.098 1.00 89.62 310 TRP A CA 1
ATOM 2417 C C . TRP A 1 310 ? 0.312 7.423 15.507 1.00 89.62 310 TRP A C 1
ATOM 2419 O O . TRP A 1 310 ? 0.282 6.284 15.990 1.00 89.62 310 TRP A O 1
ATOM 2429 N N . ILE A 1 311 ? 1.141 7.747 14.509 1.00 91.19 311 ILE A N 1
ATOM 2430 C CA . ILE A 1 311 ? 2.164 6.810 14.021 1.00 91.19 311 ILE A CA 1
ATOM 2431 C C . ILE A 1 311 ? 3.313 6.704 15.031 1.00 91.19 311 ILE A C 1
ATOM 2433 O O . ILE A 1 311 ? 3.562 7.610 15.824 1.00 91.19 311 ILE A O 1
ATOM 2437 N N . ASP A 1 312 ? 4.032 5.580 15.028 1.00 93.56 312 ASP A N 1
ATOM 2438 C CA . ASP A 1 312 ? 5.225 5.448 15.869 1.00 93.56 312 ASP A CA 1
ATOM 2439 C C . ASP A 1 312 ? 6.363 6.333 15.326 1.00 93.56 312 ASP A C 1
ATOM 2441 O O . ASP A 1 312 ? 6.708 6.185 14.153 1.00 93.56 312 ASP A O 1
ATOM 2445 N N . PRO A 1 313 ? 7.018 7.182 16.139 1.00 92.38 313 PRO A N 1
ATOM 2446 C CA . PRO A 1 313 ? 8.144 7.999 15.678 1.00 92.38 313 PRO A CA 1
ATOM 2447 C C . PRO A 1 313 ? 9.314 7.195 15.090 1.00 92.38 313 PRO A C 1
ATOM 2449 O O . PRO A 1 313 ? 10.082 7.724 14.288 1.00 92.38 313 PRO A O 1
ATOM 2452 N N . LEU A 1 314 ? 9.455 5.909 15.442 1.00 95.12 314 LEU A N 1
ATOM 2453 C CA . LEU A 1 314 ? 10.439 5.023 14.815 1.00 95.12 314 LEU A CA 1
ATOM 2454 C C . LEU A 1 314 ? 10.207 4.885 13.302 1.00 95.12 314 LEU A C 1
ATOM 2456 O O . LEU A 1 314 ? 11.172 4.788 12.550 1.00 95.12 314 LEU A O 1
ATOM 2460 N N . LEU A 1 315 ? 8.947 4.927 12.852 1.00 95.50 315 LEU A N 1
ATOM 2461 C CA . LEU A 1 315 ? 8.593 4.885 11.434 1.00 95.50 315 LEU A CA 1
ATOM 2462 C C . LEU A 1 315 ? 9.128 6.100 10.668 1.00 95.50 315 LEU A C 1
ATOM 2464 O O . LEU A 1 315 ? 9.711 5.927 9.603 1.00 95.50 315 LEU A O 1
ATOM 2468 N N . ALA A 1 316 ? 9.009 7.302 11.237 1.00 92.31 316 ALA A N 1
ATOM 2469 C CA . ALA A 1 316 ? 9.516 8.516 10.602 1.00 92.31 316 ALA A CA 1
ATOM 2470 C C . ALA A 1 316 ? 11.036 8.453 10.365 1.00 92.31 316 ALA A C 1
ATOM 2472 O O . ALA A 1 316 ? 11.525 8.884 9.323 1.00 92.31 316 ALA A O 1
ATOM 2473 N N . ASN A 1 317 ? 11.788 7.845 11.288 1.00 93.19 317 ASN A N 1
ATOM 2474 C CA . ASN A 1 317 ? 13.224 7.626 11.105 1.00 93.19 317 ASN A CA 1
ATOM 2475 C C . ASN A 1 317 ? 13.522 6.600 9.999 1.00 93.19 317 ASN A C 1
ATOM 2477 O O . ASN A 1 317 ? 14.435 6.813 9.203 1.00 93.19 317 ASN A O 1
ATOM 2481 N N . GLU A 1 318 ? 12.763 5.500 9.927 1.00 95.50 318 GLU A N 1
ATOM 2482 C CA . GLU A 1 318 ? 12.921 4.508 8.853 1.00 95.50 318 GLU A CA 1
ATOM 2483 C C . GLU A 1 318 ? 12.646 5.111 7.474 1.00 95.50 318 GLU A C 1
ATOM 2485 O O . GLU A 1 318 ? 13.391 4.836 6.532 1.00 95.50 318 GLU A O 1
ATOM 2490 N N . TRP A 1 319 ? 11.641 5.982 7.357 1.00 94.94 319 TRP A N 1
ATOM 2491 C CA . TRP A 1 319 ? 11.368 6.696 6.113 1.00 94.94 319 TRP A CA 1
ATOM 2492 C C . TRP A 1 319 ? 12.565 7.517 5.639 1.00 94.94 319 TRP A C 1
ATOM 2494 O O . 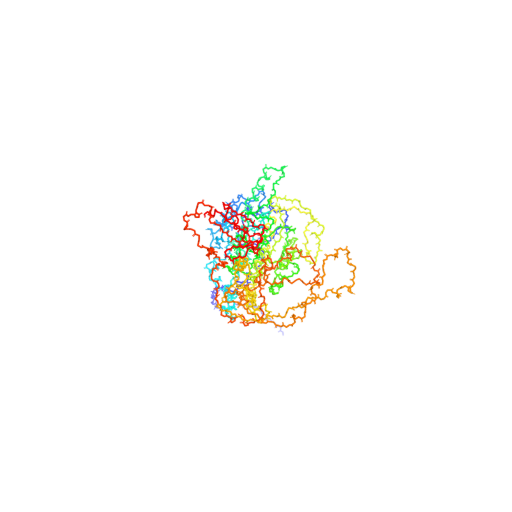TRP A 1 319 ? 12.952 7.397 4.477 1.00 94.94 319 TRP A O 1
ATOM 2504 N N . GLN A 1 320 ? 13.198 8.282 6.538 1.00 93.56 320 GLN A N 1
ATOM 2505 C CA . GLN A 1 320 ? 14.391 9.071 6.208 1.00 93.56 320 GLN A CA 1
ATOM 2506 C C . GLN A 1 320 ? 15.523 8.187 5.672 1.00 93.56 320 GLN A C 1
ATOM 2508 O O . GLN A 1 320 ? 16.129 8.507 4.651 1.00 93.56 320 GLN A O 1
ATOM 2513 N N . LEU A 1 321 ? 15.803 7.066 6.344 1.00 94.62 321 LEU A N 1
ATOM 2514 C CA . LEU A 1 321 ? 16.881 6.158 5.950 1.00 94.62 321 LEU A CA 1
ATOM 2515 C C . LEU A 1 321 ? 16.639 5.565 4.559 1.00 94.62 321 LEU A C 1
ATOM 2517 O O . LEU A 1 321 ? 17.529 5.586 3.708 1.00 94.62 321 LEU A O 1
ATOM 2521 N N . ILE A 1 322 ? 15.428 5.067 4.323 1.00 95.12 322 ILE A N 1
ATOM 2522 C CA . ILE A 1 322 ? 15.079 4.388 3.078 1.00 95.12 322 ILE A CA 1
ATOM 2523 C C . ILE A 1 322 ? 15.013 5.386 1.913 1.00 95.12 322 ILE A C 1
ATOM 2525 O O . ILE A 1 322 ? 15.611 5.136 0.864 1.00 95.12 322 ILE A O 1
ATOM 2529 N N . GLY A 1 323 ? 14.338 6.525 2.096 1.00 94.38 323 GLY A N 1
ATOM 2530 C CA . GLY A 1 323 ? 14.178 7.536 1.049 1.00 94.38 323 GLY A CA 1
ATOM 2531 C C . GLY A 1 323 ? 15.515 8.132 0.604 1.00 94.38 323 GLY A C 1
ATOM 2532 O O . GLY A 1 323 ? 15.794 8.227 -0.594 1.00 94.38 323 GLY A O 1
ATOM 2533 N N . TRP A 1 324 ? 16.409 8.453 1.549 1.00 94.94 324 TRP A N 1
ATOM 2534 C CA . TRP A 1 324 ? 17.739 8.959 1.196 1.00 94.94 324 TRP A CA 1
ATOM 2535 C C . TRP A 1 324 ? 18.646 7.902 0.580 1.00 94.94 324 TRP A C 1
ATOM 2537 O O . TRP A 1 324 ? 19.412 8.235 -0.326 1.00 94.94 324 TRP A O 1
ATOM 2547 N N . ASN A 1 325 ? 18.533 6.635 0.991 1.00 95.31 325 ASN A N 1
ATOM 2548 C CA . ASN A 1 325 ? 19.223 5.540 0.314 1.00 95.31 325 ASN A CA 1
ATOM 2549 C C . ASN A 1 325 ? 18.796 5.444 -1.163 1.00 95.31 325 ASN A C 1
ATOM 2551 O O . ASN A 1 325 ? 19.645 5.327 -2.045 1.00 95.31 325 ASN A O 1
ATOM 2555 N N . ASN A 1 326 ? 17.497 5.570 -1.449 1.00 95.62 326 ASN A N 1
ATOM 2556 C CA . ASN A 1 326 ? 16.973 5.577 -2.813 1.00 95.62 326 ASN A CA 1
ATOM 2557 C C . ASN A 1 326 ? 17.543 6.721 -3.664 1.00 95.62 326 ASN A C 1
ATOM 2559 O O . ASN A 1 326 ? 18.068 6.481 -4.756 1.00 95.62 326 ASN A O 1
ATOM 2563 N N . VAL A 1 327 ? 17.500 7.954 -3.145 1.00 96.38 327 VAL A N 1
ATOM 2564 C CA . VAL A 1 327 ? 18.068 9.129 -3.829 1.00 96.38 327 VAL A CA 1
ATOM 2565 C C . VAL A 1 327 ? 19.569 8.958 -4.060 1.00 96.38 327 VAL A C 1
ATOM 2567 O O . VAL A 1 327 ? 20.059 9.239 -5.157 1.00 96.38 327 VAL A O 1
ATOM 2570 N N . GLN A 1 328 ? 20.302 8.482 -3.050 1.00 95.81 328 GLN A N 1
ATOM 2571 C CA . GLN A 1 328 ? 21.742 8.259 -3.134 1.00 95.81 328 GLN A CA 1
ATOM 2572 C C . GLN A 1 328 ? 22.086 7.249 -4.232 1.00 95.81 328 GLN A C 1
ATOM 2574 O O . GLN A 1 328 ? 22.919 7.545 -5.090 1.00 95.81 328 GLN A O 1
ATOM 2579 N N . GLU A 1 329 ? 21.458 6.073 -4.227 1.00 96.75 329 GLU A N 1
ATOM 2580 C CA . GLU A 1 329 ? 21.810 4.998 -5.154 1.00 96.75 329 GLU A CA 1
ATOM 2581 C C . GLU A 1 329 ? 21.452 5.340 -6.600 1.00 96.75 329 GLU A C 1
ATOM 2583 O O . GLU A 1 329 ? 22.263 5.111 -7.498 1.00 96.75 329 GLU A O 1
ATOM 2588 N N . MET A 1 330 ? 20.299 5.965 -6.845 1.00 97.56 330 MET A N 1
ATOM 2589 C CA . MET A 1 330 ? 19.937 6.388 -8.201 1.00 97.56 330 MET A CA 1
ATOM 2590 C C . MET A 1 330 ? 20.813 7.550 -8.693 1.00 97.56 330 MET A C 1
ATOM 2592 O O . MET A 1 330 ? 21.243 7.546 -9.848 1.00 97.56 330 MET A O 1
ATOM 2596 N N . THR A 1 331 ? 21.194 8.481 -7.807 1.00 96.31 331 THR A N 1
ATOM 2597 C CA . THR A 1 331 ? 22.192 9.518 -8.128 1.00 96.31 331 THR A CA 1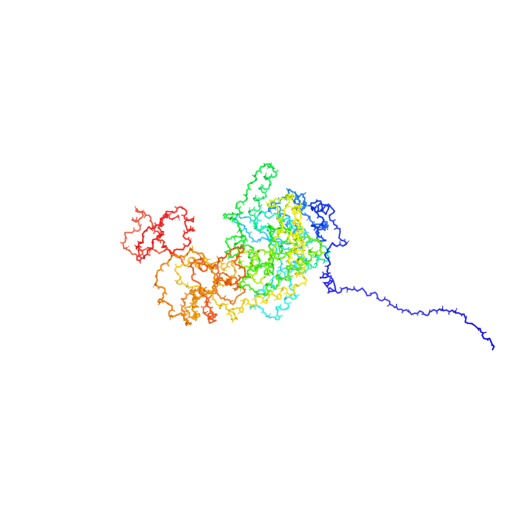
ATOM 2598 C C . THR A 1 331 ? 23.545 8.893 -8.471 1.00 96.31 331 THR A C 1
ATOM 2600 O O . THR A 1 331 ? 24.181 9.295 -9.445 1.00 96.31 331 THR A O 1
ATOM 2603 N N . ARG A 1 332 ? 23.980 7.871 -7.720 1.00 96.19 332 ARG A N 1
ATOM 2604 C CA . ARG A 1 332 ? 25.226 7.127 -7.973 1.00 96.19 332 ARG A CA 1
ATOM 2605 C C . ARG A 1 332 ? 25.214 6.415 -9.329 1.00 96.19 332 ARG A C 1
ATOM 2607 O O . ARG A 1 332 ? 26.271 6.263 -9.937 1.00 96.19 332 ARG A O 1
ATOM 2614 N N . MET A 1 333 ? 24.042 5.999 -9.806 1.00 97.19 333 MET A N 1
ATOM 2615 C CA . MET A 1 333 ? 23.845 5.416 -11.140 1.00 97.19 333 MET A CA 1
ATOM 2616 C C . MET A 1 333 ? 23.731 6.466 -12.256 1.00 97.19 333 MET A C 1
ATOM 2618 O O . MET A 1 333 ? 23.623 6.094 -13.419 1.00 97.19 333 MET A O 1
ATOM 2622 N N . GLY A 1 334 ? 23.781 7.760 -11.927 1.00 96.75 334 GLY A N 1
ATOM 2623 C CA . GLY A 1 334 ? 23.695 8.846 -12.902 1.00 96.75 334 GLY A CA 1
ATOM 2624 C C . GLY A 1 334 ? 22.271 9.185 -13.343 1.00 96.75 334 GLY A C 1
ATOM 2625 O O . GLY A 1 334 ? 22.117 9.911 -14.321 1.00 96.75 334 GLY A O 1
ATOM 2626 N N . MET A 1 335 ? 21.244 8.705 -12.634 1.00 98.00 335 MET A N 1
ATOM 2627 C CA . MET A 1 335 ? 19.846 8.996 -12.959 1.00 98.00 335 MET A CA 1
ATOM 2628 C C . MET A 1 335 ? 19.428 10.349 -12.357 1.00 98.00 335 MET A C 1
ATOM 2630 O O . MET A 1 335 ? 19.436 10.499 -11.130 1.00 98.00 335 MET A O 1
ATOM 2634 N N . PRO A 1 336 ? 19.085 11.362 -13.175 1.00 97.25 336 PRO A N 1
ATOM 2635 C CA . PRO A 1 336 ? 18.642 12.663 -12.682 1.00 97.25 336 PRO A CA 1
ATOM 2636 C C . PRO A 1 336 ? 17.219 12.630 -12.124 1.00 97.25 336 PRO A C 1
ATOM 2638 O O . PRO A 1 336 ? 16.475 11.674 -12.329 1.00 97.25 336 PRO A O 1
ATOM 2641 N N . GLY A 1 337 ? 16.843 13.719 -11.451 1.00 96.31 337 GLY A N 1
ATOM 2642 C CA . GLY A 1 337 ? 15.506 14.043 -10.940 1.00 96.31 337 GLY A CA 1
ATOM 2643 C C . GLY A 1 337 ? 14.922 13.055 -9.941 1.00 96.31 337 GLY A C 1
ATOM 2644 O O . GLY A 1 337 ? 13.706 12.936 -9.871 1.00 96.31 337 GLY A O 1
ATOM 2645 N N . VAL A 1 338 ? 15.773 12.390 -9.158 1.00 96.62 338 VAL A N 1
ATOM 2646 C CA . VAL A 1 338 ? 15.343 11.600 -7.999 1.00 96.62 338 VAL A CA 1
ATOM 2647 C C . VAL A 1 338 ? 15.462 12.440 -6.731 1.00 96.62 338 VAL A C 1
ATOM 2649 O O . VAL A 1 338 ? 16.509 13.046 -6.484 1.00 96.62 338 VAL A O 1
ATOM 2652 N N . PHE A 1 339 ? 14.399 12.513 -5.935 1.00 94.75 339 PHE A N 1
ATOM 2653 C CA . PHE A 1 339 ? 14.355 13.310 -4.704 1.00 94.75 339 PHE A CA 1
ATOM 2654 C C . PHE A 1 339 ? 13.360 12.736 -3.694 1.00 94.75 339 PHE A C 1
ATOM 2656 O O . PHE A 1 339 ? 12.525 11.919 -4.064 1.00 94.75 339 PHE A O 1
ATOM 2663 N N . ALA A 1 340 ? 13.455 13.154 -2.427 1.00 89.69 340 ALA A N 1
ATOM 2664 C CA . ALA A 1 340 ? 12.682 12.547 -1.339 1.00 89.69 340 ALA A CA 1
ATOM 2665 C C . ALA A 1 340 ? 11.831 13.522 -0.500 1.00 89.69 340 ALA A C 1
ATOM 2667 O O . ALA A 1 340 ? 11.088 13.082 0.365 1.00 89.69 340 ALA A O 1
ATOM 2668 N N . PHE A 1 341 ? 11.865 14.832 -0.776 1.00 87.56 341 PHE A N 1
ATOM 2669 C CA . PHE A 1 341 ? 10.958 15.813 -0.153 1.00 87.56 341 PHE A CA 1
ATOM 2670 C C . PHE A 1 341 ? 10.171 16.600 -1.206 1.00 87.56 341 PHE A C 1
ATOM 2672 O O . PHE A 1 341 ? 10.676 16.882 -2.293 1.00 87.56 341 PHE A O 1
ATOM 2679 N N . GLY A 1 342 ? 8.939 16.973 -0.870 1.00 80.00 342 GLY A N 1
ATOM 2680 C CA . GLY A 1 342 ? 7.975 17.609 -1.766 1.00 80.00 342 GLY A CA 1
ATOM 2681 C C . GLY A 1 342 ? 6.813 18.201 -0.972 1.00 80.00 342 GLY A C 1
ATOM 2682 O O . GLY A 1 342 ? 6.998 18.555 0.181 1.00 80.00 342 GLY A O 1
ATOM 2683 N N . ARG A 1 343 ? 5.631 18.345 -1.582 1.00 77.81 343 ARG A N 1
ATOM 2684 C CA . ARG A 1 343 ? 4.444 18.921 -0.913 1.00 77.81 343 ARG A CA 1
ATOM 2685 C C . ARG A 1 343 ? 3.527 17.892 -0.249 1.00 77.81 343 ARG A C 1
ATOM 2687 O O . ARG A 1 343 ? 2.524 18.299 0.313 1.00 77.81 343 ARG A O 1
ATOM 2694 N N . PHE A 1 344 ? 3.828 16.602 -0.360 1.00 82.06 344 PHE A N 1
ATOM 2695 C CA . PHE A 1 344 ? 2.999 15.530 0.188 1.00 82.06 344 PHE A CA 1
ATOM 2696 C C . PHE A 1 344 ? 3.107 15.511 1.718 1.00 82.06 344 PHE A C 1
ATOM 2698 O O . PHE A 1 344 ? 4.198 15.265 2.222 1.00 82.06 344 PHE A O 1
ATOM 2705 N N . ASP A 1 345 ? 2.016 15.761 2.449 1.00 78.25 345 ASP A N 1
ATOM 2706 C CA . ASP A 1 345 ? 2.023 15.638 3.913 1.00 78.25 345 ASP A CA 1
ATOM 2707 C C . ASP A 1 345 ? 1.887 14.182 4.373 1.00 78.25 345 ASP A C 1
ATOM 2709 O O . ASP A 1 345 ? 1.261 13.345 3.724 1.00 78.25 345 ASP A O 1
ATOM 2713 N N . THR A 1 346 ? 2.464 13.883 5.533 1.00 86.25 346 THR A N 1
ATOM 2714 C CA . THR A 1 346 ? 2.361 12.574 6.194 1.00 86.25 346 THR A CA 1
ATOM 2715 C C . THR A 1 346 ? 1.329 12.595 7.325 1.00 86.25 346 THR A C 1
ATOM 2717 O O . THR A 1 346 ? 1.504 11.946 8.364 1.00 86.25 346 THR A O 1
ATOM 2720 N N . TRP A 1 347 ? 0.234 13.337 7.123 1.00 86.44 347 TRP A N 1
ATOM 2721 C CA . TRP A 1 347 ? -0.804 13.573 8.124 1.00 86.44 347 TRP A CA 1
ATOM 2722 C C . TRP A 1 347 ? -2.011 12.644 7.942 1.00 86.44 347 TRP A C 1
ATOM 2724 O O . TRP A 1 347 ? -2.392 11.936 8.879 1.00 86.44 347 TRP A O 1
ATOM 2734 N N . SER A 1 348 ? -2.623 12.624 6.755 1.00 89.31 348 SER A N 1
ATOM 2735 C CA . SER A 1 348 ? -3.885 11.899 6.532 1.00 89.31 348 SER A CA 1
ATOM 2736 C C . SER A 1 348 ? -3.712 10.369 6.529 1.00 89.31 348 SER A C 1
ATOM 2738 O O . SER A 1 348 ? -2.867 9.845 5.805 1.00 89.31 348 SER A O 1
ATOM 2740 N N . PRO A 1 349 ? -4.546 9.600 7.261 1.00 91.50 349 PRO A N 1
ATOM 2741 C CA . PRO A 1 349 ? -4.590 8.141 7.160 1.00 91.50 349 PRO A CA 1
ATOM 2742 C C . PRO A 1 349 ? -5.375 7.645 5.928 1.00 91.50 349 PRO A C 1
ATOM 2744 O O . PRO A 1 349 ? -5.647 6.450 5.828 1.00 91.50 349 PRO A O 1
ATOM 2747 N N . GLY A 1 350 ? -5.794 8.542 5.026 1.00 91.94 350 GLY A N 1
ATOM 2748 C CA . GLY A 1 350 ? -6.623 8.224 3.857 1.00 91.94 350 GLY A CA 1
ATOM 2749 C C . GLY A 1 350 ? -5.870 7.558 2.705 1.00 91.94 350 GLY A C 1
ATOM 2750 O O . GLY A 1 350 ? -6.485 6.825 1.931 1.00 91.94 350 GLY A O 1
ATOM 2751 N N . TYR A 1 351 ? -4.554 7.758 2.620 1.00 92.12 351 TYR A N 1
ATOM 2752 C CA . TYR A 1 351 ? -3.715 7.180 1.569 1.00 92.12 351 TYR A CA 1
ATOM 2753 C C . TYR A 1 351 ? -3.603 5.653 1.705 1.00 92.12 351 TYR A C 1
ATOM 2755 O O . TYR A 1 351 ? -3.419 5.131 2.805 1.00 92.12 351 TYR A O 1
ATOM 2763 N N . LEU A 1 352 ? -3.632 4.912 0.595 1.00 94.25 352 LEU A N 1
ATOM 2764 C CA . LEU A 1 352 ? -3.510 3.449 0.566 1.00 94.25 352 LEU A CA 1
ATOM 2765 C C . LEU A 1 352 ? -2.245 2.984 1.291 1.00 94.25 352 LEU A C 1
ATOM 2767 O O . LEU A 1 352 ? -2.303 2.087 2.132 1.00 94.25 352 LEU A O 1
ATOM 2771 N N . MET A 1 353 ? -1.106 3.636 1.041 1.00 92.94 353 MET A N 1
ATOM 2772 C CA . MET A 1 353 ? 0.138 3.277 1.722 1.00 92.94 353 MET A CA 1
ATOM 2773 C C . MET A 1 353 ? 0.055 3.444 3.251 1.00 92.94 353 MET A C 1
ATOM 2775 O O . MET A 1 353 ? 0.688 2.677 3.980 1.00 92.94 353 MET A O 1
ATOM 2779 N N . PHE A 1 354 ? -0.768 4.372 3.763 1.00 93.88 354 PHE A N 1
ATOM 2780 C CA . PHE A 1 354 ? -0.939 4.617 5.202 1.00 93.88 354 PHE A CA 1
ATOM 2781 C C . PHE A 1 354 ? -1.610 3.452 5.940 1.00 93.88 354 PHE A C 1
ATOM 2783 O O . PHE A 1 354 ? -1.521 3.381 7.172 1.00 93.88 354 PHE A O 1
ATOM 2790 N N . MET A 1 355 ? -2.177 2.480 5.213 1.00 96.56 355 MET A N 1
ATOM 2791 C CA . MET A 1 355 ? -2.537 1.177 5.774 1.00 96.56 355 MET A CA 1
ATOM 2792 C C . MET A 1 355 ? -1.349 0.554 6.513 1.00 96.56 355 MET A C 1
ATOM 2794 O O . MET A 1 355 ? -1.510 0.107 7.642 1.00 96.56 355 MET A O 1
ATOM 2798 N N . ALA A 1 356 ? -0.136 0.592 5.950 1.00 97.25 356 ALA A N 1
ATOM 2799 C CA . ALA A 1 356 ? 1.040 0.061 6.636 1.00 97.25 356 ALA A CA 1
ATOM 2800 C C . ALA A 1 356 ? 1.422 0.907 7.860 1.00 97.25 356 ALA A C 1
ATOM 2802 O O . ALA A 1 356 ? 1.613 0.354 8.943 1.00 97.25 356 ALA A O 1
ATOM 2803 N N . ALA A 1 357 ? 1.468 2.237 7.719 1.00 95.44 357 ALA A N 1
ATOM 2804 C CA . ALA A 1 357 ? 1.879 3.148 8.792 1.00 95.44 357 ALA A CA 1
ATOM 2805 C C . ALA A 1 357 ? 1.016 3.010 10.057 1.00 95.44 357 ALA A C 1
ATOM 2807 O O . ALA A 1 357 ? 1.520 3.000 11.182 1.00 95.44 357 ALA A O 1
ATOM 2808 N N . THR A 1 358 ? -0.294 2.853 9.871 1.00 95.19 358 THR A N 1
ATOM 2809 C CA . THR A 1 358 ? -1.273 2.727 10.960 1.00 95.19 358 THR A CA 1
ATOM 2810 C C . THR A 1 358 ? -1.415 1.295 11.498 1.00 95.19 358 THR A C 1
ATOM 2812 O O . THR A 1 358 ? -2.001 1.097 12.565 1.00 95.19 358 THR A O 1
ATOM 2815 N N . HIS A 1 359 ? -0.806 0.310 10.825 1.00 97.38 359 HIS A N 1
ATOM 2816 C CA . HIS A 1 359 ? -0.777 -1.108 11.210 1.00 97.38 359 HIS A CA 1
ATOM 2817 C C . HIS A 1 359 ? 0.657 -1.620 11.474 1.00 97.38 359 HIS A C 1
ATOM 2819 O O . HIS A 1 359 ? 0.967 -2.791 11.249 1.00 97.38 359 HIS A O 1
ATOM 2825 N N . ASN A 1 360 ? 1.518 -0.749 12.021 1.00 96.12 360 ASN A N 1
ATOM 2826 C CA . ASN A 1 360 ? 2.887 -1.018 12.503 1.00 96.12 360 ASN A CA 1
ATOM 2827 C C . ASN A 1 360 ? 3.946 -1.349 11.433 1.00 96.12 360 ASN A C 1
ATOM 2829 O O . ASN A 1 360 ? 5.078 -1.692 11.792 1.00 96.12 360 ASN A O 1
ATOM 2833 N N . GLY A 1 361 ? 3.618 -1.248 10.148 1.00 97.25 361 GLY A N 1
ATOM 2834 C CA . GLY A 1 361 ? 4.564 -1.405 9.048 1.00 97.25 361 GLY A CA 1
ATOM 2835 C C . GLY A 1 361 ? 5.126 -0.092 8.524 1.00 97.25 361 GLY A C 1
ATOM 2836 O O . GLY A 1 361 ? 4.897 0.984 9.071 1.00 97.25 361 GLY A O 1
ATOM 2837 N N . ILE A 1 362 ? 5.868 -0.216 7.429 1.00 97.88 362 ILE A N 1
ATOM 2838 C CA . ILE A 1 362 ? 6.477 0.879 6.684 1.00 97.88 362 ILE A CA 1
ATOM 2839 C C . ILE A 1 362 ? 5.577 1.197 5.492 1.00 97.88 362 ILE A C 1
ATOM 2841 O O . ILE A 1 362 ? 5.392 0.357 4.612 1.00 97.88 362 ILE A O 1
ATOM 2845 N N . SER A 1 363 ? 5.009 2.399 5.457 1.00 95.62 363 SER A N 1
ATOM 2846 C CA . SER A 1 363 ? 4.355 2.914 4.253 1.00 95.62 363 SER A CA 1
ATOM 2847 C C . SER A 1 363 ? 5.384 3.552 3.335 1.00 95.62 363 SER A C 1
ATOM 2849 O O . SER A 1 363 ? 6.312 4.205 3.809 1.00 95.62 363 SER A O 1
ATOM 2851 N N . ARG A 1 364 ? 5.225 3.373 2.032 1.00 95.56 364 ARG A N 1
ATOM 2852 C CA . ARG A 1 364 ? 6.039 4.009 1.002 1.00 95.56 364 ARG A CA 1
ATOM 2853 C C . ARG A 1 364 ? 5.169 4.358 -0.185 1.00 95.56 364 ARG A C 1
ATOM 2855 O O . ARG A 1 364 ? 4.226 3.622 -0.480 1.00 95.56 364 ARG A O 1
ATOM 2862 N N . LEU A 1 365 ? 5.526 5.420 -0.889 1.00 93.44 365 LEU A N 1
ATOM 2863 C CA . LEU A 1 365 ? 4.880 5.786 -2.135 1.00 93.44 365 LEU A CA 1
ATOM 2864 C C . LEU A 1 365 ? 5.915 6.420 -3.076 1.00 93.44 365 LEU A C 1
ATOM 2866 O O . LEU A 1 365 ? 6.873 7.069 -2.641 1.00 93.44 365 LEU A O 1
ATOM 2870 N N . TYR A 1 366 ? 5.764 6.145 -4.368 1.00 94.94 366 TYR A N 1
ATOM 2871 C CA . TYR A 1 366 ? 6.537 6.769 -5.438 1.00 94.94 366 TYR A CA 1
ATOM 2872 C C . TYR A 1 366 ? 5.625 7.586 -6.317 1.00 94.94 366 TYR A C 1
ATOM 2874 O O . TYR A 1 366 ? 4.654 7.053 -6.826 1.00 94.94 366 TYR A O 1
ATOM 2882 N N . GLU A 1 367 ? 6.006 8.825 -6.586 1.00 93.62 367 GLU A N 1
ATOM 2883 C CA . GLU A 1 367 ? 5.442 9.582 -7.693 1.00 93.62 367 GLU A CA 1
ATOM 2884 C C . GLU A 1 367 ? 6.467 9.578 -8.822 1.00 93.62 367 GLU A C 1
ATOM 2886 O O . GLU A 1 367 ? 7.557 10.140 -8.689 1.00 93.62 367 GLU A O 1
ATOM 2891 N N . THR A 1 368 ? 6.140 8.925 -9.929 1.00 94.19 368 THR A N 1
ATOM 2892 C CA . THR A 1 368 ? 6.940 8.980 -11.154 1.00 94.19 368 THR A CA 1
ATOM 2893 C C . THR A 1 368 ? 6.310 9.898 -12.190 1.00 94.19 368 THR A C 1
ATOM 2895 O O . THR A 1 368 ? 5.290 10.545 -11.937 1.00 94.19 368 THR A O 1
ATOM 2898 N N . PHE A 1 369 ? 6.938 10.027 -13.358 1.00 91.12 369 PHE A N 1
ATOM 2899 C CA . PHE A 1 369 ? 6.427 10.918 -14.383 1.00 91.12 369 PHE A CA 1
ATOM 2900 C C . PHE A 1 369 ? 5.451 10.184 -15.297 1.00 91.12 369 PHE A C 1
ATOM 2902 O O . PHE A 1 369 ? 5.848 9.424 -16.176 1.00 91.12 369 PHE A O 1
ATOM 2909 N N . GLY A 1 370 ? 4.159 10.444 -15.129 1.00 85.19 370 GLY A N 1
ATOM 2910 C CA . GLY A 1 370 ? 3.145 9.835 -15.987 1.00 85.19 370 GLY A CA 1
ATOM 2911 C C . GLY A 1 370 ? 3.011 10.492 -17.350 1.00 85.19 370 GLY A C 1
ATOM 2912 O O . GLY A 1 370 ? 3.378 11.651 -17.538 1.00 85.19 370 GLY A O 1
ATOM 2913 N N . ASN A 1 371 ? 2.392 9.780 -18.291 1.00 88.50 371 ASN A N 1
ATOM 2914 C CA . ASN A 1 371 ? 1.976 10.316 -19.596 1.00 88.50 371 ASN A CA 1
ATOM 2915 C C . ASN A 1 371 ? 0.447 10.445 -19.714 1.00 88.50 371 ASN A C 1
ATOM 2917 O O . ASN A 1 371 ? -0.110 10.330 -20.806 1.00 88.50 371 ASN A O 1
ATOM 2921 N N . GLY A 1 372 ? -0.233 10.677 -18.584 1.00 85.69 372 GLY A N 1
ATOM 2922 C CA . GLY A 1 372 ? -1.668 10.980 -18.538 1.00 85.69 372 GLY A CA 1
ATOM 2923 C C . GLY A 1 372 ? -2.540 9.869 -19.120 1.00 85.69 372 GLY A C 1
ATOM 2924 O O . GLY A 1 372 ? -3.466 10.148 -19.873 1.00 85.69 372 GLY A O 1
ATOM 2925 N N . GLY A 1 373 ? -2.218 8.611 -18.823 1.00 89.06 373 GLY A N 1
ATOM 2926 C CA . GLY A 1 373 ? -2.993 7.465 -19.285 1.00 89.06 373 GLY A CA 1
ATOM 2927 C C . GLY A 1 373 ? -2.665 6.999 -20.704 1.00 89.06 373 GLY A C 1
ATOM 2928 O O . GLY A 1 373 ? -3.466 6.265 -21.283 1.00 89.06 373 GLY A O 1
ATOM 2929 N N . THR A 1 374 ? -1.518 7.407 -21.265 1.00 91.88 374 THR A N 1
ATOM 2930 C CA . THR A 1 374 ? -1.027 6.979 -22.589 1.00 91.88 374 THR A CA 1
ATOM 2931 C C . THR A 1 374 ? 0.256 6.150 -22.504 1.00 91.88 374 THR A C 1
ATOM 2933 O O . THR A 1 374 ? 1.022 6.239 -21.545 1.00 91.88 374 THR A O 1
ATOM 2936 N N . ALA A 1 375 ? 0.526 5.382 -23.565 1.00 95.06 375 ALA A N 1
ATOM 2937 C CA . ALA A 1 375 ? 1.841 4.792 -23.839 1.00 95.06 375 ALA A CA 1
ATOM 2938 C C . ALA A 1 375 ? 2.657 5.614 -24.856 1.00 95.06 375 ALA A C 1
ATOM 2940 O O . ALA A 1 375 ? 3.570 5.090 -25.493 1.00 95.06 375 ALA A O 1
ATOM 2941 N N . GLU A 1 376 ? 2.299 6.874 -25.095 1.00 94.06 376 GLU A N 1
ATOM 2942 C CA . GLU A 1 376 ? 3.014 7.716 -26.052 1.00 94.06 376 GLU A CA 1
ATOM 2943 C C . GLU A 1 376 ? 4.337 8.223 -25.478 1.00 94.06 376 GLU A C 1
ATOM 2945 O O . GLU A 1 376 ? 4.616 8.120 -24.283 1.00 94.06 376 GLU A O 1
ATOM 2950 N N . THR A 1 377 ? 5.186 8.750 -26.358 1.00 95.69 377 THR A N 1
ATOM 2951 C CA . THR A 1 377 ? 6.410 9.451 -25.966 1.00 95.69 377 THR A CA 1
ATOM 2952 C C . THR A 1 377 ? 6.202 10.941 -26.174 1.00 95.69 377 THR A C 1
ATOM 2954 O O . THR A 1 377 ? 6.068 11.388 -27.311 1.00 95.69 377 THR A O 1
ATOM 2957 N N . LEU A 1 378 ? 6.187 11.701 -25.081 1.00 94.19 378 LEU A N 1
ATOM 2958 C CA . LEU A 1 378 ? 5.783 13.105 -25.074 1.00 94.19 378 LEU A CA 1
ATOM 2959 C C . LEU A 1 378 ? 6.983 14.026 -24.848 1.00 94.19 378 LEU A C 1
ATOM 2961 O O . LEU A 1 378 ? 7.853 13.737 -24.027 1.00 94.19 378 LEU A O 1
ATOM 2965 N N . GLU A 1 379 ? 7.018 15.168 -25.534 1.00 95.81 379 GLU A N 1
ATOM 2966 C CA . GLU A 1 379 ? 7.910 16.267 -25.160 1.00 95.81 379 GLU A CA 1
ATOM 2967 C C . GLU A 1 379 ? 7.261 17.105 -24.059 1.00 95.81 379 GLU A C 1
ATOM 2969 O O . GLU A 1 379 ? 6.147 17.607 -24.208 1.00 95.81 379 GLU A O 1
ATOM 2974 N N . ARG A 1 380 ? 7.963 17.268 -22.937 1.00 93.44 380 ARG A N 1
ATOM 2975 C CA . ARG A 1 380 ? 7.478 18.003 -21.768 1.00 93.44 380 ARG A CA 1
ATOM 2976 C C . ARG A 1 380 ? 8.442 19.122 -21.417 1.00 93.44 380 ARG A C 1
ATOM 2978 O O . ARG A 1 380 ? 9.659 18.942 -21.434 1.00 93.44 380 ARG A O 1
ATOM 2985 N N . THR A 1 381 ? 7.882 20.285 -21.100 1.00 96.06 381 THR A N 1
ATOM 2986 C CA . THR A 1 381 ? 8.622 21.432 -20.565 1.00 96.06 381 THR A CA 1
ATOM 2987 C C . THR A 1 381 ? 8.250 21.592 -19.100 1.00 96.06 381 THR A C 1
ATOM 2989 O O . THR A 1 381 ? 7.067 21.675 -18.780 1.00 96.06 381 THR A O 1
ATOM 2992 N N . LEU A 1 382 ? 9.255 21.616 -18.230 1.00 95.56 382 LEU A N 1
ATOM 2993 C CA . LEU A 1 382 ? 9.093 21.752 -16.787 1.00 95.56 382 LEU A CA 1
ATOM 2994 C C . LEU A 1 382 ? 9.247 23.211 -16.356 1.00 95.56 382 LEU A C 1
ATOM 2996 O O . LEU A 1 382 ? 9.985 23.990 -16.965 1.00 95.56 382 LEU A O 1
ATOM 3000 N N . SER A 1 383 ? 8.564 23.577 -15.277 1.00 95.62 383 SER A N 1
ATOM 3001 C CA . SER A 1 383 ? 8.692 24.892 -14.659 1.00 95.62 383 SER A CA 1
ATOM 3002 C C . SER A 1 383 ? 10.057 25.072 -13.974 1.00 95.62 383 SER A C 1
ATOM 3004 O O . SER A 1 383 ? 10.676 24.095 -13.538 1.00 95.62 383 SER A O 1
ATOM 3006 N N . PRO A 1 384 ? 10.517 26.323 -13.768 1.00 95.50 384 PRO A N 1
ATOM 3007 C CA . PRO A 1 384 ? 11.742 26.592 -13.014 1.00 95.50 384 PRO A CA 1
ATOM 3008 C C . PRO A 1 384 ? 11.742 25.985 -11.604 1.00 95.50 384 PRO A C 1
ATOM 3010 O O . PRO A 1 384 ? 12.788 25.560 -11.115 1.00 95.50 384 PRO A O 1
ATOM 3013 N N . THR A 1 385 ? 10.576 25.915 -10.952 1.00 92.94 385 THR A N 1
ATOM 3014 C CA . THR A 1 385 ? 10.426 25.310 -9.623 1.00 92.94 385 THR A CA 1
ATOM 3015 C C . THR A 1 385 ? 10.642 23.802 -9.655 1.00 92.94 385 THR A C 1
ATOM 3017 O O . THR A 1 385 ? 11.214 23.266 -8.711 1.00 92.94 385 THR A O 1
ATOM 3020 N N . GLU A 1 386 ? 10.246 23.108 -10.719 1.00 93.19 386 GLU A N 1
ATOM 3021 C CA . GLU A 1 386 ? 10.475 21.665 -10.877 1.00 93.19 386 GLU A CA 1
ATOM 3022 C C . GLU A 1 386 ? 11.942 21.343 -11.192 1.00 93.19 386 GLU A C 1
ATOM 3024 O O . GLU A 1 386 ? 12.456 20.313 -10.765 1.00 93.19 386 GLU A O 1
ATOM 3029 N N . THR A 1 387 ? 12.653 22.248 -11.865 1.00 95.88 387 THR A N 1
ATOM 3030 C CA . THR A 1 387 ? 14.055 22.047 -12.276 1.00 95.88 387 THR A CA 1
ATOM 3031 C C . THR A 1 387 ? 15.069 22.645 -11.301 1.00 95.88 387 THR A C 1
ATOM 3033 O O . THR A 1 387 ? 16.277 22.541 -11.507 1.00 95.88 387 THR A O 1
ATOM 3036 N N . ALA A 1 388 ? 14.608 23.331 -10.254 1.00 94.81 388 ALA A N 1
ATOM 3037 C CA . ALA A 1 388 ? 15.490 23.984 -9.298 1.00 94.81 388 ALA A CA 1
ATOM 3038 C C . ALA A 1 388 ? 16.261 22.956 -8.463 1.00 94.81 388 ALA A C 1
ATOM 3040 O O . ALA A 1 388 ? 15.675 22.031 -7.887 1.00 94.81 388 ALA A O 1
ATOM 3041 N N . ARG A 1 389 ? 17.571 23.174 -8.319 1.00 95.69 389 ARG A N 1
ATOM 3042 C CA . ARG A 1 389 ? 18.382 22.462 -7.333 1.00 95.69 389 ARG A CA 1
ATOM 3043 C C . ARG A 1 389 ? 18.024 22.960 -5.931 1.00 95.69 389 ARG A C 1
ATOM 3045 O O . ARG A 1 389 ? 18.135 24.152 -5.655 1.00 95.69 389 ARG A O 1
ATOM 3052 N N . THR A 1 390 ? 17.612 22.054 -5.054 1.00 93.06 390 THR A N 1
ATOM 3053 C CA . THR A 1 390 ? 17.269 22.339 -3.648 1.00 93.06 390 THR A CA 1
ATOM 3054 C C . THR A 1 390 ? 18.058 21.418 -2.727 1.00 93.06 390 THR A C 1
ATOM 3056 O O . THR A 1 390 ? 18.701 20.479 -3.197 1.00 93.06 390 THR A O 1
ATOM 3059 N N . TRP A 1 391 ? 18.001 21.653 -1.410 1.00 92.12 391 TRP A N 1
ATOM 3060 C CA . TRP A 1 391 ? 18.681 20.795 -0.435 1.00 92.12 391 TRP A CA 1
ATOM 3061 C C . TRP A 1 391 ? 18.273 19.318 -0.574 1.00 92.12 391 TRP A C 1
ATOM 3063 O O . TRP A 1 391 ? 19.138 18.452 -0.463 1.00 92.12 391 TRP A O 1
ATOM 3073 N N . TYR A 1 392 ? 17.011 19.054 -0.931 1.00 91.06 392 TYR A N 1
ATOM 3074 C CA . TYR A 1 392 ? 16.453 17.712 -1.096 1.00 91.06 392 TYR A CA 1
ATOM 3075 C C . TYR A 1 392 ? 16.425 17.173 -2.535 1.00 91.06 392 TYR A C 1
ATOM 3077 O O . TYR A 1 392 ? 16.072 16.017 -2.753 1.00 91.06 392 TYR A O 1
ATOM 3085 N N . ARG A 1 393 ? 16.785 18.000 -3.522 1.00 92.81 393 ARG A N 1
ATOM 3086 C CA . ARG A 1 393 ? 16.823 17.655 -4.949 1.00 92.81 393 ARG A CA 1
ATOM 3087 C C . ARG A 1 393 ? 18.107 18.211 -5.555 1.00 92.81 393 ARG A C 1
ATOM 3089 O O . ARG A 1 393 ? 18.127 19.273 -6.179 1.00 92.81 393 ARG A O 1
ATOM 3096 N N . GLN A 1 394 ? 19.207 17.501 -5.308 1.00 94.19 394 GLN A N 1
ATOM 3097 C CA . GLN A 1 394 ? 20.560 17.924 -5.694 1.00 94.19 394 GLN A CA 1
ATOM 3098 C C . GLN A 1 394 ? 20.880 17.670 -7.173 1.00 94.19 394 GLN A C 1
ATOM 3100 O O . GLN A 1 394 ? 21.702 18.382 -7.747 1.00 94.19 394 GLN A O 1
ATOM 3105 N N . ASN A 1 395 ? 20.215 16.685 -7.777 1.00 95.75 395 ASN A N 1
ATOM 3106 C CA . ASN A 1 395 ? 20.301 16.343 -9.192 1.00 95.75 395 ASN A CA 1
ATOM 3107 C C . ASN A 1 395 ? 18.901 16.510 -9.816 1.00 95.75 395 ASN A C 1
ATOM 3109 O O . ASN A 1 395 ? 18.177 15.525 -9.914 1.00 95.75 395 ASN A O 1
ATOM 3113 N N . PRO A 1 396 ? 18.440 17.744 -10.101 1.00 96.25 396 PRO A N 1
ATOM 3114 C CA . PRO A 1 396 ? 17.064 17.996 -10.534 1.00 96.25 396 PRO A CA 1
ATOM 3115 C C . PRO A 1 396 ? 16.762 17.434 -11.935 1.00 96.25 396 PRO A C 1
ATOM 3117 O O . PRO A 1 396 ? 17.687 17.128 -12.691 1.00 96.25 396 PRO A O 1
ATOM 3120 N N . PRO A 1 397 ? 15.474 17.303 -12.305 1.00 96.62 397 PRO A N 1
ATOM 3121 C CA . PRO A 1 397 ? 15.086 16.943 -13.663 1.00 96.62 397 PRO A CA 1
ATOM 3122 C C . PRO A 1 397 ? 15.480 18.027 -14.680 1.00 96.62 397 PRO A C 1
ATOM 3124 O O . PRO A 1 397 ? 15.752 19.178 -14.326 1.00 96.62 397 PRO A O 1
ATOM 3127 N N . LEU A 1 398 ? 15.494 17.662 -15.965 1.00 96.69 398 LEU A N 1
ATOM 3128 C CA . LEU A 1 398 ? 15.853 18.580 -17.049 1.00 96.69 398 LEU A CA 1
ATOM 3129 C C . LEU A 1 398 ? 14.673 19.504 -17.408 1.00 96.69 398 LEU A C 1
ATOM 3131 O O . LEU A 1 398 ? 13.537 19.037 -17.433 1.00 96.69 398 LEU A O 1
ATOM 3135 N N . PRO A 1 399 ? 14.906 20.782 -17.776 1.00 96.50 399 PRO A N 1
ATOM 3136 C CA . PRO A 1 399 ? 13.825 21.713 -18.130 1.00 96.50 399 PRO A CA 1
ATOM 3137 C C . PRO A 1 399 ? 12.988 21.320 -19.340 1.00 96.50 399 PRO A C 1
ATOM 3139 O O . PRO A 1 399 ? 11.830 21.719 -19.446 1.00 96.50 399 PRO A O 1
ATOM 3142 N N . LYS A 1 400 ? 13.568 20.552 -20.258 1.00 96.75 400 LYS A N 1
ATOM 3143 C CA . LYS A 1 400 ? 12.861 19.927 -21.368 1.00 96.75 400 LYS A CA 1
ATOM 3144 C C . LYS A 1 400 ? 13.271 18.473 -21.437 1.00 96.75 400 LYS A C 1
ATOM 3146 O O . LYS A 1 400 ? 14.457 18.165 -21.325 1.00 96.75 400 LYS A O 1
ATOM 3151 N N . VAL A 1 401 ? 12.296 17.601 -21.632 1.00 96.50 401 VAL A N 1
ATOM 3152 C CA . VAL A 1 401 ? 12.517 16.162 -21.685 1.00 96.50 401 VAL A CA 1
ATOM 3153 C C . VAL A 1 401 ? 11.568 15.518 -22.678 1.00 96.50 401 VAL A C 1
ATOM 3155 O O . VAL A 1 401 ? 10.384 15.844 -22.722 1.00 96.50 401 VAL A O 1
ATOM 3158 N N . LYS A 1 402 ? 12.087 14.569 -23.454 1.00 97.00 402 LYS A N 1
ATOM 3159 C CA . LYS A 1 402 ? 11.273 13.610 -24.191 1.00 97.00 402 LYS A CA 1
ATOM 3160 C C . LYS A 1 402 ? 11.054 12.399 -23.289 1.00 97.00 402 LYS A C 1
ATOM 3162 O O . LYS A 1 402 ? 12.014 11.693 -22.992 1.00 97.00 402 LYS A O 1
ATOM 3167 N N . TRP A 1 403 ? 9.836 12.189 -22.804 1.00 96.69 403 TRP A N 1
ATOM 3168 C CA . TRP A 1 403 ? 9.517 11.174 -21.802 1.00 96.69 403 TRP A CA 1
ATOM 3169 C C . TRP A 1 403 ? 8.628 10.066 -22.374 1.00 96.69 403 TRP A C 1
ATOM 3171 O O . TRP A 1 403 ? 7.543 10.337 -22.890 1.00 96.69 403 TRP A O 1
ATOM 3181 N N . SER A 1 404 ? 9.092 8.818 -22.295 1.00 97.25 404 SER A N 1
ATOM 3182 C CA . SER A 1 404 ? 8.355 7.630 -22.743 1.00 97.25 404 SER A CA 1
ATOM 3183 C C . SER A 1 404 ? 7.858 6.790 -21.566 1.00 97.25 404 SER A C 1
ATOM 3185 O O . SER A 1 404 ? 8.416 6.845 -20.469 1.00 97.25 404 SER A O 1
ATOM 3187 N N . LEU A 1 405 ? 6.862 5.934 -21.816 1.00 96.75 405 LEU A N 1
ATOM 3188 C CA . LEU A 1 405 ? 6.417 4.922 -20.849 1.00 96.75 405 LEU A CA 1
ATOM 3189 C C . LEU A 1 405 ? 7.576 4.010 -20.400 1.00 96.75 405 LEU A C 1
ATOM 3191 O O . LEU A 1 405 ? 7.670 3.638 -19.233 1.00 96.75 405 LEU A O 1
ATOM 3195 N N . ARG A 1 406 ? 8.512 3.697 -21.308 1.00 97.88 406 ARG A N 1
ATOM 3196 C CA . ARG A 1 406 ? 9.714 2.919 -20.984 1.00 97.88 406 ARG A CA 1
ATOM 3197 C C . ARG A 1 406 ? 10.617 3.629 -19.976 1.00 97.88 406 ARG A C 1
ATOM 3199 O O . ARG A 1 406 ? 11.127 2.962 -19.079 1.00 97.88 406 ARG A O 1
ATOM 3206 N N . ASN A 1 407 ? 10.797 4.949 -20.087 1.00 98.06 407 ASN A N 1
ATOM 3207 C CA . ASN A 1 407 ? 11.545 5.712 -19.083 1.00 98.06 407 ASN A CA 1
ATOM 3208 C C . ASN A 1 407 ? 10.894 5.572 -17.704 1.00 98.06 407 ASN A C 1
ATOM 3210 O O . ASN A 1 407 ? 11.603 5.329 -16.728 1.00 98.06 407 ASN A O 1
ATOM 3214 N N . ASN A 1 408 ? 9.559 5.653 -17.646 1.00 97.12 408 ASN A N 1
ATOM 3215 C CA . ASN A 1 408 ? 8.813 5.468 -16.404 1.00 97.12 408 ASN A CA 1
ATOM 3216 C C . ASN A 1 408 ? 9.080 4.091 -15.789 1.00 97.12 408 ASN A C 1
ATOM 3218 O O . ASN A 1 408 ? 9.558 3.995 -14.659 1.00 97.12 408 ASN A O 1
ATOM 3222 N N . ASN A 1 409 ? 8.926 3.028 -16.587 1.00 97.62 409 ASN A N 1
ATOM 3223 C CA . ASN A 1 409 ? 9.218 1.663 -16.151 1.00 97.62 409 ASN A CA 1
ATOM 3224 C C . ASN A 1 409 ? 10.659 1.489 -15.656 1.00 97.62 409 ASN A C 1
ATOM 3226 O O . ASN A 1 409 ? 10.898 0.715 -14.730 1.00 97.62 409 ASN A O 1
ATOM 3230 N N . ASN A 1 410 ? 11.634 2.152 -16.283 1.00 98.56 410 ASN A N 1
ATOM 3231 C CA . ASN A 1 410 ? 13.033 2.061 -15.869 1.00 98.56 410 ASN A CA 1
ATOM 3232 C C . ASN A 1 410 ? 13.259 2.722 -14.497 1.00 98.56 410 ASN A C 1
ATOM 3234 O O . ASN A 1 410 ? 14.002 2.171 -13.679 1.00 98.56 410 ASN A O 1
ATOM 3238 N N . TYR A 1 411 ? 12.624 3.870 -14.230 1.00 98.31 411 TYR A N 1
ATOM 3239 C CA . TYR A 1 411 ? 12.710 4.565 -12.939 1.00 98.31 411 TYR A CA 1
ATOM 3240 C C . TYR A 1 411 ? 12.015 3.786 -11.825 1.00 98.31 411 TYR A C 1
ATOM 3242 O O . TYR A 1 411 ? 12.644 3.537 -10.795 1.00 98.31 411 TYR A O 1
ATOM 3250 N N . GLU A 1 412 ? 10.775 3.338 -12.049 1.00 97.81 412 GLU A N 1
ATOM 3251 C CA . GLU A 1 412 ? 10.030 2.525 -11.081 1.00 97.81 412 GLU A CA 1
ATOM 3252 C C . GLU A 1 412 ? 10.804 1.252 -10.726 1.00 97.81 412 GLU A C 1
ATOM 3254 O O . GLU A 1 412 ? 11.083 0.996 -9.554 1.00 97.81 412 GLU A O 1
ATOM 3259 N N . GLN A 1 413 ? 11.234 0.478 -11.732 1.00 98.50 413 GLN A N 1
ATOM 3260 C CA . GLN A 1 413 ? 11.974 -0.764 -11.497 1.00 98.50 413 GLN A CA 1
ATOM 3261 C C . GLN A 1 413 ? 13.313 -0.516 -10.799 1.00 98.50 413 GLN A C 1
ATOM 3263 O O . GLN A 1 413 ? 13.661 -1.258 -9.882 1.00 98.50 413 GLN A O 1
ATOM 3268 N N . THR A 1 414 ? 14.063 0.520 -11.189 1.00 98.75 414 THR A N 1
ATOM 3269 C CA . THR A 1 414 ? 15.341 0.827 -10.530 1.00 98.75 414 THR A CA 1
ATOM 3270 C C . THR A 1 414 ? 15.120 1.192 -9.062 1.00 98.75 414 THR A C 1
ATOM 3272 O O . THR A 1 414 ? 15.780 0.621 -8.193 1.00 98.75 414 THR A O 1
ATOM 3275 N N . GLY A 1 415 ? 14.168 2.084 -8.767 1.00 98.00 415 GLY A N 1
ATOM 3276 C CA . GLY A 1 415 ? 13.855 2.486 -7.396 1.00 98.00 415 GLY A CA 1
ATOM 3277 C C . GLY A 1 415 ? 13.373 1.314 -6.535 1.00 98.00 415 GLY A C 1
ATOM 3278 O O . GLY A 1 415 ? 13.828 1.149 -5.398 1.00 98.00 415 GLY A O 1
ATOM 3279 N N . LEU A 1 416 ? 12.522 0.447 -7.091 1.00 98.69 416 LEU A N 1
ATOM 3280 C CA . LEU A 1 416 ? 12.033 -0.759 -6.422 1.00 98.69 416 LEU A CA 1
ATOM 3281 C C . LEU A 1 416 ? 13.149 -1.765 -6.143 1.00 98.69 416 LEU A C 1
ATOM 3283 O O . LEU A 1 416 ? 13.225 -2.290 -5.036 1.00 98.69 416 LEU A O 1
ATOM 3287 N N . LEU A 1 417 ? 14.048 -2.017 -7.094 1.00 98.75 417 LEU A N 1
ATOM 3288 C CA . LEU A 1 417 ? 15.170 -2.936 -6.888 1.00 98.75 417 LEU A CA 1
ATOM 3289 C C . LEU A 1 417 ? 16.157 -2.413 -5.833 1.00 98.75 417 LEU A C 1
ATOM 3291 O O . LEU A 1 417 ? 16.609 -3.192 -4.993 1.00 98.75 417 LEU A O 1
ATOM 3295 N N . VAL A 1 418 ? 16.423 -1.102 -5.811 1.00 98.06 418 VAL A N 1
ATOM 3296 C CA . VAL A 1 418 ? 17.214 -0.449 -4.750 1.00 98.06 418 VAL A CA 1
ATOM 3297 C C . VAL A 1 418 ? 16.555 -0.632 -3.381 1.00 98.06 418 VAL A C 1
ATOM 3299 O O . VAL A 1 418 ? 17.211 -1.024 -2.415 1.00 98.06 418 VAL A O 1
ATOM 3302 N N . SER A 1 419 ? 15.244 -0.419 -3.314 1.00 97.88 419 SER A N 1
ATOM 3303 C CA . SER A 1 419 ? 14.441 -0.583 -2.101 1.00 97.88 419 SER A CA 1
ATOM 3304 C C . SER A 1 419 ? 14.445 -2.013 -1.573 1.00 97.88 419 SER A C 1
ATOM 3306 O O . SER A 1 419 ? 14.676 -2.255 -0.391 1.00 97.88 419 SER A O 1
ATOM 3308 N N . LEU A 1 420 ? 14.204 -2.976 -2.460 1.00 98.69 420 LEU A N 1
ATOM 3309 C CA . LEU A 1 420 ? 14.201 -4.394 -2.129 1.00 98.69 420 LEU A CA 1
ATOM 3310 C C . LEU A 1 420 ? 15.585 -4.843 -1.651 1.00 98.69 420 LEU A C 1
ATOM 3312 O O . LEU A 1 420 ? 15.675 -5.597 -0.683 1.00 98.69 420 LEU A O 1
ATOM 3316 N N . SER A 1 421 ? 16.661 -4.345 -2.270 1.00 98.00 421 SER A N 1
ATOM 3317 C CA . SER A 1 421 ? 18.028 -4.621 -1.819 1.00 98.00 421 SER A CA 1
ATOM 3318 C C . SER A 1 421 ? 18.314 -4.039 -0.438 1.00 98.00 421 SER A C 1
ATOM 3320 O O . SER A 1 421 ? 18.978 -4.703 0.356 1.00 98.00 421 SER A O 1
ATOM 3322 N N . TYR A 1 422 ? 17.827 -2.833 -0.135 1.00 96.94 422 TYR A N 1
ATOM 3323 C CA . TYR A 1 422 ? 17.968 -2.236 1.194 1.00 96.94 422 TYR A CA 1
ATOM 3324 C C . TYR A 1 422 ? 17.306 -3.124 2.258 1.00 96.94 422 TYR A C 1
ATOM 3326 O O . TYR A 1 422 ? 17.952 -3.552 3.211 1.00 96.94 422 TYR A O 1
ATOM 3334 N N . ILE A 1 423 ? 16.051 -3.525 2.032 1.00 97.38 423 ILE A N 1
ATOM 3335 C CA . ILE A 1 423 ? 15.323 -4.407 2.957 1.00 97.38 423 ILE A CA 1
ATOM 3336 C C . ILE A 1 423 ? 15.969 -5.797 3.059 1.00 97.38 423 ILE A C 1
ATOM 3338 O O . ILE A 1 423 ? 15.986 -6.383 4.139 1.00 97.38 423 ILE A O 1
ATOM 3342 N N . ALA A 1 424 ? 16.533 -6.327 1.970 1.00 97.38 424 ALA A N 1
ATOM 3343 C CA . ALA A 1 424 ? 17.261 -7.595 1.989 1.00 97.38 424 ALA A CA 1
ATOM 3344 C C . ALA A 1 424 ? 18.512 -7.529 2.880 1.00 97.38 424 ALA A C 1
ATOM 3346 O O . ALA A 1 424 ? 18.770 -8.460 3.649 1.00 97.38 424 ALA A O 1
ATOM 3347 N N . ASN A 1 425 ? 19.262 -6.430 2.790 1.00 95.94 425 ASN A N 1
ATOM 3348 C CA . ASN A 1 425 ? 20.499 -6.220 3.536 1.00 95.94 425 ASN A CA 1
ATOM 3349 C C . ASN A 1 425 ? 20.236 -5.932 5.021 1.00 95.94 425 ASN A C 1
ATOM 3351 O O . ASN A 1 425 ? 20.932 -6.476 5.876 1.00 95.94 425 ASN A O 1
ATOM 3355 N N . ASP A 1 426 ? 19.175 -5.184 5.328 1.00 95.44 426 ASP A N 1
ATOM 3356 C CA . ASP A 1 426 ? 18.820 -4.768 6.688 1.00 95.44 426 ASP A CA 1
ATOM 3357 C C . ASP A 1 426 ? 17.651 -5.565 7.294 1.00 95.44 426 ASP A C 1
ATOM 3359 O O . ASP A 1 426 ? 17.035 -5.146 8.276 1.00 95.44 426 ASP A O 1
ATOM 3363 N N . ARG A 1 427 ? 17.348 -6.761 6.765 1.00 96.12 427 ARG A N 1
ATOM 3364 C CA . ARG A 1 427 ? 16.145 -7.543 7.129 1.00 96.12 427 ARG A CA 1
ATOM 3365 C C . ARG A 1 427 ? 15.924 -7.705 8.635 1.00 96.12 427 ARG A C 1
ATOM 3367 O O . ARG A 1 427 ? 14.789 -7.664 9.101 1.00 96.12 427 ARG A O 1
ATOM 3374 N N . ARG A 1 428 ? 17.004 -7.891 9.407 1.00 96.50 428 ARG A N 1
ATOM 3375 C CA . ARG A 1 428 ? 16.923 -8.083 10.862 1.00 96.50 428 ARG A CA 1
ATOM 3376 C C . ARG A 1 428 ? 16.484 -6.795 11.553 1.00 96.50 428 ARG A C 1
ATOM 3378 O O . ARG A 1 428 ? 15.619 -6.864 12.417 1.00 96.50 428 ARG A O 1
ATOM 3385 N N . LEU A 1 429 ? 17.034 -5.651 11.144 1.00 96.62 429 LEU A N 1
ATOM 3386 C CA . LEU A 1 429 ? 16.655 -4.339 11.666 1.00 96.62 429 LEU A CA 1
ATOM 3387 C C . LEU A 1 429 ? 15.189 -4.024 11.341 1.00 96.62 429 LEU A C 1
ATOM 3389 O O . LEU A 1 429 ? 14.436 -3.636 12.228 1.00 96.62 429 LEU A O 1
ATOM 3393 N N . ILE A 1 430 ? 14.758 -4.288 10.104 1.00 98.00 430 ILE A N 1
ATOM 3394 C CA . ILE A 1 430 ? 13.363 -4.085 9.679 1.00 98.00 430 ILE A CA 1
ATOM 3395 C C . ILE A 1 430 ? 12.393 -4.911 10.536 1.00 98.00 430 ILE A C 1
ATOM 3397 O O . ILE A 1 430 ? 11.376 -4.404 11.011 1.00 98.00 430 ILE A O 1
ATOM 3401 N N . LEU A 1 431 ? 12.713 -6.184 10.790 1.00 98.69 431 LEU A N 1
ATOM 3402 C CA . LEU A 1 431 ? 11.881 -7.056 11.624 1.00 98.69 431 LEU A CA 1
ATOM 3403 C C . LEU A 1 431 ? 11.937 -6.688 13.118 1.00 98.69 431 LEU A C 1
ATOM 3405 O O . LEU A 1 431 ? 10.938 -6.851 13.821 1.00 98.69 431 LEU A O 1
ATOM 3409 N N . GLN A 1 432 ? 13.071 -6.176 13.602 1.00 98.50 432 GLN A N 1
ATOM 3410 C CA . GLN A 1 432 ? 13.208 -5.634 14.958 1.00 98.50 432 GLN A CA 1
ATOM 3411 C C . GLN A 1 432 ? 12.306 -4.421 15.164 1.00 98.50 432 GLN A C 1
ATOM 3413 O O . GLN A 1 432 ? 11.513 -4.403 16.105 1.00 98.50 432 GLN A O 1
ATOM 3418 N N . ASN A 1 433 ? 12.365 -3.451 14.252 1.00 98.38 433 ASN A N 1
ATOM 3419 C CA . ASN A 1 433 ? 11.547 -2.245 14.318 1.00 98.38 433 ASN A CA 1
ATOM 3420 C C . ASN A 1 433 ? 10.053 -2.565 14.177 1.00 98.38 433 ASN A C 1
ATOM 3422 O O . ASN A 1 433 ? 9.234 -2.011 14.908 1.00 98.38 433 ASN A O 1
ATOM 3426 N N . PHE A 1 434 ? 9.684 -3.508 13.302 1.00 98.38 434 PHE A N 1
ATOM 3427 C CA . PHE A 1 434 ? 8.304 -3.989 13.177 1.00 98.38 434 PHE A CA 1
ATOM 3428 C C . PHE A 1 434 ? 7.765 -4.593 14.487 1.00 98.38 434 PHE A C 1
ATOM 3430 O O . PHE A 1 434 ? 6.660 -4.250 14.922 1.00 98.38 434 PHE A O 1
ATOM 3437 N N . TYR A 1 435 ? 8.550 -5.451 15.147 1.00 98.56 435 TYR A N 1
ATOM 3438 C CA . TYR A 1 435 ? 8.180 -6.024 16.444 1.00 98.56 435 TYR A CA 1
ATOM 3439 C C . TYR A 1 435 ? 8.088 -4.953 17.538 1.00 98.56 435 TYR A C 1
ATOM 3441 O O . TYR A 1 435 ? 7.112 -4.920 18.286 1.00 98.56 435 TYR A O 1
ATOM 3449 N N . GLU A 1 436 ? 9.055 -4.036 17.601 1.00 98.06 436 GLU A N 1
ATOM 3450 C CA . GLU A 1 436 ? 9.079 -2.954 18.590 1.00 98.06 436 GLU A CA 1
ATOM 3451 C C . GLU A 1 436 ? 7.864 -2.025 18.446 1.00 98.06 436 GLU A C 1
ATOM 3453 O O . GLU A 1 436 ? 7.193 -1.721 19.435 1.00 98.06 436 GLU A O 1
ATOM 3458 N N . ARG A 1 437 ? 7.496 -1.639 17.216 1.00 97.56 437 ARG A N 1
ATOM 3459 C CA . ARG A 1 437 ? 6.261 -0.875 16.969 1.00 97.56 437 ARG A CA 1
ATOM 3460 C C . ARG A 1 437 ? 5.019 -1.638 17.410 1.00 97.56 437 ARG A C 1
ATOM 3462 O O . ARG A 1 437 ? 4.158 -1.058 18.073 1.00 97.56 437 ARG A O 1
ATOM 3469 N N . SER A 1 438 ? 4.942 -2.930 17.097 1.00 97.75 438 SER A N 1
ATOM 3470 C CA . SER A 1 438 ? 3.821 -3.787 17.503 1.00 97.75 438 SER A CA 1
ATOM 3471 C C . SER A 1 438 ? 3.712 -3.886 19.032 1.00 97.75 438 SER A C 1
ATOM 3473 O O . SER A 1 438 ? 2.619 -3.772 19.590 1.00 97.75 438 SER A O 1
ATOM 3475 N N . LYS A 1 439 ? 4.849 -3.996 19.734 1.00 97.56 439 LYS A N 1
ATOM 3476 C CA . LYS A 1 439 ? 4.951 -3.953 21.204 1.00 97.56 439 LYS A CA 1
ATOM 3477 C C . LYS A 1 439 ? 4.451 -2.636 21.776 1.00 97.56 439 LYS A C 1
ATOM 3479 O O . LYS A 1 439 ? 3.628 -2.649 22.692 1.00 97.56 439 LYS A O 1
ATOM 3484 N N . ARG A 1 440 ? 4.872 -1.509 21.204 1.00 97.00 440 ARG A N 1
ATOM 3485 C CA . ARG A 1 440 ? 4.404 -0.176 21.612 1.00 97.00 440 ARG A CA 1
ATOM 3486 C C . ARG A 1 440 ? 2.901 0.003 21.401 1.00 97.00 440 ARG A C 1
ATOM 3488 O O . ARG A 1 440 ? 2.248 0.531 22.294 1.00 97.00 440 ARG A O 1
ATOM 3495 N N . SER A 1 441 ? 2.328 -0.522 20.312 1.00 96.56 441 SER A N 1
ATOM 3496 C CA . SER A 1 441 ? 0.871 -0.495 20.088 1.00 96.56 441 SER A CA 1
ATOM 3497 C C . SER A 1 441 ? 0.097 -1.187 21.211 1.00 96.56 441 SER A C 1
ATOM 3499 O O . SER A 1 441 ? -0.892 -0.638 21.690 1.00 96.56 441 SER A O 1
ATOM 3501 N N . VAL A 1 442 ? 0.559 -2.348 21.683 1.00 97.19 442 VAL A N 1
ATOM 3502 C CA . VAL A 1 442 ? -0.095 -3.077 22.786 1.00 97.19 442 VAL A CA 1
ATOM 3503 C C . VAL A 1 442 ? 0.148 -2.404 24.143 1.00 97.19 442 VAL A C 1
ATOM 3505 O O . VAL A 1 442 ? -0.749 -2.346 24.983 1.00 97.19 442 VAL A O 1
ATOM 3508 N N . LEU A 1 443 ? 1.354 -1.882 24.386 1.00 96.19 443 LEU A N 1
ATOM 3509 C CA . LEU A 1 443 ? 1.691 -1.219 25.652 1.00 96.19 443 LEU A CA 1
ATOM 3510 C C . LEU A 1 443 ? 1.014 0.146 25.816 1.00 96.19 443 LEU A C 1
ATOM 3512 O O . LEU A 1 443 ? 0.791 0.571 26.955 1.00 96.19 443 LEU A O 1
ATOM 3516 N N . LYS A 1 444 ? 0.626 0.781 24.705 1.00 91.75 444 LYS A N 1
ATOM 3517 C CA . LYS A 1 444 ? 0.004 2.106 24.637 1.00 91.75 444 LYS A CA 1
ATOM 3518 C C . LYS A 1 444 ? -1.076 2.332 25.687 1.00 91.75 444 LYS A C 1
ATOM 3520 O O . LYS A 1 444 ? -1.057 3.360 26.359 1.00 91.75 444 LYS A O 1
ATOM 3525 N N . ALA A 1 445 ? -1.959 1.354 25.901 1.00 95.44 445 ALA A N 1
ATOM 3526 C CA . ALA A 1 445 ? -3.046 1.438 26.880 1.00 95.44 445 ALA A CA 1
ATOM 3527 C C . ALA A 1 445 ? -2.591 1.761 28.316 1.00 95.44 445 ALA A C 1
ATOM 3529 O O . ALA A 1 445 ? -3.393 2.217 29.130 1.00 95.44 445 ALA A O 1
ATOM 3530 N N . ARG A 1 446 ? -1.322 1.487 28.643 1.00 94.81 446 ARG A N 1
ATOM 3531 C CA . ARG A 1 446 ? -0.729 1.653 29.976 1.00 94.81 446 ARG A CA 1
ATOM 3532 C C . ARG A 1 446 ? 0.363 2.720 30.016 1.00 94.81 446 ARG A C 1
ATOM 3534 O O . ARG A 1 446 ? 0.583 3.287 31.081 1.00 94.81 446 ARG A O 1
ATOM 3541 N N . THR A 1 447 ? 1.054 2.964 28.903 1.00 93.44 447 THR A N 1
ATOM 3542 C CA . THR A 1 447 ? 2.220 3.862 28.850 1.00 93.44 447 THR A CA 1
ATOM 3543 C C . THR A 1 447 ? 1.895 5.262 28.339 1.00 93.44 447 THR A C 1
ATOM 3545 O O . THR A 1 447 ? 2.571 6.209 28.727 1.00 93.44 447 THR A O 1
ATOM 3548 N N . GLU A 1 448 ? 0.869 5.407 27.498 1.00 90.19 448 GLU A N 1
ATOM 3549 C CA . GLU A 1 448 ? 0.562 6.660 26.786 1.00 90.19 448 GLU A CA 1
ATOM 3550 C C . GLU A 1 448 ? -0.925 7.034 26.905 1.00 90.19 448 GLU A C 1
ATOM 3552 O O . GLU A 1 448 ? -1.285 8.179 27.183 1.00 90.19 448 GLU A O 1
ATOM 3557 N N . GLY A 1 449 ? -1.802 6.042 26.766 1.00 89.38 449 GLY A N 1
ATOM 3558 C CA . GLY A 1 449 ? -3.244 6.206 26.706 1.00 89.38 449 GLY A CA 1
ATOM 3559 C C . GLY A 1 449 ? -3.763 6.548 25.295 1.00 89.38 449 GLY A C 1
ATOM 3560 O O . GLY A 1 449 ? -2.983 6.909 24.417 1.00 89.38 449 GLY A O 1
ATOM 3561 N N . PRO A 1 450 ? -5.088 6.470 25.081 1.00 95.12 450 PRO A N 1
ATOM 3562 C CA . PRO A 1 450 ? -6.081 6.032 26.062 1.00 95.12 450 PRO A CA 1
ATOM 3563 C C . PRO A 1 450 ? -5.972 4.531 26.365 1.00 95.12 450 PRO A C 1
ATOM 3565 O O . PRO A 1 450 ? -5.328 3.785 25.640 1.00 95.12 450 PRO A O 1
ATOM 3568 N N . ALA A 1 451 ? -6.580 4.083 27.463 1.00 97.38 451 ALA A N 1
ATOM 3569 C CA . ALA A 1 451 ? -6.697 2.660 27.774 1.00 97.38 451 ALA A CA 1
ATOM 3570 C C . ALA A 1 451 ? -7.771 1.986 26.901 1.00 97.38 451 ALA A C 1
ATOM 3572 O O . ALA A 1 451 ? -7.620 0.827 26.513 1.00 97.38 451 ALA A O 1
ATOM 3573 N N . ALA A 1 452 ? -8.848 2.711 26.578 1.00 98.12 452 ALA A N 1
ATOM 3574 C CA . ALA A 1 452 ? -9.910 2.260 25.683 1.00 98.12 452 ALA A CA 1
ATOM 3575 C C . ALA A 1 452 ? -10.727 3.432 25.108 1.00 98.12 452 ALA A C 1
ATOM 3577 O O . ALA A 1 452 ? -10.775 4.515 25.697 1.00 98.12 452 ALA A O 1
ATOM 3578 N N . TYR A 1 453 ? -11.464 3.164 24.030 1.00 98.38 453 TYR A N 1
ATOM 3579 C CA . TYR A 1 453 ? -12.654 3.926 23.645 1.00 98.38 453 TYR A CA 1
ATOM 3580 C C . TYR A 1 453 ? -13.910 3.139 24.000 1.00 98.38 453 TYR A C 1
ATOM 3582 O O . TYR A 1 453 ? -14.022 1.952 23.686 1.00 98.38 453 TYR A O 1
ATOM 3590 N N . VAL A 1 454 ? -14.870 3.802 24.642 1.00 98.50 454 VAL A N 1
ATOM 3591 C CA . VAL A 1 454 ? -16.155 3.200 25.014 1.00 98.50 454 VAL A CA 1
ATOM 3592 C C . VAL A 1 454 ? -17.281 3.823 24.202 1.00 98.50 454 VAL A C 1
ATOM 3594 O O . VAL A 1 454 ? -17.486 5.035 24.239 1.00 98.50 454 VAL A O 1
ATOM 3597 N N . PHE A 1 455 ? -18.044 2.976 23.519 1.00 98.50 455 PHE A N 1
ATOM 3598 C CA . PHE A 1 455 ? -19.253 3.335 22.787 1.00 98.50 455 PHE A CA 1
ATOM 3599 C C . PHE A 1 455 ? -20.473 2.899 23.615 1.00 98.50 455 PHE A C 1
ATOM 3601 O O . PHE A 1 455 ? -20.716 1.693 23.751 1.00 98.50 455 PHE A O 1
ATOM 3608 N N . PRO A 1 456 ? -21.234 3.841 24.203 1.00 97.31 456 PRO A N 1
ATOM 3609 C CA . PRO A 1 456 ? -22.346 3.507 25.090 1.00 97.31 456 PRO A CA 1
ATOM 3610 C C . PRO A 1 456 ? -23.455 2.725 24.375 1.00 97.31 456 PRO A C 1
ATOM 3612 O O . PRO A 1 456 ? -23.821 3.051 23.241 1.00 97.31 456 PRO A O 1
ATOM 3615 N N . ALA A 1 457 ? -24.020 1.718 25.050 1.00 95.88 457 ALA A N 1
ATOM 3616 C CA . ALA A 1 457 ? -25.127 0.915 24.511 1.00 95.88 457 ALA A CA 1
ATOM 3617 C C . ALA A 1 457 ? -26.455 1.684 24.394 1.00 95.88 457 ALA A C 1
ATOM 3619 O O . ALA A 1 457 ? -27.349 1.268 23.662 1.00 95.88 457 ALA A O 1
ATOM 3620 N N . ASP A 1 458 ? -26.590 2.791 25.122 1.00 92.69 458 ASP A N 1
ATOM 3621 C CA . ASP A 1 458 ? -27.759 3.671 25.180 1.00 92.69 458 ASP A CA 1
ATOM 3622 C C . ASP A 1 458 ? -27.671 4.851 24.191 1.00 92.69 458 ASP A C 1
ATOM 3624 O O . ASP A 1 458 ? -28.364 5.861 24.336 1.00 92.69 458 ASP A O 1
ATOM 3628 N N . THR A 1 459 ? -26.836 4.727 23.151 1.00 89.75 459 THR A N 1
ATOM 3629 C CA . THR A 1 459 ? -26.741 5.721 22.074 1.00 89.75 459 THR A CA 1
ATOM 3630 C C . THR A 1 459 ? -28.085 5.949 21.372 1.00 89.75 459 THR A C 1
ATOM 3632 O O . THR A 1 459 ? -28.848 5.023 21.095 1.00 89.75 459 THR A O 1
ATOM 3635 N N . ARG A 1 460 ? -28.354 7.203 20.988 1.00 85.81 460 ARG A N 1
ATOM 3636 C CA . ARG A 1 460 ? -29.530 7.574 20.175 1.00 85.81 460 ARG A CA 1
ATOM 3637 C C . ARG A 1 460 ? -29.388 7.199 18.694 1.00 85.81 460 ARG A C 1
ATOM 3639 O O . ARG A 1 460 ? -30.370 7.270 17.953 1.00 85.81 460 ARG A O 1
ATOM 3646 N N . ARG A 1 461 ? -28.178 6.826 18.258 1.00 87.81 461 ARG A N 1
ATOM 3647 C CA . ARG A 1 461 ? -27.833 6.491 16.864 1.00 87.81 461 ARG A CA 1
ATOM 3648 C C . ARG A 1 461 ? -27.160 5.115 16.767 1.00 87.81 461 ARG A C 1
ATOM 3650 O O . ARG A 1 461 ? -25.978 5.026 16.433 1.00 87.81 461 ARG A O 1
ATOM 3657 N N . PRO A 1 462 ? -27.880 4.027 17.095 1.00 88.38 462 PRO A N 1
ATOM 3658 C CA . PRO A 1 462 ? -27.306 2.685 17.081 1.00 88.38 462 PRO A CA 1
ATOM 3659 C C . PRO A 1 462 ? -26.908 2.208 15.675 1.00 88.38 462 PRO A C 1
ATOM 3661 O O . PRO A 1 462 ? -25.986 1.404 15.568 1.00 88.38 462 PRO A O 1
ATOM 3664 N N . GLY A 1 463 ? -27.558 2.697 14.607 1.00 89.25 463 GLY A N 1
ATOM 3665 C CA . GLY A 1 463 ? -27.196 2.391 13.217 1.00 89.25 463 GLY A CA 1
ATOM 3666 C C . GLY A 1 463 ? -25.836 2.974 12.846 1.00 89.25 463 GLY A C 1
ATOM 3667 O O . GLY A 1 463 ? -24.926 2.218 12.509 1.00 89.25 463 GLY A O 1
ATOM 3668 N N . ALA A 1 464 ? -25.670 4.287 13.024 1.00 91.38 464 ALA A N 1
ATOM 3669 C CA . ALA A 1 464 ? -24.389 4.968 12.814 1.00 91.38 464 ALA A CA 1
ATOM 3670 C C . ALA A 1 464 ? -23.260 4.410 13.707 1.00 91.38 464 ALA A C 1
ATOM 3672 O O . ALA A 1 464 ? -22.140 4.220 13.238 1.00 91.38 464 ALA A O 1
ATOM 3673 N N . GLN A 1 465 ? -23.545 4.085 14.978 1.00 94.88 465 GLN A N 1
ATOM 3674 C CA . GLN A 1 465 ? -22.558 3.450 15.864 1.00 94.88 465 GLN A CA 1
ATOM 3675 C C . GLN A 1 465 ? -22.129 2.080 15.326 1.00 94.88 465 GLN A C 1
ATOM 3677 O O . GLN A 1 465 ? -20.937 1.792 15.276 1.00 94.88 465 GLN A O 1
ATOM 3682 N N . ALA A 1 466 ? -23.078 1.242 14.899 1.00 94.62 466 ALA A N 1
ATOM 3683 C CA . ALA A 1 466 ? -22.759 -0.053 14.309 1.00 94.62 466 ALA A CA 1
ATOM 3684 C C . ALA A 1 466 ? -21.954 0.086 13.008 1.00 94.62 466 ALA A C 1
ATOM 3686 O O . ALA A 1 466 ? -21.068 -0.723 12.755 1.00 94.62 466 ALA A O 1
ATOM 3687 N N . GLU A 1 467 ? -22.232 1.102 12.191 1.00 93.94 467 GLU A N 1
ATOM 3688 C CA . GLU A 1 467 ? -21.474 1.386 10.972 1.00 93.94 467 GLU A CA 1
ATOM 3689 C C . GLU A 1 467 ? -20.025 1.785 11.261 1.00 93.94 467 GLU A C 1
ATOM 3691 O O . GLU A 1 467 ? -19.117 1.160 10.716 1.00 93.94 467 GLU A O 1
ATOM 3696 N N . LEU A 1 468 ? -19.803 2.725 12.184 1.00 96.31 468 LEU A N 1
ATOM 3697 C CA . LEU A 1 468 ? -18.459 3.105 12.620 1.00 96.31 468 LEU A CA 1
ATOM 3698 C C . LEU A 1 468 ? -17.695 1.906 13.203 1.00 96.31 468 LEU A C 1
ATOM 3700 O O . LEU A 1 468 ? -16.556 1.645 12.823 1.00 96.31 468 LEU A O 1
ATOM 3704 N N . LEU A 1 469 ? -18.332 1.116 14.070 1.00 97.94 469 LEU A N 1
ATOM 3705 C CA . LEU A 1 469 ? -17.707 -0.087 14.623 1.00 97.94 469 LEU A CA 1
ATOM 3706 C C . LEU A 1 469 ? -17.359 -1.109 13.531 1.00 97.94 469 LEU A C 1
ATOM 3708 O O . LEU A 1 469 ? -16.321 -1.753 13.624 1.00 97.94 469 LEU A O 1
ATOM 3712 N N . ARG A 1 470 ? -18.159 -1.238 12.465 1.00 97.62 470 ARG A N 1
ATOM 3713 C CA . ARG A 1 470 ? -17.805 -2.088 11.315 1.00 97.62 470 ARG A CA 1
ATOM 3714 C C . ARG A 1 47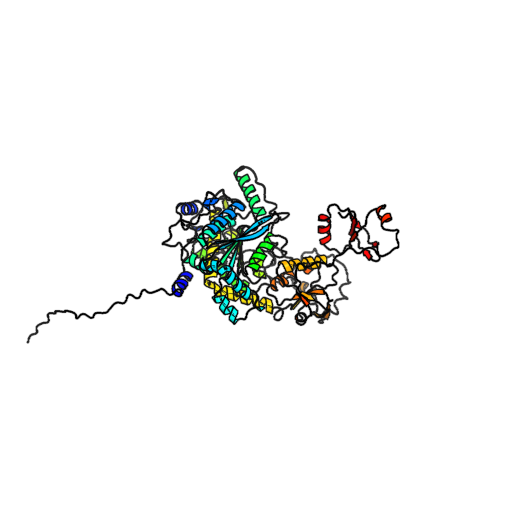0 ? -16.614 -1.568 10.529 1.00 97.62 470 ARG A C 1
ATOM 3716 O O . ARG A 1 470 ? -15.843 -2.386 10.041 1.00 97.62 470 ARG A O 1
ATOM 3723 N N . ILE A 1 471 ? -16.451 -0.253 10.400 1.00 97.44 471 ILE A N 1
ATOM 3724 C CA . ILE A 1 471 ? -15.244 0.316 9.789 1.00 97.44 471 ILE A CA 1
ATOM 3725 C C . ILE A 1 471 ? -14.020 -0.080 10.617 1.00 97.44 471 ILE A C 1
ATOM 3727 O O . ILE A 1 471 ? -13.061 -0.600 10.058 1.00 97.44 471 ILE A O 1
ATOM 3731 N N . LEU A 1 472 ? -14.092 0.025 11.947 1.00 98.44 472 LEU A N 1
ATOM 3732 C CA . LEU A 1 472 ? -13.026 -0.460 12.831 1.00 98.44 472 LEU A CA 1
ATOM 3733 C C . LEU A 1 472 ? -12.771 -1.970 12.659 1.00 98.44 472 LEU A C 1
ATOM 3735 O O . LEU A 1 472 ? -11.620 -2.381 12.556 1.00 98.44 472 LEU A O 1
ATOM 3739 N N . GLN A 1 473 ? -13.816 -2.801 12.540 1.00 98.12 473 GLN A N 1
ATOM 3740 C CA . GLN A 1 473 ? -13.642 -4.234 12.249 1.00 98.12 473 GLN A CA 1
ATOM 3741 C C . GLN A 1 473 ? -12.950 -4.483 10.903 1.00 98.12 473 GLN A C 1
ATOM 3743 O O . GLN A 1 473 ? -12.117 -5.381 10.810 1.00 98.12 473 GLN A O 1
ATOM 3748 N N . LYS A 1 474 ? -13.272 -3.702 9.862 1.00 98.12 474 LYS A N 1
ATOM 3749 C CA . LYS A 1 474 ? -12.591 -3.776 8.558 1.00 98.12 474 LYS A CA 1
ATOM 3750 C C . LYS A 1 474 ? -11.120 -3.357 8.659 1.00 98.12 474 LYS A C 1
ATOM 3752 O O . LYS A 1 474 ? -10.293 -3.937 7.967 1.00 98.12 474 LYS A O 1
ATOM 3757 N N . GLN A 1 475 ? -10.799 -2.425 9.557 1.00 98.19 475 GLN A N 1
ATOM 3758 C CA . GLN A 1 475 ? -9.430 -2.056 9.946 1.00 98.19 475 GLN A CA 1
ATOM 3759 C C . GLN A 1 475 ? -8.764 -3.097 10.872 1.00 98.19 475 GLN A C 1
ATOM 3761 O O . GLN A 1 475 ? -7.737 -2.825 11.481 1.00 98.19 475 GLN A O 1
ATOM 3766 N N . HIS A 1 476 ? -9.356 -4.287 11.041 1.00 97.88 476 HIS A N 1
ATOM 3767 C CA . HIS A 1 476 ? -8.874 -5.356 11.929 1.00 97.88 476 HIS A CA 1
ATOM 3768 C C . HIS A 1 476 ? -8.798 -4.978 13.418 1.00 97.88 476 HIS A C 1
ATOM 3770 O O . HIS A 1 476 ? -8.211 -5.718 14.207 1.00 97.88 476 HIS A O 1
ATOM 3776 N N . VAL A 1 477 ? -9.426 -3.876 13.833 1.00 98.44 477 VAL A N 1
ATOM 3777 C CA . VAL A 1 477 ? -9.490 -3.468 15.241 1.00 98.44 477 VAL A CA 1
ATOM 3778 C C . VAL A 1 477 ? -10.372 -4.445 16.019 1.00 98.44 477 VAL A C 1
ATOM 3780 O O . VAL A 1 477 ? -11.530 -4.698 15.677 1.00 98.44 477 VAL A O 1
ATOM 3783 N N . GLU A 1 478 ? -9.823 -4.976 17.107 1.00 98.25 478 GLU A N 1
ATOM 3784 C CA . GLU A 1 478 ? -10.508 -5.847 18.053 1.00 98.25 478 GLU A CA 1
ATOM 3785 C C . GLU A 1 478 ? -11.517 -5.037 18.879 1.00 98.25 478 GLU A C 1
ATOM 3787 O O . GLU A 1 478 ? -11.193 -3.999 19.466 1.00 98.25 478 GLU A O 1
ATOM 3792 N N . ILE A 1 479 ? -12.753 -5.534 18.952 1.00 98.69 479 ILE A N 1
ATOM 3793 C CA . ILE A 1 479 ? -13.856 -4.900 19.679 1.00 98.69 479 ILE A CA 1
ATOM 3794 C C . ILE A 1 479 ? -14.405 -5.897 20.692 1.00 98.69 479 ILE A C 1
ATOM 3796 O O . ILE A 1 479 ? -14.699 -7.044 20.354 1.00 98.69 479 ILE A O 1
ATOM 3800 N N . SER A 1 480 ? -14.610 -5.438 21.920 1.00 98.56 480 SER A N 1
ATOM 3801 C CA . SER A 1 480 ? -15.285 -6.188 22.976 1.00 98.56 480 SER A CA 1
ATOM 3802 C C . SER A 1 480 ? -16.634 -5.564 23.316 1.00 98.56 480 SER A C 1
ATOM 3804 O O . SER A 1 480 ? -16.902 -4.404 23.003 1.00 98.56 480 SER A O 1
ATOM 3806 N N . ARG A 1 481 ? -17.498 -6.324 23.985 1.00 98.19 481 ARG A N 1
ATOM 3807 C CA . ARG A 1 481 ? -18.794 -5.865 24.482 1.00 98.19 481 ARG A CA 1
ATOM 3808 C C . ARG A 1 481 ? -18.917 -6.169 25.967 1.00 98.19 481 ARG A C 1
ATOM 3810 O O . ARG A 1 481 ? -18.767 -7.318 26.372 1.00 98.19 481 ARG A O 1
ATOM 3817 N N . ALA A 1 482 ? -19.176 -5.147 26.775 1.00 98.50 482 ALA A N 1
ATOM 3818 C CA . ALA A 1 482 ? -19.321 -5.297 28.218 1.00 98.50 482 ALA A CA 1
ATOM 3819 C C . ALA A 1 482 ? -20.529 -6.182 28.558 1.00 98.50 482 ALA A C 1
ATOM 3821 O O . ALA A 1 482 ? -21.616 -5.979 28.015 1.00 98.50 482 ALA A O 1
ATOM 3822 N N . THR A 1 483 ? -20.357 -7.142 29.466 1.00 98.38 483 THR A N 1
ATOM 3823 C CA . THR A 1 483 ? -21.426 -8.060 29.900 1.00 98.38 483 THR A CA 1
ATOM 3824 C C . THR A 1 483 ? -22.171 -7.553 31.136 1.00 98.38 483 THR A C 1
ATOM 3826 O O . THR A 1 483 ? -23.294 -7.978 31.407 1.00 98.38 483 THR A O 1
ATOM 3829 N N . ALA A 1 484 ? -21.608 -6.574 31.844 1.00 98.00 484 ALA A N 1
ATOM 3830 C CA . ALA A 1 484 ? -22.220 -5.901 32.985 1.00 98.00 484 ALA A CA 1
ATOM 3831 C C . ALA A 1 484 ? -22.026 -4.375 32.893 1.00 98.00 484 ALA A C 1
ATOM 3833 O O . ALA A 1 484 ? -21.122 -3.920 32.185 1.00 98.00 484 ALA A O 1
ATOM 3834 N N . PRO A 1 485 ? -22.849 -3.567 33.591 1.00 98.25 485 PRO A N 1
ATOM 3835 C CA . PRO A 1 485 ? -22.563 -2.148 33.757 1.00 98.25 485 PRO A CA 1
ATOM 3836 C C . PRO A 1 485 ? -21.230 -1.946 34.481 1.00 98.25 485 PRO A C 1
ATOM 3838 O O . PRO A 1 485 ? -20.874 -2.727 35.364 1.00 98.25 485 PRO A O 1
ATOM 3841 N N . PHE A 1 486 ? -20.506 -0.886 34.140 1.00 98.44 486 PHE A N 1
ATOM 3842 C CA . PHE A 1 486 ? -19.202 -0.594 34.736 1.00 98.44 486 PHE A CA 1
ATOM 3843 C C . PHE A 1 486 ? -18.972 0.908 34.867 1.00 98.44 486 PHE A C 1
ATOM 3845 O O . PHE A 1 486 ? -19.559 1.697 34.130 1.00 98.44 486 PHE A O 1
ATOM 3852 N N . THR A 1 487 ? -18.107 1.307 35.797 1.00 97.62 487 THR A N 1
ATOM 3853 C CA . THR A 1 487 ? -17.796 2.713 36.077 1.00 97.62 487 THR A CA 1
ATOM 3854 C C . THR A 1 487 ? -16.309 2.955 35.888 1.00 97.62 487 THR A C 1
ATOM 3856 O O . THR A 1 487 ? -15.503 2.166 36.367 1.00 97.62 487 THR A O 1
ATOM 3859 N N . VAL A 1 488 ? -15.961 4.054 35.223 1.00 96.56 488 VAL A N 1
ATOM 3860 C CA . VAL A 1 488 ? -14.572 4.504 35.042 1.00 96.56 488 VAL A CA 1
ATOM 3861 C C . VAL A 1 488 ? -14.431 5.972 35.417 1.00 96.56 488 VAL A C 1
ATOM 3863 O O . VAL A 1 488 ? -15.407 6.734 35.396 1.00 96.56 488 VAL A O 1
ATOM 3866 N N . MET A 1 489 ? -13.204 6.383 35.707 1.00 93.56 489 MET A N 1
ATOM 3867 C CA . MET A 1 489 ? -12.826 7.783 35.823 1.00 93.56 489 MET A CA 1
ATOM 3868 C C . MET A 1 489 ? -12.561 8.387 34.442 1.00 93.56 489 MET A C 1
ATOM 3870 O O . MET A 1 489 ? -11.760 7.889 33.654 1.00 93.56 489 MET A O 1
ATOM 3874 N N . LEU A 1 490 ? -13.212 9.509 34.154 1.00 90.00 490 LEU A N 1
ATOM 3875 C CA . LEU A 1 490 ? -12.943 10.332 32.983 1.00 90.00 490 LEU A CA 1
ATOM 3876 C C . LEU A 1 490 ? -12.099 11.548 33.381 1.00 90.00 490 LEU A C 1
ATOM 3878 O O . LEU A 1 490 ? -12.342 12.142 34.441 1.00 90.00 490 LEU A O 1
ATOM 3882 N N . PRO A 1 491 ? -11.139 11.953 32.531 1.00 80.12 491 PRO A N 1
ATOM 3883 C CA . PRO A 1 491 ? -10.337 13.137 32.786 1.00 80.12 491 PRO A CA 1
ATOM 3884 C C . PRO A 1 491 ? -11.221 14.391 32.826 1.00 80.12 491 PRO A C 1
ATOM 3886 O O . PRO A 1 491 ? -12.273 14.459 32.180 1.00 80.12 491 PRO A O 1
ATOM 3889 N N . ALA A 1 492 ? -10.784 15.391 33.595 1.00 72.12 492 ALA A N 1
ATOM 3890 C CA . ALA A 1 492 ? -11.408 16.709 33.605 1.00 72.12 492 ALA A CA 1
ATOM 3891 C C . ALA A 1 492 ? -11.424 17.289 32.180 1.00 72.12 492 ALA A C 1
ATOM 3893 O O . ALA A 1 492 ? -10.453 17.144 31.430 1.00 72.12 492 ALA A O 1
ATOM 3894 N N . LYS A 1 493 ? -12.517 17.949 31.786 1.00 61.31 493 LYS A N 1
ATOM 3895 C CA . LYS A 1 493 ? -12.597 18.585 30.465 1.00 61.31 493 LYS A CA 1
ATOM 3896 C C . LYS A 1 493 ? -11.609 19.758 30.468 1.00 61.31 493 LYS A C 1
ATOM 3898 O O . LYS A 1 493 ? -11.766 20.668 31.280 1.00 61.31 493 LYS A O 1
ATOM 3903 N N . ARG A 1 494 ? -10.595 19.752 29.590 1.00 52.31 494 ARG A N 1
ATOM 3904 C CA . ARG A 1 494 ? -9.696 20.913 29.439 1.00 52.31 494 ARG A CA 1
ATOM 3905 C C . ARG A 1 494 ? -10.553 22.154 29.167 1.00 52.31 494 ARG A C 1
ATOM 3907 O O . ARG A 1 494 ? -11.401 22.130 28.274 1.00 52.31 494 ARG A O 1
ATOM 3914 N N . ALA A 1 495 ? -10.356 23.207 29.961 1.00 46.06 495 ALA A N 1
ATOM 3915 C CA . ALA A 1 495 ? -10.973 24.500 29.697 1.00 46.06 495 ALA A CA 1
ATOM 3916 C C . ALA A 1 495 ? -10.577 24.944 28.281 1.00 46.06 495 ALA A C 1
ATOM 3918 O O . ALA A 1 495 ? -9.422 24.770 27.884 1.00 46.06 495 ALA A O 1
ATOM 3919 N N . ARG A 1 496 ? -11.533 25.473 27.506 1.00 42.22 496 ARG A N 1
ATOM 3920 C CA . ARG A 1 496 ? -11.205 26.069 26.205 1.00 42.22 496 ARG A CA 1
ATOM 3921 C C . ARG A 1 496 ? -10.161 27.171 26.438 1.00 42.22 496 ARG A C 1
ATOM 3923 O O . ARG A 1 496 ? -10.324 27.916 27.406 1.00 42.22 496 ARG A O 1
ATOM 3930 N N . PRO A 1 497 ? -9.110 27.273 25.605 1.00 40.50 497 PRO A N 1
ATOM 3931 C CA . PRO A 1 497 ? -8.168 28.377 25.697 1.00 40.50 497 PRO A CA 1
ATOM 3932 C C . PRO A 1 497 ? -8.934 29.698 25.644 1.00 40.50 497 PRO A C 1
ATOM 3934 O O . PRO A 1 497 ? -9.820 29.865 24.806 1.00 40.50 497 PRO A O 1
ATOM 3937 N N . ASP A 1 498 ? -8.618 30.609 26.557 1.00 39.06 498 ASP A N 1
ATOM 3938 C CA . ASP A 1 498 ? -9.203 31.942 26.578 1.00 39.06 498 ASP A CA 1
ATOM 3939 C C . ASP A 1 498 ? -8.713 32.719 25.348 1.00 39.06 498 ASP A C 1
ATOM 3941 O O . ASP A 1 498 ? -7.578 33.200 25.296 1.00 39.06 498 ASP A O 1
ATOM 3945 N N . THR A 1 499 ? -9.559 32.803 24.322 1.00 44.84 499 THR A N 1
ATOM 3946 C CA . THR A 1 499 ? -9.251 33.492 23.063 1.00 44.84 499 THR A CA 1
ATOM 3947 C C . THR A 1 499 ? -9.161 35.011 23.230 1.00 44.84 499 THR A C 1
ATOM 3949 O O . THR A 1 499 ? -8.758 35.690 22.290 1.00 44.84 499 THR A O 1
ATOM 3952 N N . SER A 1 500 ? -9.483 35.565 24.408 1.00 40.72 500 SER A N 1
ATOM 3953 C CA . SER A 1 500 ? -9.369 37.007 24.670 1.00 40.72 500 SER A CA 1
ATOM 3954 C C . SER A 1 500 ? -7.916 37.491 24.775 1.00 40.72 500 SER A C 1
ATOM 3956 O O . SER A 1 500 ? -7.623 38.625 24.407 1.00 40.72 500 SER A O 1
ATOM 3958 N N . ARG A 1 501 ? -6.970 36.626 25.174 1.00 37.41 501 ARG A N 1
ATOM 3959 C CA . ARG A 1 501 ? -5.542 36.989 25.298 1.00 37.41 501 ARG A CA 1
ATOM 3960 C C . ARG A 1 501 ? -4.748 36.929 23.993 1.00 37.41 501 ARG A C 1
ATOM 3962 O O . ARG A 1 501 ? -3.653 37.484 23.931 1.00 37.41 501 ARG A O 1
ATOM 3969 N N . ALA A 1 502 ? -5.280 36.291 22.950 1.00 39.19 502 ALA A N 1
ATOM 3970 C CA . ALA A 1 502 ? -4.641 36.253 21.632 1.00 39.19 502 ALA A CA 1
ATOM 3971 C C . ALA A 1 502 ? -4.779 37.586 20.868 1.00 39.19 502 ALA A C 1
ATOM 3973 O O . ALA A 1 502 ? -3.975 37.867 19.985 1.00 39.19 502 ALA A O 1
ATOM 3974 N N . ALA A 1 503 ? -5.743 38.436 21.239 1.00 39.03 503 ALA A N 1
ATOM 3975 C CA . ALA A 1 503 ? -5.959 39.743 20.614 1.00 39.03 503 ALA A CA 1
ATOM 3976 C C . ALA A 1 503 ? -4.993 40.843 21.109 1.00 39.03 503 ALA A C 1
ATOM 3978 O O . ALA A 1 503 ? -4.841 41.866 20.447 1.00 39.03 503 ALA A O 1
ATOM 3979 N N . GLU A 1 504 ? -4.304 40.649 22.241 1.00 38.78 504 GLU A N 1
ATOM 3980 C CA . GLU A 1 504 ? -3.428 41.677 22.834 1.00 38.78 504 GLU A CA 1
ATOM 3981 C C . GLU A 1 504 ? -1.976 41.639 22.323 1.00 38.78 504 GLU A C 1
ATOM 3983 O O . GLU A 1 504 ? -1.185 42.527 22.641 1.00 38.78 504 GLU A O 1
ATOM 3988 N N . ARG A 1 505 ? -1.596 40.649 21.503 1.00 39.34 505 ARG A N 1
ATOM 3989 C CA . ARG A 1 505 ? -0.238 40.540 20.939 1.00 39.34 505 ARG A CA 1
ATOM 3990 C C . ARG A 1 505 ? -0.238 40.469 19.410 1.00 39.34 505 ARG A C 1
ATOM 3992 O O . ARG A 1 505 ? 0.165 39.471 18.834 1.00 39.34 505 ARG A O 1
ATOM 3999 N N . GLY A 1 506 ? -0.605 41.591 18.790 1.00 32.28 506 GLY A N 1
ATOM 4000 C CA . GLY A 1 506 ? -0.000 42.077 17.543 1.00 32.28 506 GLY A CA 1
ATOM 4001 C C . GLY A 1 506 ? -0.517 41.517 16.209 1.00 32.28 506 GLY A C 1
ATOM 4002 O O . GLY A 1 506 ? -0.269 40.368 15.866 1.00 32.28 506 GLY A O 1
ATOM 4003 N N . GLY A 1 507 ? -1.084 42.416 15.394 1.00 34.12 507 GLY A N 1
ATOM 4004 C CA . GLY A 1 507 ? -1.216 42.277 13.936 1.00 34.12 507 GLY A CA 1
ATOM 4005 C C . GLY A 1 507 ? -2.663 42.280 13.443 1.00 34.12 507 GLY A C 1
ATOM 4006 O O . GLY A 1 507 ? -3.425 41.382 13.770 1.00 34.12 507 GLY A O 1
ATOM 4007 N N . ALA A 1 508 ? -3.038 43.302 12.668 1.00 35.12 508 ALA A N 1
ATOM 4008 C CA . ALA A 1 508 ? -4.399 43.575 12.205 1.00 35.12 508 ALA A CA 1
ATOM 4009 C C . ALA A 1 508 ? -5.102 42.361 11.560 1.00 35.12 508 ALA A C 1
ATOM 4011 O O . ALA A 1 508 ? -4.596 41.772 10.606 1.00 35.12 508 ALA A O 1
ATOM 4012 N N . ALA A 1 509 ? -6.300 42.037 12.053 1.00 33.16 509 ALA A N 1
ATOM 4013 C CA . ALA A 1 509 ? -7.227 41.112 11.408 1.00 33.16 509 ALA A CA 1
ATOM 4014 C C . ALA A 1 509 ? -8.095 41.861 10.373 1.00 33.16 509 ALA A C 1
ATOM 4016 O O . ALA A 1 509 ? -8.470 43.008 10.632 1.00 33.16 509 ALA A O 1
ATOM 4017 N N . PRO A 1 510 ? -8.463 41.248 9.231 1.00 32.44 510 PRO A N 1
ATOM 4018 C CA . PRO A 1 510 ? -9.457 41.817 8.327 1.00 32.44 510 PRO A CA 1
ATOM 4019 C C . PRO A 1 510 ? -10.845 41.798 8.980 1.00 32.44 510 PRO A C 1
ATOM 4021 O O . PRO A 1 510 ? -11.287 40.776 9.509 1.00 32.44 510 PRO A O 1
ATOM 4024 N N . GLU A 1 511 ? -11.554 42.923 8.913 1.00 33.75 511 GLU A N 1
ATOM 4025 C CA . GLU A 1 511 ? -12.966 43.036 9.279 1.00 33.75 511 GLU A CA 1
ATOM 4026 C C . GLU A 1 511 ? -13.823 42.143 8.370 1.00 33.75 511 GLU A C 1
ATOM 4028 O O . GLU A 1 511 ? -14.144 42.536 7.259 1.00 33.75 511 GLU A O 1
ATOM 4033 N N . THR A 1 512 ? -14.191 40.935 8.802 1.00 35.19 512 THR A N 1
ATOM 4034 C CA . THR A 1 512 ? -15.407 40.214 8.351 1.00 35.19 512 THR A CA 1
ATOM 4035 C C . THR A 1 512 ? -15.638 38.952 9.193 1.00 35.19 512 THR A C 1
ATOM 4037 O O . THR A 1 512 ? -15.635 37.834 8.697 1.00 35.19 512 THR A O 1
ATOM 4040 N N . ALA A 1 513 ? -15.871 39.102 10.500 1.00 35.28 513 ALA A N 1
ATOM 4041 C CA . ALA A 1 513 ? -16.429 38.013 11.314 1.00 35.28 513 ALA A CA 1
ATOM 4042 C C . ALA A 1 513 ? -17.079 38.538 12.602 1.00 35.28 513 ALA A C 1
ATOM 4044 O O . ALA A 1 513 ? -16.699 38.170 13.708 1.00 35.28 513 ALA A O 1
ATOM 4045 N N . ALA A 1 514 ? -18.071 39.421 12.479 1.00 32.69 514 ALA A N 1
ATOM 4046 C CA . ALA A 1 514 ? -18.872 39.858 13.620 1.00 32.69 514 ALA A CA 1
ATOM 4047 C C . ALA A 1 514 ? -20.362 39.672 13.327 1.00 32.69 514 ALA A C 1
ATOM 4049 O O . ALA A 1 514 ? -21.071 40.621 13.002 1.00 32.69 514 ALA A O 1
ATOM 4050 N N . ARG A 1 515 ? -20.844 38.428 13.441 1.00 36.44 515 ARG A N 1
ATOM 4051 C CA . ARG A 1 515 ? -22.260 38.147 13.730 1.00 36.44 515 ARG A CA 1
ATOM 4052 C C . ARG A 1 515 ? -22.463 36.703 14.198 1.00 36.44 515 ARG A C 1
ATOM 4054 O O . ARG A 1 515 ? -22.626 35.816 13.372 1.00 36.44 515 ARG A O 1
ATOM 4061 N N . ALA A 1 516 ? -22.513 36.495 15.517 1.00 30.20 516 ALA A N 1
ATOM 4062 C CA . ALA A 1 516 ? -23.339 35.454 16.146 1.00 30.20 516 ALA A CA 1
ATOM 4063 C C . ALA A 1 516 ? -23.440 35.621 17.683 1.00 30.20 516 ALA A C 1
ATOM 4065 O O . ALA A 1 516 ? -22.510 35.286 18.403 1.00 30.20 516 ALA A O 1
ATOM 4066 N N . LEU A 1 517 ? -24.618 36.104 18.112 1.00 27.89 517 LEU A N 1
ATOM 4067 C CA . LEU A 1 517 ? -25.474 35.724 19.261 1.00 27.89 517 LEU A CA 1
ATOM 4068 C C . LEU A 1 517 ? -24.970 35.757 20.737 1.00 27.89 517 LEU A C 1
ATOM 4070 O O . LEU A 1 517 ? -23.819 35.444 21.013 1.00 27.89 517 LEU A O 1
ATOM 4074 N N . PRO A 1 518 ? -25.855 36.088 21.715 1.00 33.25 518 PRO A N 1
ATOM 4075 C CA . PRO A 1 518 ? -25.475 36.513 23.068 1.00 33.25 518 PRO A CA 1
ATOM 4076 C C . PRO A 1 518 ? -25.593 35.434 24.176 1.00 33.25 518 PRO A C 1
ATOM 4078 O O . PRO A 1 518 ? -26.501 34.606 24.189 1.00 33.25 518 PRO A O 1
ATOM 4081 N N . ASP A 1 519 ? -24.680 35.525 25.149 1.00 33.50 519 ASP A N 1
ATOM 4082 C CA . ASP A 1 519 ? -24.849 35.396 26.615 1.00 33.50 519 ASP A CA 1
ATOM 4083 C C . ASP A 1 519 ? -25.447 34.159 27.323 1.00 33.50 519 ASP A C 1
ATOM 4085 O O . ASP A 1 519 ? -25.668 34.206 28.534 1.00 33.50 519 ASP A O 1
ATOM 4089 N N . THR A 1 520 ? -25.600 32.993 26.690 1.00 30.67 520 THR A N 1
ATOM 4090 C CA . THR A 1 520 ? -25.943 31.757 27.448 1.00 30.67 520 THR A CA 1
ATOM 4091 C C . THR A 1 520 ? -24.746 30.863 27.804 1.00 30.67 520 THR A C 1
ATOM 4093 O O . THR A 1 520 ? -24.869 29.982 28.655 1.00 30.67 520 THR A O 1
ATOM 4096 N N . ALA A 1 521 ? -23.560 31.103 27.234 1.00 34.72 521 ALA A N 1
ATOM 4097 C CA . ALA A 1 521 ? -22.383 30.244 27.428 1.00 34.72 521 ALA A CA 1
ATOM 4098 C C . ALA A 1 521 ? -21.604 30.498 28.738 1.00 34.72 521 ALA A C 1
ATOM 4100 O O . ALA A 1 521 ? -20.870 29.622 29.197 1.00 34.72 521 ALA A O 1
ATOM 4101 N N . ALA A 1 522 ? -21.771 31.662 29.373 1.00 32.72 522 ALA A N 1
ATOM 4102 C CA . ALA A 1 522 ? -20.944 32.070 30.514 1.00 32.72 522 ALA A CA 1
ATOM 4103 C C . ALA A 1 522 ? -21.315 31.394 31.852 1.00 32.72 522 ALA A C 1
ATOM 4105 O O . ALA A 1 522 ? -20.514 31.401 32.783 1.00 32.72 522 ALA A O 1
ATOM 4106 N N . ARG A 1 523 ? -22.496 30.765 31.974 1.00 28.78 523 ARG A N 1
ATOM 4107 C CA . ARG A 1 523 ? -22.949 30.138 33.237 1.00 28.78 523 ARG A CA 1
ATOM 4108 C C . ARG A 1 523 ? -22.685 28.632 33.365 1.00 28.78 523 ARG A C 1
ATOM 4110 O O . ARG A 1 523 ? -22.928 28.081 34.432 1.00 28.78 523 ARG A O 1
ATOM 4117 N N . ALA A 1 524 ? -22.146 27.970 32.339 1.00 34.34 524 ALA A N 1
ATOM 4118 C CA . ALA A 1 524 ? -21.866 26.525 32.372 1.00 34.34 524 ALA A CA 1
ATOM 4119 C C . ALA A 1 524 ? -20.379 26.163 32.588 1.00 34.34 524 ALA A C 1
ATOM 4121 O O . ALA A 1 524 ? -20.032 24.986 32.630 1.00 34.34 524 ALA A O 1
ATOM 4122 N N . ALA A 1 525 ? -19.489 27.151 32.726 1.00 39.31 525 ALA A N 1
ATOM 4123 C CA . ALA A 1 525 ? -18.038 26.936 32.782 1.00 39.31 525 ALA A CA 1
ATOM 4124 C C . ALA A 1 525 ? -17.467 26.697 34.199 1.00 39.31 525 ALA A C 1
ATOM 4126 O O . ALA A 1 525 ? -16.255 26.579 34.354 1.00 39.31 525 ALA A O 1
ATOM 4127 N N . ALA A 1 526 ? -18.306 26.624 35.238 1.00 36.34 526 ALA A N 1
ATOM 4128 C CA . ALA A 1 526 ? -17.839 26.631 36.628 1.00 36.34 526 ALA A CA 1
ATOM 4129 C C . ALA A 1 526 ? -17.514 25.249 37.242 1.00 36.34 526 ALA A C 1
ATOM 4131 O O . ALA A 1 526 ? -17.068 25.211 38.383 1.00 36.34 526 ALA A O 1
ATOM 4132 N N . ASP A 1 527 ? -17.685 24.124 36.529 1.00 43.59 527 ASP A N 1
ATOM 4133 C CA . ASP A 1 527 ? -17.503 22.780 37.126 1.00 43.59 527 ASP A CA 1
ATOM 4134 C C . ASP A 1 527 ? -16.821 21.747 36.203 1.00 43.59 527 ASP A C 1
ATOM 4136 O O . ASP A 1 527 ? -17.164 20.568 36.182 1.00 43.59 527 ASP A O 1
ATOM 4140 N N . THR A 1 528 ? -15.863 22.164 35.367 1.00 50.41 528 THR A N 1
ATOM 4141 C CA . THR A 1 528 ? -15.199 21.247 34.411 1.00 50.41 528 THR A CA 1
ATOM 4142 C C . THR A 1 528 ? -13.791 20.806 34.817 1.00 50.41 528 THR A C 1
ATOM 4144 O O . THR A 1 528 ? -13.133 20.109 34.047 1.00 50.41 528 THR A O 1
ATOM 4147 N N . THR A 1 529 ? -13.309 21.184 36.006 1.00 56.16 529 THR A N 1
ATOM 4148 C CA . THR A 1 529 ? -11.897 21.028 36.413 1.00 56.16 529 THR A CA 1
ATOM 4149 C C . THR A 1 529 ? -11.587 19.765 37.221 1.00 56.16 529 THR A C 1
ATOM 4151 O O . THR A 1 529 ? -10.416 19.501 37.491 1.00 56.16 529 THR A O 1
ATOM 4154 N N . LYS A 1 530 ? -12.589 18.951 37.581 1.00 70.06 530 LYS A N 1
ATOM 4155 C CA . LYS A 1 530 ? -12.388 17.706 38.343 1.00 70.06 530 LYS A CA 1
ATOM 4156 C C . LYS A 1 530 ? -12.588 16.459 37.472 1.00 70.06 530 LYS A C 1
ATOM 4158 O O . LYS A 1 530 ? -13.480 16.452 36.620 1.00 70.06 530 LYS A O 1
ATOM 4163 N N . PRO A 1 531 ? -11.786 15.394 37.676 1.00 78.94 531 PRO A N 1
ATOM 4164 C CA . PRO A 1 531 ? -12.091 14.072 37.141 1.00 78.94 531 PRO A CA 1
ATOM 4165 C C . PRO A 1 531 ? -13.506 13.653 37.543 1.00 78.94 531 PRO A C 1
ATOM 4167 O O . PRO A 1 531 ? -13.909 13.853 38.690 1.00 78.94 531 PRO A O 1
ATOM 4170 N N . ARG A 1 532 ? -14.257 13.071 36.608 1.00 89.44 532 ARG A N 1
ATOM 4171 C CA . ARG A 1 532 ? -15.648 12.653 36.832 1.00 89.44 532 ARG A CA 1
ATOM 4172 C C . ARG A 1 532 ? -15.781 11.154 36.643 1.00 89.44 532 ARG A C 1
ATOM 4174 O O . ARG A 1 532 ? -15.223 10.613 35.694 1.00 89.44 532 ARG A O 1
ATOM 4181 N N . THR A 1 533 ? -16.543 10.485 37.496 1.00 92.69 533 THR A N 1
ATOM 4182 C CA . THR A 1 533 ? -16.954 9.108 37.220 1.00 92.69 533 THR A CA 1
ATOM 4183 C C . THR A 1 533 ? -18.010 9.098 36.116 1.00 92.69 533 THR A C 1
ATOM 4185 O O . THR A 1 533 ? -18.838 10.006 36.008 1.00 92.69 533 THR A O 1
ATOM 4188 N N . ARG A 1 534 ? -17.998 8.060 35.282 1.00 95.38 534 ARG A N 1
ATOM 4189 C CA . ARG A 1 534 ? -19.108 7.741 34.381 1.00 95.38 534 ARG A CA 1
ATOM 4190 C C . ARG A 1 534 ? -19.387 6.250 34.435 1.00 95.38 534 ARG A C 1
ATOM 4192 O O . ARG A 1 534 ? -18.472 5.450 34.262 1.00 95.38 534 ARG A O 1
ATOM 4199 N N . THR A 1 535 ? -20.653 5.905 34.640 1.00 97.38 535 THR A N 1
ATOM 4200 C CA . THR A 1 535 ? -21.150 4.535 34.517 1.00 97.38 535 THR A CA 1
ATOM 4201 C C . THR A 1 535 ? -21.655 4.305 33.098 1.00 97.38 535 THR A C 1
ATOM 4203 O O . THR A 1 535 ? -22.410 5.120 32.569 1.00 97.38 535 THR A O 1
ATOM 4206 N N . PHE A 1 536 ? -21.237 3.203 32.490 1.00 98.12 536 PHE A N 1
ATOM 4207 C CA . PHE A 1 536 ? -21.703 2.736 31.192 1.00 98.12 536 PHE A CA 1
ATOM 4208 C C . PHE A 1 536 ? -22.611 1.514 31.372 1.00 98.12 536 PHE A C 1
ATOM 4210 O O . PHE A 1 536 ? -22.332 0.673 32.233 1.00 98.12 536 PHE A O 1
ATOM 4217 N N . PRO A 1 537 ? -23.693 1.389 30.584 1.00 98.00 537 PRO A N 1
ATOM 4218 C CA . PRO A 1 537 ? -24.593 0.244 30.664 1.00 98.00 537 PRO A CA 1
ATOM 4219 C C . PRO A 1 537 ? -23.936 -1.048 30.155 1.00 98.00 537 PRO A C 1
ATOM 4221 O O . PRO A 1 537 ? -23.009 -1.017 29.337 1.00 98.00 537 PRO A O 1
ATOM 4224 N N . SER A 1 538 ? -24.475 -2.194 30.592 1.00 97.88 538 SER A N 1
ATOM 4225 C CA . SER A 1 538 ? -24.182 -3.490 29.962 1.00 97.88 538 SER A CA 1
ATOM 4226 C C . SER A 1 538 ? -24.499 -3.431 28.464 1.00 97.88 538 SER A C 1
ATOM 4228 O O . SER A 1 538 ? -25.415 -2.730 28.032 1.00 97.88 538 SER A O 1
ATOM 4230 N N . GLY A 1 539 ? -23.717 -4.146 27.661 1.00 97.12 539 GLY A N 1
ATOM 4231 C CA . GLY A 1 539 ? -23.822 -4.151 26.209 1.00 97.12 539 GLY A CA 1
ATOM 4232 C C . GLY A 1 539 ? -23.050 -3.035 25.504 1.00 97.12 539 GLY A C 1
ATOM 4233 O O . GLY A 1 539 ? -23.092 -3.012 24.272 1.00 97.12 539 GLY A O 1
ATOM 4234 N N . SER A 1 540 ? -22.365 -2.143 26.235 1.00 98.31 540 SER A N 1
ATOM 4235 C CA . SER A 1 540 ? -21.526 -1.087 25.643 1.00 98.31 540 SER A CA 1
ATOM 4236 C C . SER A 1 540 ? -20.327 -1.706 24.929 1.00 98.31 540 SER A C 1
ATOM 4238 O O . SER A 1 540 ? -19.740 -2.666 25.437 1.00 98.31 540 SER A O 1
ATOM 4240 N N . TYR A 1 541 ? -19.954 -1.169 23.768 1.00 98.69 541 TYR A N 1
ATOM 4241 C CA . TYR A 1 541 ? -18.764 -1.637 23.061 1.00 98.69 541 TYR A CA 1
ATOM 4242 C C . TYR A 1 541 ? -17.514 -0.976 23.635 1.00 98.69 541 TYR A C 1
ATOM 4244 O O . TYR A 1 541 ? -17.518 0.206 23.978 1.00 98.69 541 TYR A O 1
ATOM 4252 N N . VAL A 1 542 ? -16.444 -1.754 23.736 1.00 98.62 542 VAL A N 1
ATOM 4253 C CA . VAL A 1 542 ? -15.150 -1.341 24.270 1.00 98.62 542 VAL A CA 1
ATOM 4254 C C . VAL A 1 542 ? -14.089 -1.690 23.236 1.00 98.62 542 VAL A C 1
ATOM 4256 O O . VAL A 1 542 ? -13.817 -2.865 22.988 1.00 98.62 542 VAL A O 1
ATOM 4259 N N . VAL A 1 543 ? -13.486 -0.665 22.642 1.00 98.62 543 VAL A N 1
ATOM 4260 C CA . VAL A 1 543 ? -12.273 -0.793 21.830 1.00 98.62 543 VAL A CA 1
ATOM 4261 C C . VAL A 1 543 ? -11.103 -0.621 22.784 1.00 98.62 543 VAL A C 1
ATOM 4263 O O . VAL A 1 543 ? -10.792 0.494 23.201 1.00 98.62 543 VAL A O 1
ATOM 4266 N N . ARG A 1 544 ? -10.512 -1.733 23.219 1.00 98.00 544 ARG A N 1
ATOM 4267 C CA . ARG A 1 544 ? -9.360 -1.703 24.130 1.00 98.00 544 ARG A CA 1
ATOM 4268 C C . ARG A 1 544 ? -8.115 -1.292 23.358 1.00 98.00 544 ARG A C 1
ATOM 4270 O O . ARG A 1 544 ? -7.949 -1.726 22.229 1.00 98.00 544 ARG A O 1
ATOM 4277 N N . MET A 1 545 ? -7.213 -0.529 23.960 1.00 97.88 545 MET A N 1
ATOM 4278 C CA . MET A 1 545 ? -5.985 -0.111 23.272 1.00 97.88 545 MET A CA 1
ATOM 4279 C C . MET A 1 545 ? -4.813 -1.077 23.479 1.00 97.88 545 MET A C 1
ATOM 4281 O O . MET A 1 545 ? -3.755 -0.868 22.900 1.00 97.88 545 MET A O 1
ATOM 4285 N N . ASP A 1 546 ? -4.981 -2.149 24.264 1.00 97.44 546 ASP A N 1
ATOM 4286 C CA . ASP A 1 546 ? -3.973 -3.202 24.454 1.00 97.44 546 ASP A CA 1
ATOM 4287 C C . ASP A 1 546 ? -4.037 -4.281 23.358 1.00 97.44 546 ASP A C 1
ATOM 4289 O O . ASP A 1 546 ? -4.114 -5.485 23.619 1.00 97.44 546 ASP A O 1
ATOM 4293 N N . GLN A 1 547 ? -3.996 -3.820 22.106 1.00 97.00 547 GLN A N 1
ATOM 4294 C CA . GLN A 1 547 ? -4.086 -4.635 20.895 1.00 97.00 547 GLN A CA 1
ATOM 4295 C C . GLN A 1 547 ? -3.104 -4.155 19.805 1.00 97.00 547 GLN A C 1
ATOM 4297 O O . GLN A 1 547 ? -2.706 -2.987 19.818 1.00 97.00 547 GLN A O 1
ATOM 4302 N N . PRO A 1 548 ? -2.719 -5.013 18.838 1.00 95.50 548 PRO A N 1
ATOM 4303 C CA . PRO A 1 548 ? -1.737 -4.665 17.806 1.00 95.50 548 PRO A CA 1
ATOM 4304 C C . PRO A 1 548 ? -2.122 -3.464 16.933 1.00 95.50 548 PRO A C 1
ATOM 4306 O O . PRO A 1 548 ? -1.247 -2.697 16.537 1.00 95.50 548 PRO A O 1
ATOM 4309 N N . TYR A 1 549 ? -3.415 -3.273 16.657 1.00 96.38 549 TYR A N 1
ATOM 4310 C CA . TYR A 1 549 ? -3.930 -2.230 15.756 1.00 96.38 549 TYR A CA 1
ATOM 4311 C C . TYR A 1 549 ? -4.551 -1.044 16.508 1.00 96.38 549 TYR A C 1
ATOM 4313 O O . TYR A 1 549 ? -5.446 -0.356 16.024 1.00 96.38 549 TYR A O 1
ATOM 4321 N N . SER A 1 550 ? -4.045 -0.770 17.711 1.00 96.81 550 SER A N 1
ATOM 4322 C CA . SER A 1 550 ? -4.475 0.366 18.529 1.00 96.81 550 SER A CA 1
ATOM 4323 C C . SER A 1 550 ? -4.199 1.724 17.856 1.00 96.81 550 SER A C 1
ATOM 4325 O O . SER A 1 550 ? -4.925 2.684 18.086 1.00 96.81 550 SER A O 1
ATOM 4327 N N . ARG A 1 551 ? -3.196 1.817 16.972 1.00 94.69 551 ARG A N 1
ATOM 4328 C CA . ARG A 1 551 ? -2.845 3.060 16.262 1.00 94.69 551 ARG A CA 1
ATOM 4329 C C . ARG A 1 551 ? -3.870 3.493 15.224 1.00 94.69 551 ARG A C 1
ATOM 4331 O O . ARG A 1 551 ? -4.246 4.659 15.242 1.00 94.69 551 ARG A O 1
ATOM 4338 N N . ILE A 1 552 ? -4.356 2.587 14.371 1.00 96.75 552 ILE A N 1
ATOM 4339 C CA . ILE A 1 552 ? -5.455 2.918 13.451 1.00 96.75 552 ILE A CA 1
ATOM 4340 C C . ILE A 1 552 ? -6.735 3.257 14.229 1.00 96.75 552 ILE A C 1
ATOM 4342 O O . ILE A 1 552 ? -7.440 4.188 13.857 1.00 96.75 552 ILE A O 1
ATOM 4346 N N . ALA A 1 553 ? -7.005 2.586 15.357 1.00 97.12 553 ALA A N 1
ATOM 4347 C CA . ALA A 1 553 ? -8.134 2.949 16.212 1.00 97.12 553 ALA A CA 1
ATOM 4348 C C . ALA A 1 553 ? -8.013 4.394 16.733 1.00 97.12 553 ALA A C 1
ATOM 4350 O O . ALA A 1 553 ? -8.962 5.160 16.600 1.00 97.12 553 ALA A O 1
ATOM 4351 N N . ASP A 1 554 ? -6.848 4.793 17.252 1.00 94.06 554 ASP A N 1
ATOM 4352 C CA . ASP A 1 554 ? -6.597 6.175 17.692 1.00 94.06 554 ASP A CA 1
ATOM 4353 C C . ASP A 1 554 ? -6.686 7.174 16.541 1.00 94.06 554 ASP A C 1
ATOM 4355 O O . ASP A 1 554 ? -7.342 8.204 16.670 1.00 94.06 554 ASP A O 1
ATOM 4359 N N . ALA A 1 555 ? -6.078 6.843 15.399 1.00 94.06 555 ALA A N 1
ATOM 4360 C CA . ALA A 1 555 ? -6.080 7.707 14.230 1.00 94.06 555 ALA A CA 1
ATOM 4361 C C . ALA A 1 555 ? -7.498 8.036 13.759 1.00 94.06 555 ALA A C 1
ATOM 4363 O O . ALA A 1 555 ? -7.725 9.153 13.312 1.00 94.06 555 ALA A O 1
ATOM 4364 N N . LEU A 1 556 ? -8.450 7.107 13.881 1.00 96.12 556 LEU A N 1
ATOM 4365 C CA . LEU A 1 556 ? -9.837 7.323 13.464 1.00 96.12 556 LEU A CA 1
ATOM 4366 C C . LEU A 1 556 ? -10.733 7.895 14.574 1.00 96.12 556 LEU A C 1
ATOM 4368 O O . LEU A 1 556 ? -11.700 8.600 14.269 1.00 96.12 556 LEU A O 1
ATOM 4372 N N . LEU A 1 557 ? -10.462 7.563 15.843 1.00 96.38 557 LEU A N 1
ATOM 4373 C CA . LEU A 1 557 ? -11.350 7.862 16.972 1.00 96.38 557 LEU A CA 1
ATOM 4374 C C . LEU A 1 557 ? -10.944 9.071 17.813 1.00 96.38 557 LEU A C 1
ATOM 4376 O O . LEU A 1 557 ? -11.826 9.669 18.431 1.00 96.38 557 LEU A O 1
ATOM 4380 N N . ASP A 1 558 ? -9.655 9.405 17.907 1.00 92.81 558 ASP A N 1
ATOM 4381 C CA . ASP A 1 558 ? -9.227 10.573 18.677 1.00 92.81 558 ASP A CA 1
ATOM 4382 C C . ASP A 1 558 ? -9.389 11.867 17.881 1.00 92.81 558 ASP A C 1
ATOM 4384 O O . ASP A 1 558 ? -9.447 11.885 16.651 1.00 92.81 558 ASP A O 1
ATOM 4388 N N . HIS A 1 559 ? -9.419 12.981 18.606 1.00 89.44 559 HIS A N 1
ATOM 4389 C CA . HIS A 1 559 ? -9.357 14.299 17.994 1.00 89.44 559 HIS A CA 1
ATOM 4390 C C . HIS A 1 559 ? -7.997 14.483 17.327 1.00 89.44 559 HIS A C 1
ATOM 4392 O O . HIS A 1 559 ? -6.954 14.341 17.967 1.00 89.44 559 HIS A O 1
ATOM 4398 N N . GLN A 1 560 ? -8.022 14.837 16.043 1.00 85.06 560 GLN A N 1
ATOM 4399 C CA . GLN A 1 560 ? -6.830 15.244 15.310 1.00 85.06 560 GLN A CA 1
ATOM 4400 C C . GLN A 1 560 ? -6.072 16.351 16.051 1.00 85.06 560 GLN A C 1
ATOM 4402 O O . GLN A 1 560 ? -6.670 17.303 16.562 1.00 85.06 560 GLN A O 1
ATOM 4407 N N . TYR A 1 561 ? -4.746 16.241 16.068 1.00 77.38 561 TYR A N 1
ATOM 4408 C CA . TYR A 1 561 ? -3.868 17.212 16.708 1.00 77.38 561 TYR A CA 1
ATOM 4409 C C . TYR A 1 561 ? -2.930 17.870 15.695 1.00 77.38 561 TYR A C 1
ATOM 4411 O O . TYR A 1 561 ? -1.844 17.371 15.427 1.00 77.38 561 TYR A O 1
ATOM 4419 N N . TRP A 1 562 ? -3.330 19.029 15.184 1.00 75.50 562 TRP A N 1
ATOM 4420 C CA . TRP A 1 562 ? -2.441 19.917 14.438 1.00 75.50 562 TRP A CA 1
ATOM 4421 C C . TRP A 1 562 ? -1.946 21.020 15.376 1.00 75.50 562 TRP A C 1
ATOM 4423 O O . TRP A 1 562 ? -2.764 21.708 15.999 1.00 75.50 562 TRP A O 1
ATOM 4433 N N . ALA A 1 563 ? -0.629 21.190 15.517 1.00 70.06 563 ALA A N 1
ATOM 4434 C CA . ALA A 1 563 ? -0.075 22.225 16.388 1.00 70.06 563 ALA A CA 1
ATOM 4435 C C . ALA A 1 563 ? -0.480 23.624 15.867 1.00 70.06 563 ALA A C 1
ATOM 4437 O O . ALA A 1 563 ? -0.225 23.934 14.706 1.00 70.06 563 ALA A O 1
ATOM 4438 N N . PRO A 1 564 ? -1.115 24.499 16.674 1.00 71.31 564 PRO A N 1
ATOM 4439 C CA . PRO A 1 564 ? -1.592 25.800 16.186 1.00 71.31 564 PRO A CA 1
ATOM 4440 C C . PRO A 1 564 ? -0.498 26.716 15.614 1.00 71.31 564 PRO A C 1
ATOM 4442 O O . PRO A 1 564 ? -0.793 27.629 14.843 1.00 71.31 564 PRO A O 1
ATOM 4445 N N . ASP A 1 565 ? 0.749 26.500 16.024 1.00 76.69 565 ASP A N 1
ATOM 4446 C CA . ASP A 1 565 ? 1.949 27.216 15.605 1.00 76.69 565 ASP A CA 1
ATOM 4447 C C . ASP A 1 565 ? 2.818 26.429 14.611 1.00 76.69 565 ASP A C 1
ATOM 4449 O O . ASP A 1 565 ? 3.939 26.858 14.329 1.00 76.69 565 ASP A O 1
ATOM 4453 N N . ASP A 1 566 ? 2.306 25.328 14.047 1.00 71.31 566 ASP A N 1
ATOM 4454 C CA . ASP A 1 566 ? 3.016 24.570 13.018 1.00 71.31 566 ASP A CA 1
ATOM 4455 C C . ASP A 1 566 ? 3.390 25.496 11.836 1.00 71.31 566 ASP A C 1
ATOM 4457 O O . ASP A 1 566 ? 2.528 26.230 11.320 1.00 71.31 566 ASP A O 1
ATOM 4461 N N . PRO A 1 567 ? 4.671 25.528 11.412 1.00 71.88 567 PRO A N 1
ATOM 4462 C CA . PRO A 1 567 ? 5.097 26.302 10.249 1.00 71.88 567 PRO A CA 1
ATOM 4463 C C . PRO A 1 567 ? 4.322 25.934 8.982 1.00 71.88 567 PRO A C 1
ATOM 4465 O O . PRO A 1 567 ? 4.077 26.799 8.135 1.00 71.88 567 PRO A O 1
ATOM 4468 N N . GLN A 1 568 ? 3.904 24.673 8.863 1.00 70.06 568 GLN A N 1
ATOM 4469 C CA . GLN A 1 568 ? 3.017 24.215 7.815 1.00 70.06 568 GLN A CA 1
ATOM 4470 C C . GLN A 1 568 ? 1.576 24.501 8.225 1.00 70.06 568 GLN A C 1
ATOM 4472 O O . GLN A 1 568 ? 0.982 23.848 9.076 1.00 70.06 568 GLN A O 1
ATOM 4477 N N . ARG A 1 569 ? 1.002 25.538 7.613 1.00 70.94 569 ARG A N 1
ATOM 4478 C CA . ARG A 1 569 ? -0.376 25.987 7.886 1.00 70.94 569 ARG A CA 1
ATOM 4479 C C . ARG A 1 569 ? -1.402 25.458 6.892 1.00 70.94 569 ARG A C 1
ATOM 4481 O O . ARG A 1 569 ? -2.596 25.675 7.071 1.00 70.94 569 ARG A O 1
ATOM 4488 N N . THR A 1 570 ? -0.931 24.822 5.826 1.00 70.50 570 THR A N 1
ATOM 4489 C CA . THR A 1 570 ? -1.753 24.282 4.746 1.00 70.50 570 THR A CA 1
ATOM 4490 C C . THR A 1 570 ? -1.434 22.799 4.598 1.00 70.50 570 THR A C 1
ATOM 4492 O O . THR A 1 570 ? -0.375 22.480 4.047 1.00 70.50 570 THR A O 1
ATOM 4495 N N . PRO A 1 571 ? -2.293 21.903 5.102 1.00 69.31 571 PRO A N 1
ATOM 4496 C CA . PRO A 1 571 ? -2.278 20.504 4.679 1.00 69.31 571 PRO A CA 1
ATOM 4497 C C . PRO A 1 571 ? -2.338 20.389 3.156 1.00 69.31 571 PRO A C 1
ATOM 4499 O O . PRO A 1 571 ? -2.931 21.234 2.479 1.00 69.31 571 PRO A O 1
ATOM 4502 N N . TYR A 1 572 ? -1.677 19.361 2.639 1.00 75.12 572 TYR A N 1
ATOM 4503 C CA . TYR A 1 572 ? -1.678 19.002 1.229 1.00 75.12 572 TYR A CA 1
ATOM 4504 C C . TYR A 1 572 ? -3.067 18.529 0.795 1.00 75.12 572 TYR A C 1
ATOM 4506 O O . TYR A 1 572 ? -3.521 18.915 -0.282 1.00 75.12 572 TYR A O 1
ATOM 4514 N N . ASP A 1 573 ? -3.738 17.752 1.652 1.00 76.31 573 ASP A N 1
ATOM 4515 C CA . ASP A 1 573 ? -4.970 17.038 1.305 1.00 76.31 573 ASP A CA 1
ATOM 4516 C C . ASP A 1 573 ? -6.024 17.032 2.433 1.00 76.31 573 ASP A C 1
ATOM 4518 O O . ASP A 1 573 ? -6.197 18.048 3.100 1.00 76.31 573 ASP A O 1
ATOM 4522 N N . ASP A 1 574 ? -6.765 15.934 2.633 1.00 71.81 574 ASP A N 1
ATOM 4523 C CA . ASP A 1 574 ? -7.801 15.748 3.653 1.00 71.81 574 ASP A CA 1
ATOM 4524 C C . ASP A 1 574 ? -7.398 16.273 5.040 1.00 71.81 574 ASP A C 1
ATOM 4526 O O . ASP A 1 574 ? -6.524 15.748 5.731 1.00 71.81 574 ASP A O 1
ATOM 4530 N N . THR A 1 575 ? -8.118 17.303 5.485 1.00 69.88 575 THR A N 1
ATOM 4531 C CA . THR A 1 575 ? -7.796 18.080 6.697 1.00 69.88 575 THR A CA 1
ATOM 4532 C C . THR A 1 575 ? -8.688 17.755 7.892 1.00 69.88 575 THR A C 1
ATOM 4534 O O . THR A 1 575 ? -8.528 18.310 8.980 1.00 69.88 575 THR A O 1
ATOM 4537 N N . GLY A 1 576 ? -9.693 16.902 7.688 1.00 78.06 576 GLY A N 1
ATOM 4538 C CA . GLY A 1 576 ? -10.838 16.797 8.580 1.00 78.06 576 GLY A CA 1
ATOM 4539 C C . GLY A 1 576 ? -11.412 15.392 8.652 1.00 78.06 576 GLY A C 1
ATOM 4540 O O . GLY A 1 576 ? -12.436 15.118 8.038 1.00 78.06 576 GLY A O 1
ATOM 4541 N N . TRP A 1 577 ? -10.815 14.532 9.471 1.00 89.00 577 TRP A N 1
ATOM 4542 C CA . TRP A 1 577 ? -11.422 13.290 9.930 1.00 89.00 577 TRP A CA 1
ATOM 4543 C C . TRP A 1 577 ? -11.460 13.236 11.466 1.00 89.00 577 TRP A C 1
ATOM 4545 O O . TRP A 1 577 ? -10.461 13.401 12.152 1.00 89.00 577 TRP A O 1
ATOM 4555 N N . THR A 1 578 ? -12.629 12.994 12.034 1.00 92.81 578 THR A N 1
ATOM 4556 C CA . THR A 1 578 ? -12.761 12.511 13.411 1.00 92.81 578 THR A CA 1
ATOM 4557 C C . THR A 1 578 ? -14.026 11.684 13.395 1.00 92.81 578 THR A C 1
ATOM 4559 O O . THR A 1 578 ? -15.126 12.232 13.293 1.00 92.81 578 THR A O 1
ATOM 4562 N N . PHE A 1 579 ? -13.894 10.362 13.317 1.00 95.19 579 PHE A N 1
ATOM 4563 C CA . PHE A 1 579 ? -15.026 9.532 12.913 1.00 95.19 579 PHE A CA 1
ATOM 4564 C C . PHE A 1 579 ? -16.201 9.580 13.899 1.00 95.19 579 PHE A C 1
ATOM 4566 O O . PHE A 1 579 ? -17.334 9.654 13.428 1.00 95.19 579 PHE A O 1
ATOM 4573 N N . PRO A 1 580 ? -16.015 9.611 15.231 1.00 95.38 580 PRO A N 1
ATOM 4574 C CA . PRO A 1 580 ? -17.137 9.798 16.149 1.00 95.38 580 PRO A CA 1
ATOM 4575 C C . PRO A 1 580 ? -17.982 11.036 15.798 1.00 95.38 580 PRO A C 1
ATOM 4577 O O . PRO A 1 580 ? -19.197 10.939 15.654 1.00 95.38 580 PRO A O 1
ATOM 4580 N N . GLU A 1 581 ? -17.361 12.181 15.538 1.00 92.94 581 GLU A N 1
ATOM 4581 C CA . GLU A 1 581 ? -18.020 13.431 15.161 1.00 92.94 581 GLU A CA 1
ATOM 4582 C C . GLU A 1 581 ? -18.633 13.352 13.760 1.00 92.94 581 GLU A C 1
ATOM 4584 O O . GLU A 1 581 ? -19.788 13.743 13.584 1.00 92.94 581 GLU A O 1
ATOM 4589 N N . GLY A 1 582 ? -17.903 12.796 12.788 1.00 90.88 582 GLY A N 1
ATOM 4590 C CA . GLY A 1 582 ? -18.372 12.618 11.410 1.00 90.88 582 GLY A CA 1
ATOM 4591 C C . GLY A 1 582 ? -19.600 11.709 11.306 1.00 90.88 582 GLY A C 1
ATOM 4592 O O . GLY A 1 582 ? -20.520 11.982 10.540 1.00 90.88 582 GLY A O 1
ATOM 4593 N N . PHE A 1 583 ? -19.668 10.671 12.142 1.00 91.25 583 PHE A N 1
ATOM 4594 C CA . PHE A 1 583 ? -20.825 9.778 12.254 1.00 91.25 583 PHE A CA 1
ATOM 4595 C C . PHE A 1 583 ? -21.883 10.300 13.246 1.00 91.25 583 PHE A C 1
ATOM 4597 O O . PHE A 1 583 ? -22.989 9.758 13.344 1.00 91.25 583 PHE A O 1
ATOM 4604 N N . GLY A 1 584 ? -21.572 11.353 14.009 1.00 91.44 584 GLY A N 1
ATOM 4605 C CA . GLY A 1 584 ? -22.383 11.840 15.125 1.00 91.44 584 GLY A CA 1
ATOM 4606 C C . GLY A 1 584 ? -22.639 10.771 16.194 1.00 91.44 584 GLY A C 1
ATOM 4607 O O . GLY A 1 584 ? -23.742 10.678 16.736 1.00 91.44 584 GLY A O 1
ATOM 4608 N N . VAL A 1 585 ? -21.637 9.937 16.457 1.00 93.00 585 VAL A N 1
ATOM 4609 C CA . VAL A 1 585 ? -21.614 8.849 17.434 1.00 93.00 585 VAL A CA 1
ATOM 4610 C C . VAL A 1 585 ? -20.736 9.258 18.611 1.00 93.00 585 VAL A C 1
ATOM 4612 O O . VAL A 1 585 ? -19.643 9.780 18.438 1.00 93.00 585 VAL A O 1
ATOM 4615 N N . GLU A 1 586 ? -21.183 8.982 19.834 1.00 94.75 586 GLU A N 1
ATOM 4616 C CA . GLU A 1 586 ? -20.330 9.172 21.004 1.00 94.75 586 GLU A CA 1
ATOM 4617 C C . GLU A 1 586 ? -19.305 8.032 21.122 1.00 94.75 586 GLU A C 1
ATOM 4619 O O . GLU A 1 586 ? -19.682 6.871 21.310 1.00 94.75 586 GLU A O 1
ATOM 4624 N N . ALA A 1 587 ? -18.019 8.386 21.077 1.00 96.88 587 ALA A N 1
ATOM 4625 C CA . ALA A 1 587 ? -16.906 7.540 21.496 1.00 96.88 587 ALA A CA 1
ATOM 4626 C C . ALA A 1 587 ? -16.212 8.195 22.696 1.00 96.88 587 ALA A C 1
ATOM 4628 O O . ALA A 1 587 ? -15.666 9.295 22.604 1.00 96.88 587 ALA A O 1
ATOM 4629 N N . VAL A 1 588 ? -16.253 7.546 23.857 1.00 96.56 588 VAL A N 1
ATOM 4630 C CA . VAL A 1 588 ? -15.663 8.097 25.078 1.00 96.56 588 VAL A CA 1
ATOM 4631 C C . VAL A 1 588 ? -14.232 7.615 25.215 1.00 96.56 588 VAL A C 1
ATOM 4633 O O . VAL A 1 588 ? -13.998 6.438 25.480 1.00 96.56 588 VAL A O 1
ATOM 4636 N N . ARG A 1 589 ? -13.282 8.541 25.093 1.00 95.75 589 ARG A N 1
ATOM 4637 C CA . ARG A 1 589 ? -11.863 8.310 25.377 1.00 95.75 589 ARG A CA 1
ATOM 4638 C C . ARG A 1 589 ? -11.651 8.060 26.877 1.00 95.75 589 ARG A C 1
ATOM 4640 O O . ARG A 1 589 ? -11.860 8.961 27.693 1.00 95.75 589 ARG A O 1
ATOM 4647 N N . VAL A 1 590 ? -11.227 6.853 27.254 1.00 96.31 590 VAL A N 1
ATOM 4648 C CA . VAL A 1 590 ? -11.005 6.433 28.650 1.00 96.31 590 VAL A CA 1
ATOM 4649 C C . VAL A 1 590 ? -9.516 6.200 28.891 1.00 96.31 590 VAL A C 1
ATOM 4651 O O . VAL A 1 590 ? -8.919 5.314 28.291 1.00 96.31 590 VAL A O 1
ATOM 4654 N N . VAL A 1 591 ? -8.910 6.980 29.791 1.00 95.06 591 VAL A N 1
ATOM 4655 C CA . VAL A 1 591 ? -7.506 6.796 30.231 1.00 95.06 591 VAL A CA 1
ATOM 4656 C C . VAL A 1 591 ? -7.377 5.904 31.466 1.00 95.06 591 VAL A C 1
ATOM 4658 O O . VAL A 1 591 ? -6.294 5.414 31.760 1.00 95.06 591 VAL A O 1
ATOM 4661 N N . ASP A 1 592 ? -8.474 5.701 32.193 1.00 95.25 592 ASP A N 1
ATOM 4662 C CA . ASP A 1 592 ? -8.526 4.843 33.371 1.00 95.25 592 ASP A CA 1
ATOM 4663 C C . ASP A 1 592 ? -8.327 3.373 32.973 1.00 95.25 592 ASP A C 1
ATOM 4665 O O . ASP A 1 592 ? -9.173 2.768 32.313 1.00 95.25 592 ASP A O 1
ATOM 4669 N N . THR A 1 593 ? -7.199 2.793 33.387 1.00 96.56 593 THR A N 1
ATOM 4670 C CA . THR A 1 593 ? -6.798 1.424 33.033 1.00 96.56 593 THR A CA 1
ATOM 4671 C C . THR A 1 593 ? -7.674 0.350 33.671 1.00 96.56 593 THR A C 1
ATOM 4673 O O . THR A 1 593 ? -7.648 -0.794 33.212 1.00 96.56 593 THR A O 1
ATOM 4676 N N . THR A 1 594 ? -8.510 0.688 34.661 1.00 96.00 594 THR A N 1
ATOM 4677 C CA . THR A 1 594 ? -9.482 -0.256 35.237 1.00 96.00 594 THR A CA 1
ATOM 4678 C C . THR A 1 594 ? -10.495 -0.752 34.203 1.00 96.00 594 THR A C 1
ATOM 4680 O O . THR A 1 594 ? -10.996 -1.871 34.329 1.00 96.00 594 THR A O 1
ATOM 4683 N N . VAL A 1 595 ? -10.714 0.003 33.114 1.00 97.50 595 VAL A N 1
ATOM 4684 C CA . VAL A 1 595 ? -11.546 -0.419 31.975 1.00 97.50 595 VAL A CA 1
ATOM 4685 C C . VAL A 1 595 ? -11.073 -1.741 31.356 1.00 97.50 595 VAL A C 1
ATOM 4687 O O . VAL A 1 595 ? -11.887 -2.523 30.870 1.00 97.50 595 VAL A O 1
ATOM 4690 N N . LEU A 1 596 ? -9.771 -2.048 31.431 1.00 97.31 596 LEU A N 1
ATOM 4691 C CA . LEU A 1 596 ? -9.187 -3.286 30.903 1.00 97.31 596 LEU A CA 1
ATOM 4692 C C . LEU A 1 596 ? -9.568 -4.533 31.723 1.00 97.31 596 LEU A C 1
ATOM 4694 O O . LEU A 1 596 ? -9.348 -5.654 31.260 1.00 97.31 596 LEU A O 1
ATOM 4698 N N . HIS A 1 597 ? -10.137 -4.352 32.918 1.00 97.00 597 HIS A N 1
ATOM 4699 C CA . HIS A 1 597 ? -10.578 -5.421 33.820 1.00 97.00 597 HIS A CA 1
ATOM 4700 C C . HIS A 1 597 ? -12.104 -5.589 33.862 1.00 97.00 597 HIS A C 1
ATOM 4702 O O . HIS A 1 597 ? -12.611 -6.444 34.587 1.00 97.00 597 HIS A O 1
ATOM 4708 N N . VAL A 1 598 ? -12.845 -4.787 33.093 1.00 97.31 598 VAL A N 1
ATOM 4709 C CA . VAL A 1 598 ? -14.304 -4.894 32.987 1.00 97.31 598 VAL A CA 1
ATOM 4710 C C . VAL A 1 598 ? -14.693 -6.246 32.388 1.00 97.31 598 VAL A C 1
ATOM 4712 O O . VAL A 1 598 ? -14.082 -6.710 31.426 1.00 97.31 598 VAL A O 1
ATOM 4715 N N . ALA A 1 599 ? -15.741 -6.867 32.936 1.00 97.88 599 ALA A N 1
ATOM 4716 C CA . ALA A 1 599 ? -16.318 -8.081 32.373 1.00 97.88 599 ALA A CA 1
ATOM 4717 C C . ALA A 1 599 ? -16.879 -7.792 30.970 1.00 97.88 599 ALA A C 1
ATOM 4719 O O . ALA A 1 599 ? -17.790 -6.977 30.799 1.00 97.88 599 ALA A O 1
ATOM 4720 N N . MET A 1 600 ? -16.299 -8.431 29.956 1.00 98.19 600 MET A N 1
ATOM 4721 C CA . MET A 1 600 ? -16.624 -8.214 28.550 1.00 98.19 600 MET A CA 1
ATOM 4722 C C . MET A 1 600 ? -16.319 -9.462 27.725 1.00 98.19 600 MET A C 1
ATOM 4724 O O . MET A 1 600 ? -15.472 -10.270 28.104 1.00 98.19 600 MET A O 1
ATOM 4728 N N . GLU A 1 601 ? -16.969 -9.585 26.576 1.00 98.00 601 GLU A N 1
ATOM 4729 C CA . GLU A 1 601 ? -16.722 -10.651 25.605 1.00 98.00 601 GLU A CA 1
ATOM 4730 C C . GLU A 1 601 ? -16.257 -10.064 24.267 1.00 98.00 601 GLU A C 1
ATOM 4732 O O . GLU A 1 601 ? -16.737 -8.995 23.880 1.00 98.00 601 GLU A O 1
ATOM 4737 N N . PRO A 1 602 ? -15.358 -10.738 23.527 1.00 97.88 602 PRO A N 1
ATOM 4738 C CA . PRO A 1 602 ? -15.008 -10.329 22.171 1.00 97.88 602 PRO A CA 1
ATOM 4739 C C . PRO A 1 602 ? -16.238 -10.345 21.259 1.00 97.88 602 PRO A C 1
ATOM 4741 O O . PRO A 1 602 ? -16.992 -11.321 21.234 1.00 97.88 602 PRO A O 1
ATOM 4744 N N . VAL A 1 603 ? -16.418 -9.298 20.459 1.00 97.62 603 VAL A N 1
ATOM 4745 C CA . VAL A 1 603 ? -17.458 -9.268 19.431 1.00 97.62 603 VAL A CA 1
ATOM 4746 C C . VAL A 1 603 ? -17.032 -10.170 18.279 1.00 97.62 603 VAL A C 1
ATOM 4748 O O . VAL A 1 603 ? -16.120 -9.851 17.518 1.00 97.62 603 VAL A O 1
ATOM 4751 N N . ARG A 1 604 ? -17.704 -11.316 18.146 1.00 93.81 604 ARG A N 1
ATOM 4752 C CA . ARG A 1 604 ? -17.495 -12.254 17.039 1.00 93.81 604 ARG A CA 1
ATOM 4753 C C . ARG A 1 604 ? -18.484 -11.954 15.912 1.00 93.81 604 ARG A C 1
ATOM 4755 O O . ARG A 1 604 ? -19.691 -11.966 16.134 1.00 93.81 604 ARG A O 1
ATOM 4762 N N . GLY A 1 605 ? -17.969 -11.739 14.702 1.00 93.50 605 GLY A N 1
ATOM 4763 C CA . GLY A 1 605 ? -18.772 -11.429 13.515 1.00 93.50 605 GLY A CA 1
ATOM 4764 C C . GLY A 1 605 ? -19.126 -9.946 13.372 1.00 93.50 605 GLY A C 1
ATOM 4765 O O . GLY A 1 605 ? -18.676 -9.102 14.141 1.00 93.50 605 GLY A O 1
ATOM 4766 N N . GLU A 1 606 ? -19.918 -9.630 12.346 1.00 94.06 606 GLU A N 1
ATOM 4767 C CA . GLU A 1 606 ? -20.290 -8.255 11.994 1.00 94.06 606 GLU A CA 1
ATOM 4768 C C . GLU A 1 606 ? -21.109 -7.578 13.109 1.00 94.06 606 GLU A C 1
ATOM 4770 O O . GLU A 1 606 ? -22.133 -8.110 13.549 1.00 94.06 606 GLU A O 1
ATOM 4775 N N . VAL A 1 607 ? -20.716 -6.364 13.514 1.00 94.94 607 VAL A N 1
ATOM 4776 C CA . VAL A 1 607 ? -21.520 -5.533 14.421 1.00 94.94 607 VAL A CA 1
ATOM 4777 C C . VAL A 1 607 ? -22.846 -5.139 13.754 1.00 94.94 607 VAL A C 1
ATOM 4779 O O . VAL A 1 607 ? -22.895 -4.546 12.668 1.00 94.94 607 VAL A O 1
ATOM 4782 N N . ARG A 1 608 ? -23.954 -5.440 14.441 1.00 90.88 608 ARG A N 1
ATOM 4783 C CA . ARG A 1 608 ? -25.318 -5.094 14.018 1.00 90.88 608 ARG A CA 1
ATOM 4784 C C . ARG A 1 608 ? -25.977 -4.178 15.039 1.00 90.88 608 ARG A C 1
ATOM 4786 O O . ARG A 1 608 ? -25.938 -4.439 16.241 1.00 90.88 608 ARG A O 1
ATOM 4793 N N . ALA A 1 609 ? -26.628 -3.131 14.543 1.00 87.56 609 ALA A N 1
ATOM 4794 C CA . ALA A 1 609 ? -27.523 -2.327 15.359 1.00 87.56 609 ALA A CA 1
ATOM 4795 C C . ALA A 1 609 ? -28.714 -3.191 15.820 1.00 87.56 609 ALA A C 1
ATOM 4797 O O . ALA A 1 609 ? -29.225 -3.984 15.021 1.00 87.56 609 ALA A O 1
ATOM 4798 N N . PRO A 1 610 ? -29.187 -3.045 17.070 1.00 80.50 610 PRO A N 1
ATOM 4799 C CA . PRO A 1 610 ? -30.462 -3.619 17.477 1.00 80.50 610 PRO A CA 1
ATOM 4800 C C . PRO A 1 610 ? -31.570 -3.120 16.545 1.00 80.50 610 PRO A C 1
ATOM 4802 O O . PRO A 1 610 ? -31.699 -1.919 16.315 1.00 80.50 610 PRO A O 1
ATOM 4805 N N . GLY A 1 611 ? -32.367 -4.037 16.005 1.00 77.88 611 GLY A N 1
ATOM 4806 C CA . GLY A 1 611 ? -33.434 -3.716 15.064 1.00 77.88 611 GLY A CA 1
ATOM 4807 C C . GLY A 1 611 ? -34.610 -4.672 15.205 1.00 77.88 611 GLY A C 1
ATOM 4808 O O . GLY A 1 611 ? -34.464 -5.789 15.697 1.00 77.88 611 GLY A O 1
ATOM 4809 N N . GLY A 1 612 ? -35.789 -4.217 14.793 1.00 75.38 612 GLY A N 1
ATOM 4810 C CA . GLY A 1 612 ? -37.014 -5.007 14.798 1.00 75.38 612 GLY A CA 1
ATOM 4811 C C . GLY A 1 612 ? -38.240 -4.139 14.544 1.00 75.38 612 GLY A C 1
ATOM 4812 O O . GLY A 1 612 ? -38.217 -2.935 14.795 1.00 75.38 612 GLY A O 1
ATOM 4813 N N . VAL A 1 613 ? -39.314 -4.756 14.055 1.00 74.81 613 VAL A N 1
ATOM 4814 C CA . VAL A 1 613 ? -40.626 -4.112 13.934 1.00 74.81 613 VAL A CA 1
ATOM 4815 C C . VAL A 1 613 ? -41.430 -4.475 15.174 1.00 74.81 613 VAL A C 1
ATOM 4817 O O . VAL A 1 613 ? -41.619 -5.654 15.469 1.00 74.81 613 VAL A O 1
ATOM 4820 N N . ARG A 1 614 ? -41.891 -3.470 15.919 1.00 67.62 614 ARG A N 1
ATOM 4821 C CA . ARG A 1 614 ? -42.805 -3.684 17.043 1.00 67.62 614 ARG A CA 1
ATOM 4822 C C . ARG A 1 614 ? -44.234 -3.447 16.556 1.00 67.62 614 ARG A C 1
ATOM 4824 O O . ARG A 1 614 ? -44.496 -2.363 16.036 1.00 67.62 614 ARG A O 1
ATOM 4831 N N . PRO A 1 615 ? -45.154 -4.418 16.695 1.00 66.19 615 PRO A N 1
ATOM 4832 C CA . PRO A 1 615 ? -46.558 -4.169 16.402 1.00 66.19 615 PRO A CA 1
ATOM 4833 C C . PRO A 1 615 ? -47.102 -3.126 17.385 1.00 66.19 615 PRO A C 1
ATOM 4835 O O . PRO A 1 615 ? -46.724 -3.119 18.557 1.00 66.19 615 PRO A O 1
ATOM 4838 N N . SER A 1 616 ? -48.004 -2.254 16.931 1.00 63.41 616 SER A N 1
ATOM 4839 C CA . SER A 1 616 ? -48.689 -1.317 17.822 1.00 63.41 616 SER A CA 1
ATOM 4840 C C . SER A 1 616 ? -49.677 -2.084 18.706 1.00 63.41 616 SER A C 1
ATOM 4842 O O . SER A 1 616 ? -50.841 -2.266 18.350 1.00 63.41 616 SER A O 1
ATOM 4844 N N . SER A 1 617 ? -49.242 -2.576 19.861 1.00 61.94 617 SER A N 1
ATOM 4845 C CA . SER A 1 617 ? -50.152 -3.161 20.847 1.00 61.94 617 SER A CA 1
ATOM 4846 C C . SER A 1 617 ? -50.845 -2.048 21.643 1.00 61.94 617 SER A C 1
ATOM 4848 O O . SER A 1 617 ? -50.506 -1.821 22.800 1.00 61.94 617 SER A O 1
ATOM 4850 N N . ALA A 1 618 ? -51.776 -1.318 21.016 1.00 45.25 618 ALA A N 1
ATOM 4851 C CA . ALA A 1 618 ? -52.662 -0.367 21.697 1.00 45.25 618 ALA A CA 1
ATOM 4852 C C . ALA A 1 618 ? -53.898 -0.000 20.847 1.00 45.25 618 ALA A C 1
ATOM 4854 O O . ALA A 1 618 ? -53.985 1.101 20.315 1.00 45.25 618 ALA A O 1
ATOM 4855 N N . ALA A 1 619 ? -54.826 -0.952 20.697 1.00 41.81 619 ALA A N 1
ATOM 4856 C CA . ALA A 1 619 ? -56.290 -0.776 20.714 1.00 41.81 619 ALA A CA 1
ATOM 4857 C C . ALA A 1 619 ? -56.956 -2.106 20.295 1.00 41.81 619 ALA A C 1
ATOM 4859 O O . ALA A 1 619 ? -56.470 -2.741 19.356 1.00 41.81 619 ALA A O 1
ATOM 4860 N N . PRO A 1 620 ? -58.065 -2.547 20.925 1.00 41.78 620 PRO A N 1
ATOM 4861 C CA . PRO A 1 620 ? -58.903 -3.604 20.367 1.00 41.78 620 PRO A CA 1
ATOM 4862 C C . PRO A 1 620 ? -59.571 -3.075 19.088 1.00 41.78 620 PRO A C 1
ATOM 4864 O O . PRO A 1 620 ? -60.654 -2.500 19.114 1.00 41.78 620 PRO A O 1
ATOM 4867 N N . GLY A 1 621 ? -58.874 -3.213 17.964 1.00 50.28 621 GLY A N 1
ATOM 4868 C CA . GLY A 1 621 ? -59.436 -3.070 16.627 1.00 50.28 621 GLY A CA 1
ATOM 4869 C C . GLY A 1 621 ? -60.018 -4.401 16.142 1.00 50.28 621 GLY A C 1
ATOM 4870 O O . GLY A 1 621 ? -59.647 -5.455 16.667 1.00 50.28 621 GLY A O 1
ATOM 4871 N N . PRO A 1 622 ? -60.934 -4.382 15.157 1.00 38.50 622 PRO A N 1
ATOM 4872 C CA . PRO A 1 622 ? -61.544 -5.600 14.631 1.00 38.50 622 PRO A CA 1
ATOM 4873 C C . PRO A 1 622 ? -60.473 -6.567 14.090 1.00 38.50 622 PRO A C 1
ATOM 4875 O O . PRO A 1 622 ? -59.382 -6.125 13.718 1.00 38.50 622 PRO A O 1
ATOM 4878 N N . PRO A 1 623 ? -60.764 -7.882 14.042 1.00 43.47 623 PRO A N 1
ATOM 4879 C CA . PRO A 1 623 ? -59.801 -8.911 13.652 1.00 43.47 623 PRO A CA 1
ATOM 4880 C C . PRO A 1 623 ? -59.113 -8.586 12.320 1.00 43.47 623 PRO A C 1
ATOM 4882 O O . PRO A 1 623 ? -59.712 -7.978 11.434 1.00 43.47 623 PRO A O 1
ATOM 4885 N N . ALA A 1 624 ? -57.861 -9.036 12.179 1.00 45.22 624 ALA A N 1
ATOM 4886 C CA . ALA A 1 624 ? -56.919 -8.726 11.094 1.00 45.22 624 ALA A CA 1
ATOM 4887 C C . ALA A 1 624 ? -57.493 -8.785 9.658 1.00 45.22 624 ALA A C 1
ATOM 4889 O O . ALA A 1 624 ? -56.992 -8.100 8.768 1.00 45.22 624 ALA A O 1
ATOM 4890 N N . ALA A 1 625 ? -58.579 -9.531 9.437 1.00 41.44 625 ALA A N 1
ATOM 4891 C CA . ALA A 1 625 ? -59.307 -9.592 8.171 1.00 41.44 625 ALA A CA 1
ATOM 4892 C C . ALA A 1 625 ? -59.993 -8.267 7.757 1.00 41.44 625 ALA A C 1
ATOM 4894 O O . ALA A 1 625 ? -60.180 -8.032 6.567 1.00 41.44 625 ALA A O 1
ATOM 4895 N N . ALA A 1 626 ? -60.334 -7.375 8.696 1.00 39.75 626 ALA A N 1
ATOM 4896 C CA . ALA A 1 626 ? -60.981 -6.088 8.398 1.00 39.75 626 ALA A CA 1
ATOM 4897 C C . ALA A 1 626 ? -59.984 -4.942 8.120 1.00 39.75 626 ALA A C 1
ATOM 4899 O O . ALA A 1 626 ? -60.326 -3.983 7.427 1.00 39.75 626 ALA A O 1
ATOM 4900 N N . ALA A 1 627 ? -58.743 -5.042 8.614 1.00 40.19 627 ALA A N 1
ATOM 4901 C CA . ALA A 1 627 ? -57.679 -4.066 8.345 1.00 40.19 627 ALA A CA 1
ATOM 4902 C C . ALA A 1 627 ? -57.135 -4.179 6.908 1.00 40.19 627 ALA A C 1
ATOM 4904 O O . ALA A 1 627 ? -56.775 -3.176 6.297 1.00 40.19 627 ALA A O 1
ATOM 4905 N N . ALA A 1 628 ? -57.172 -5.383 6.326 1.00 42.06 628 ALA A N 1
ATOM 4906 C CA . ALA A 1 628 ? -56.769 -5.633 4.941 1.00 42.06 628 ALA A CA 1
ATOM 4907 C C . ALA A 1 628 ? -57.631 -4.885 3.899 1.00 42.06 628 ALA A C 1
ATOM 4909 O O . ALA A 1 628 ? -57.175 -4.650 2.784 1.00 42.06 628 ALA A O 1
ATOM 4910 N N . ALA A 1 629 ? -58.846 -4.455 4.263 1.00 40.78 629 ALA A N 1
ATOM 4911 C CA . ALA A 1 629 ? -59.764 -3.750 3.367 1.00 40.78 629 ALA A CA 1
ATOM 4912 C C . ALA A 1 629 ? -59.586 -2.214 3.342 1.00 40.78 629 ALA A C 1
ATOM 4914 O O . ALA A 1 629 ? -60.270 -1.547 2.567 1.00 40.78 629 ALA A O 1
ATOM 4915 N N . ARG A 1 630 ? -58.704 -1.624 4.173 1.00 43.91 630 ARG A N 1
ATOM 4916 C CA . ARG A 1 630 ? -58.532 -0.152 4.283 1.00 43.91 630 ARG A CA 1
ATOM 4917 C C . ARG A 1 630 ? -57.095 0.371 4.130 1.00 43.91 630 ARG A C 1
ATOM 4919 O O . ARG A 1 630 ? -56.836 1.527 4.448 1.00 43.91 630 ARG A O 1
ATOM 4926 N N . GLY A 1 631 ? -56.192 -0.425 3.566 1.00 47.31 631 GLY A N 1
ATOM 4927 C CA . GLY A 1 631 ? -54.804 -0.024 3.310 1.00 47.31 631 GLY A CA 1
ATOM 4928 C C . GLY A 1 631 ? -53.840 -0.683 4.294 1.00 47.31 631 GLY A C 1
ATOM 4929 O O . GLY A 1 631 ? -54.084 -0.698 5.496 1.00 47.31 631 GLY A O 1
ATOM 4930 N N . GLY A 1 632 ? -52.787 -1.294 3.749 1.00 61.09 632 GLY A N 1
ATOM 4931 C CA . GLY A 1 632 ? -51.876 -2.199 4.452 1.00 61.09 632 GLY A CA 1
ATOM 4932 C C . GLY A 1 632 ? -51.140 -1.603 5.659 1.00 61.09 632 GLY A C 1
ATOM 4933 O O . GLY A 1 632 ? -51.194 -0.408 5.940 1.00 61.09 632 GLY A O 1
ATOM 4934 N N . SER A 1 633 ? -50.423 -2.467 6.380 1.00 71.75 633 SER A N 1
ATOM 4935 C CA . SER A 1 633 ? -49.606 -2.092 7.539 1.00 71.75 633 SER A CA 1
ATOM 4936 C C . SER A 1 633 ? -48.623 -0.965 7.204 1.00 71.75 633 SER A C 1
ATOM 4938 O O . SER A 1 633 ? -47.854 -1.081 6.247 1.00 71.75 633 SER A O 1
ATOM 4940 N N . VAL A 1 634 ? -48.621 0.094 8.016 1.00 84.50 634 VAL A N 1
ATOM 4941 C CA . VAL A 1 634 ? -47.662 1.203 7.929 1.00 84.50 634 VAL A CA 1
ATOM 4942 C C . VAL A 1 634 ? -46.545 0.969 8.940 1.00 84.50 634 VAL A C 1
ATOM 4944 O O . VAL A 1 634 ? -46.814 0.771 10.124 1.00 84.50 634 VAL A O 1
ATOM 4947 N N . VAL A 1 635 ? -45.293 1.019 8.491 1.00 87.69 635 VAL A N 1
ATOM 4948 C CA . VAL A 1 635 ? -44.121 1.023 9.373 1.00 87.69 635 VAL A CA 1
ATOM 4949 C C . VAL A 1 635 ? -43.657 2.463 9.543 1.00 87.69 635 VAL A C 1
ATOM 4951 O O . VAL A 1 635 ? -43.286 3.112 8.569 1.00 87.69 635 VAL A O 1
ATOM 4954 N N . ALA A 1 636 ? -43.675 2.964 10.777 1.00 88.69 636 ALA A N 1
ATOM 4955 C CA . ALA A 1 636 ? -43.122 4.270 11.115 1.00 88.69 636 ALA A CA 1
ATOM 4956 C C . ALA A 1 636 ? -41.686 4.114 11.636 1.00 88.69 636 ALA A C 1
ATOM 4958 O O . ALA A 1 636 ? -41.440 3.365 12.583 1.00 88.69 636 ALA A O 1
ATOM 4959 N N . ILE A 1 637 ? -40.739 4.834 11.037 1.00 88.06 637 ILE A N 1
ATOM 4960 C CA . ILE A 1 637 ? -39.344 4.901 11.474 1.00 88.06 637 ILE A CA 1
ATOM 4961 C C . ILE A 1 637 ? -39.060 6.323 11.936 1.00 88.06 637 ILE A C 1
ATOM 4963 O O . ILE A 1 637 ? -39.119 7.266 11.147 1.00 88.06 637 ILE A O 1
ATOM 4967 N N . ASN A 1 638 ? -38.752 6.476 13.223 1.00 88.31 638 ASN A N 1
ATOM 4968 C CA . ASN A 1 638 ? -38.461 7.784 13.796 1.00 88.31 638 ASN A CA 1
ATOM 4969 C C . ASN A 1 638 ? -37.198 8.393 13.176 1.00 88.31 638 ASN A C 1
ATOM 4971 O O . ASN A 1 638 ? -36.176 7.719 13.046 1.00 88.31 638 ASN A O 1
ATOM 4975 N N . HIS A 1 639 ? -37.252 9.680 12.843 1.00 87.62 639 HIS A N 1
ATOM 4976 C CA . HIS A 1 639 ? -36.084 10.411 12.381 1.00 87.62 639 HIS A CA 1
ATOM 4977 C C . HIS A 1 639 ? -35.185 10.812 13.556 1.00 87.62 639 HIS A C 1
ATOM 4979 O O . HIS A 1 639 ? -35.541 11.639 14.395 1.00 87.62 639 HIS A O 1
ATOM 4985 N N . ASN A 1 640 ? -33.994 10.222 13.607 1.00 81.75 640 ASN A N 1
ATOM 4986 C CA . ASN A 1 640 ? -32.940 10.493 14.594 1.00 81.75 640 ASN A CA 1
ATOM 4987 C C . ASN A 1 640 ? -31.637 11.016 13.946 1.00 81.75 640 ASN A C 1
ATOM 4989 O O . ASN A 1 640 ? -30.597 11.099 14.611 1.00 81.75 640 ASN A O 1
ATOM 4993 N N . GLY A 1 641 ? -31.693 11.366 12.656 1.00 79.56 641 GLY A N 1
ATOM 4994 C CA . GLY A 1 641 ? -30.530 11.765 11.863 1.00 79.56 641 GLY A CA 1
ATOM 4995 C C . GLY A 1 641 ? -29.573 10.614 11.535 1.00 79.56 641 GLY A C 1
ATOM 4996 O O . GLY A 1 641 ? -28.384 10.862 11.377 1.00 79.56 641 GLY A O 1
ATOM 4997 N N . ASP A 1 642 ? -30.058 9.369 11.502 1.00 79.88 642 ASP A N 1
ATOM 4998 C CA . ASP A 1 642 ? -29.270 8.206 11.081 1.00 79.88 642 ASP A CA 1
ATOM 4999 C C . ASP A 1 642 ? -29.228 8.099 9.543 1.00 79.88 642 ASP A C 1
ATOM 5001 O O . ASP A 1 642 ? -30.268 8.065 8.875 1.00 79.88 642 ASP A O 1
ATOM 5005 N N . ASN A 1 643 ? -28.019 8.044 8.977 1.00 78.00 643 ASN A N 1
ATOM 5006 C CA . ASN A 1 643 ? -27.790 8.020 7.528 1.00 78.00 643 ASN A CA 1
ATOM 5007 C C . ASN A 1 643 ? -28.251 6.708 6.870 1.00 78.00 643 ASN A C 1
ATOM 5009 O O . ASN A 1 643 ? -28.511 6.678 5.662 1.00 78.00 643 ASN A O 1
ATOM 5013 N N . ALA A 1 644 ? -28.442 5.632 7.647 1.00 78.69 644 ALA A N 1
ATOM 5014 C CA . ALA A 1 644 ? -28.921 4.350 7.132 1.00 78.69 644 ALA A CA 1
ATOM 5015 C C . ALA A 1 644 ? -30.316 4.442 6.478 1.00 78.69 644 ALA A C 1
ATOM 5017 O O . ALA A 1 644 ? -30.661 3.603 5.640 1.00 78.69 644 ALA A O 1
ATOM 5018 N N . LEU A 1 645 ? -31.102 5.480 6.796 1.00 78.38 645 LEU A N 1
ATOM 5019 C CA . LEU A 1 645 ? -32.392 5.756 6.153 1.00 78.38 645 LEU A CA 1
ATOM 5020 C C . LEU A 1 645 ? -32.257 6.002 4.639 1.00 78.38 645 LEU A C 1
ATOM 5022 O O . LEU A 1 645 ? -33.143 5.613 3.877 1.00 78.38 645 LEU A O 1
ATOM 5026 N N . GLY A 1 646 ? -31.132 6.568 4.183 1.00 80.19 646 GLY A N 1
ATOM 5027 C CA . GLY A 1 646 ? -30.837 6.714 2.755 1.00 80.19 646 GLY A CA 1
ATOM 5028 C C . GLY A 1 646 ? -30.684 5.355 2.070 1.00 80.19 646 GLY A C 1
ATOM 5029 O O . GLY A 1 646 ? -31.354 5.071 1.079 1.00 80.19 646 GLY A O 1
ATOM 5030 N N . THR A 1 647 ? -29.885 4.458 2.656 1.00 81.06 647 THR A N 1
ATOM 5031 C CA . THR A 1 647 ? -29.718 3.078 2.159 1.00 81.06 647 THR A CA 1
ATOM 5032 C C . THR A 1 647 ? -31.045 2.318 2.138 1.00 81.06 647 THR A C 1
ATOM 5034 O O . THR A 1 647 ? -31.328 1.579 1.192 1.00 81.06 647 THR A O 1
ATOM 5037 N N . LEU A 1 648 ? -31.886 2.511 3.158 1.00 83.00 648 LEU A N 1
ATOM 5038 C CA . LEU A 1 648 ? -33.209 1.897 3.230 1.00 83.00 648 LEU A CA 1
ATOM 5039 C C . LEU A 1 648 ? -34.083 2.283 2.028 1.00 83.00 648 LEU A C 1
ATOM 5041 O O . LEU A 1 648 ? -34.709 1.401 1.441 1.00 83.00 648 LEU A O 1
ATOM 5045 N N . ARG A 1 649 ? -34.080 3.562 1.620 1.00 83.62 649 ARG A N 1
ATOM 5046 C CA . ARG A 1 649 ? -34.824 4.037 0.442 1.00 83.62 649 ARG A CA 1
ATOM 5047 C C . ARG A 1 649 ? -34.411 3.308 -0.836 1.00 83.62 649 ARG A C 1
ATOM 5049 O O . ARG A 1 649 ? -35.283 2.930 -1.617 1.00 83.62 649 ARG A O 1
ATOM 5056 N N . TYR A 1 650 ? -33.112 3.086 -1.036 1.00 85.69 650 TYR A N 1
ATOM 5057 C CA . TYR A 1 650 ? -32.603 2.371 -2.211 1.00 85.69 650 TYR A CA 1
ATOM 5058 C C . TYR A 1 650 ? -32.909 0.869 -2.169 1.00 85.69 650 TYR A C 1
ATOM 5060 O O . TYR A 1 650 ? -33.263 0.285 -3.194 1.00 85.69 650 TYR A O 1
ATOM 5068 N N . ARG A 1 651 ? -32.824 0.231 -0.993 1.00 87.38 651 ARG A N 1
ATOM 5069 C CA . ARG A 1 651 ? -33.163 -1.196 -0.836 1.00 87.38 651 ARG A CA 1
ATOM 5070 C C . ARG A 1 651 ? -34.653 -1.458 -1.027 1.00 87.38 651 ARG A C 1
ATOM 5072 O O . ARG A 1 651 ? -35.026 -2.411 -1.703 1.00 87.38 651 ARG A O 1
ATOM 5079 N N . LEU A 1 652 ? -35.500 -0.591 -0.479 1.00 88.00 652 LEU A N 1
ATOM 5080 C CA . LEU A 1 652 ? -36.954 -0.650 -0.606 1.00 88.00 652 LEU A CA 1
ATOM 5081 C C . LEU A 1 652 ? -37.442 0.243 -1.753 1.00 88.00 652 LEU A C 1
ATOM 5083 O O . LEU A 1 652 ? -38.382 1.021 -1.593 1.00 88.00 652 LEU A O 1
ATOM 5087 N N . LYS A 1 653 ? -36.803 0.145 -2.925 1.00 86.50 653 LYS A N 1
ATOM 5088 C CA . LYS A 1 653 ? -37.094 1.017 -4.077 1.00 86.50 653 LYS A CA 1
ATOM 5089 C C . LYS A 1 653 ? -38.574 1.031 -4.486 1.00 86.50 653 LYS A C 1
ATOM 5091 O O . LYS A 1 653 ? -39.057 2.068 -4.936 1.00 86.50 653 LYS A O 1
ATOM 5096 N N . SER A 1 654 ? -39.272 -0.089 -4.282 1.00 87.75 654 SER A N 1
ATOM 5097 C CA . SER A 1 654 ? -40.686 -0.284 -4.626 1.00 87.75 654 SER A CA 1
ATOM 5098 C C . SER A 1 654 ? -41.673 0.098 -3.514 1.00 87.75 654 SER A C 1
ATOM 5100 O O . SER A 1 654 ? -42.873 0.106 -3.771 1.00 87.75 654 SER A O 1
ATOM 5102 N N . ALA A 1 655 ? -41.202 0.382 -2.294 1.00 88.44 655 ALA A N 1
ATOM 5103 C CA . ALA A 1 655 ? -42.073 0.775 -1.188 1.00 88.44 655 ALA A CA 1
ATOM 5104 C C . ALA A 1 655 ? -42.525 2.240 -1.329 1.00 88.44 655 ALA A C 1
ATOM 5106 O O . ALA A 1 655 ? -41.769 3.088 -1.813 1.00 88.44 655 ALA A O 1
ATOM 5107 N N . ASP A 1 656 ? -43.737 2.544 -0.855 1.00 90.31 656 ASP A N 1
ATOM 5108 C CA . ASP A 1 656 ? -44.196 3.925 -0.653 1.00 90.31 656 ASP A CA 1
ATOM 5109 C C . ASP A 1 656 ? -43.554 4.448 0.634 1.00 90.31 656 ASP A C 1
ATOM 5111 O O . ASP A 1 656 ? -43.842 3.944 1.719 1.00 90.31 656 ASP A O 1
ATOM 5115 N N . ILE A 1 657 ? -42.645 5.415 0.506 1.00 91.81 657 ILE A N 1
ATOM 5116 C CA . ILE A 1 657 ? -41.907 6.013 1.621 1.00 91.81 657 ILE A CA 1
ATOM 5117 C C . ILE A 1 657 ? -42.210 7.507 1.642 1.00 91.81 657 ILE A C 1
ATOM 5119 O O . ILE A 1 657 ? -41.798 8.240 0.744 1.00 91.81 657 ILE A O 1
ATOM 5123 N N . GLN A 1 658 ? -42.895 7.954 2.690 1.00 92.19 658 GLN A N 1
ATOM 5124 C CA . GLN A 1 658 ? -43.240 9.357 2.923 1.00 92.19 658 GLN A CA 1
ATOM 5125 C C . GLN A 1 658 ? -42.511 9.864 4.165 1.00 92.19 658 GLN A C 1
ATOM 5127 O O . GLN A 1 658 ? -42.298 9.100 5.100 1.00 92.19 658 GLN A O 1
ATOM 5132 N N . ALA A 1 659 ? -42.137 11.140 4.197 1.00 93.25 659 ALA A N 1
ATOM 5133 C CA . ALA A 1 659 ? -41.564 11.771 5.383 1.00 93.25 659 ALA A CA 1
ATOM 5134 C C . ALA A 1 659 ? -42.624 12.642 6.066 1.00 93.25 659 ALA A C 1
ATOM 5136 O O . ALA A 1 659 ? -43.304 13.422 5.403 1.00 93.25 659 ALA A O 1
ATOM 5137 N N . ALA A 1 660 ? -42.776 12.510 7.382 1.00 93.88 660 ALA A N 1
ATOM 5138 C CA . ALA A 1 660 ? -43.710 13.322 8.152 1.00 93.88 660 ALA A CA 1
ATOM 5139 C C . ALA A 1 660 ? -43.223 14.776 8.240 1.00 93.88 660 ALA A C 1
ATOM 5141 O O . ALA A 1 660 ? -42.119 15.037 8.720 1.00 93.88 660 ALA A O 1
ATOM 5142 N N . GLU A 1 661 ? -44.047 15.728 7.809 1.00 95.31 661 GLU A N 1
ATOM 5143 C CA . GLU A 1 661 ? -43.706 17.153 7.874 1.00 95.31 661 GLU A CA 1
ATOM 5144 C C . GLU A 1 661 ? -43.795 17.713 9.293 1.00 95.31 661 GLU A C 1
ATOM 5146 O O . GLU A 1 661 ? -43.059 18.633 9.618 1.00 95.31 661 GLU A O 1
ATOM 5151 N N . GLU A 1 662 ? -44.628 17.140 10.158 1.00 96.12 662 GLU A N 1
ATOM 5152 C CA . GLU A 1 662 ? -44.793 17.546 11.555 1.00 96.12 662 GLU A CA 1
ATOM 5153 C C . GLU A 1 662 ? -44.536 16.356 12.494 1.00 96.12 662 GLU A C 1
ATOM 5155 O O . GLU A 1 662 ? -44.708 15.202 12.081 1.00 96.12 662 GLU A O 1
ATOM 5160 N N . PRO A 1 663 ? -44.093 16.594 13.746 1.00 95.25 663 PRO A N 1
ATOM 5161 C CA . PRO A 1 663 ? -44.007 15.526 14.731 1.00 95.25 663 PRO A CA 1
ATOM 5162 C C . PRO A 1 663 ? -45.400 14.952 15.023 1.00 95.25 663 PRO A C 1
ATOM 5164 O O . PRO A 1 663 ? -46.402 15.666 14.982 1.00 95.25 663 PRO A O 1
ATOM 5167 N N . PHE A 1 664 ? -45.463 13.662 15.340 1.00 93.88 664 PHE A N 1
ATOM 5168 C CA . PHE A 1 664 ? -46.718 12.980 15.653 1.00 93.88 664 PHE A CA 1
ATOM 5169 C C . PHE A 1 664 ? -46.514 11.905 16.718 1.00 93.88 664 PHE A C 1
ATOM 5171 O O . PHE A 1 664 ? -45.411 11.394 16.910 1.00 93.88 664 PHE A O 1
ATOM 5178 N N . GLU A 1 665 ? -47.600 11.524 17.381 1.00 91.12 665 GLU A N 1
ATOM 5179 C CA . GLU A 1 665 ? -47.615 10.414 18.326 1.00 91.12 665 GLU A CA 1
ATOM 5180 C C . GLU A 1 665 ? -48.364 9.226 17.722 1.00 91.12 665 GLU A C 1
ATOM 5182 O O . GLU A 1 665 ? -49.460 9.375 17.180 1.00 91.12 665 GLU A O 1
ATOM 5187 N N . ALA A 1 666 ? -47.787 8.032 17.826 1.00 85.12 666 ALA A N 1
ATOM 5188 C CA . ALA A 1 666 ? -48.456 6.793 17.455 1.00 85.12 666 ALA A CA 1
ATOM 5189 C C . ALA A 1 666 ? -47.994 5.653 18.364 1.00 85.12 666 ALA A C 1
ATOM 5191 O O . ALA A 1 666 ? -46.809 5.533 18.668 1.00 85.12 666 ALA A O 1
ATOM 5192 N N . ALA A 1 667 ? -48.929 4.796 18.787 1.00 77.44 667 ALA A N 1
ATOM 5193 C CA . ALA A 1 667 ? -48.646 3.630 19.632 1.00 77.44 667 ALA A CA 1
ATOM 5194 C C . ALA A 1 667 ? -47.863 3.958 20.927 1.00 77.44 667 ALA A C 1
ATOM 5196 O O . ALA A 1 667 ? -47.020 3.175 21.360 1.00 77.44 667 ALA A O 1
ATOM 5197 N N . GLY A 1 668 ? -48.125 5.125 21.530 1.00 82.88 668 GLY A N 1
ATOM 5198 C CA . GLY A 1 668 ? -47.426 5.595 22.732 1.00 82.88 668 GLY A CA 1
ATOM 5199 C C . GLY A 1 668 ? -45.972 6.021 22.494 1.00 82.88 668 GLY A C 1
ATOM 5200 O O . GLY A 1 668 ? -45.210 6.158 23.450 1.00 82.88 668 GLY A O 1
ATOM 5201 N N . GLN A 1 669 ? -45.568 6.212 21.235 1.00 85.62 669 GLN A N 1
ATOM 5202 C CA . GLN A 1 669 ? -44.246 6.691 20.852 1.00 85.62 669 GLN A CA 1
ATOM 5203 C C . GLN A 1 669 ? -44.353 8.017 20.094 1.00 85.62 669 GLN A C 1
ATOM 5205 O O . GLN A 1 669 ? -45.179 8.176 19.197 1.00 85.62 669 GLN A O 1
ATOM 5210 N N . GLN A 1 670 ? -43.476 8.956 20.448 1.00 90.81 670 GLN A N 1
ATOM 5211 C CA . GLN A 1 670 ? -43.311 10.218 19.733 1.00 90.81 670 GLN A CA 1
ATOM 5212 C C . GLN A 1 670 ? -42.368 10.040 18.540 1.00 90.81 670 GLN A C 1
ATOM 5214 O O . GLN A 1 670 ? -41.293 9.438 18.661 1.00 90.81 670 GLN A O 1
ATOM 5219 N N . PHE A 1 671 ? -42.764 10.598 17.403 1.00 92.06 671 PHE A N 1
ATOM 5220 C CA . PHE A 1 671 ? -42.016 10.610 16.155 1.00 92.06 671 PHE A CA 1
ATOM 5221 C C . PHE A 1 671 ? -41.684 12.051 15.773 1.00 92.06 671 PHE A C 1
ATOM 5223 O O . PHE A 1 671 ? -42.539 12.934 15.802 1.00 92.06 671 PHE A O 1
ATOM 5230 N N . ASN A 1 672 ? -40.427 12.292 15.414 1.00 92.81 672 ASN A N 1
ATOM 5231 C CA . ASN A 1 672 ? -39.938 13.613 15.038 1.00 92.81 672 ASN A CA 1
ATOM 5232 C C . ASN A 1 672 ? -40.392 13.996 13.622 1.00 92.81 672 ASN A C 1
ATOM 5234 O O . ASN A 1 672 ? -40.672 13.128 12.788 1.00 92.81 672 ASN A O 1
ATOM 5238 N N . ARG A 1 673 ? -40.347 15.297 13.312 1.00 94.00 673 ARG A N 1
ATOM 5239 C CA . ARG A 1 673 ? -40.353 15.783 11.924 1.00 94.00 673 ARG A CA 1
ATOM 5240 C C . ARG A 1 673 ? -39.286 15.037 11.109 1.00 94.00 673 ARG A C 1
ATOM 5242 O O . ARG A 1 673 ? -38.174 14.819 11.587 1.00 94.00 673 ARG A O 1
ATOM 5249 N N . GLY A 1 674 ? -39.638 14.638 9.891 1.00 91.62 674 GLY A N 1
ATOM 5250 C CA . GLY A 1 674 ? -38.802 13.850 8.986 1.00 91.62 674 GLY A CA 1
ATOM 5251 C C . GLY A 1 674 ? -38.902 12.332 9.175 1.00 91.62 674 GLY A C 1
ATOM 5252 O O . GLY A 1 674 ? -38.260 11.597 8.428 1.00 91.62 674 GLY A O 1
ATOM 5253 N N . SER A 1 675 ? -39.679 11.839 10.152 1.00 92.38 675 SER A N 1
ATOM 5254 C CA . SER A 1 675 ? -39.879 10.393 10.354 1.00 92.38 675 SER A CA 1
ATOM 5255 C C . SER A 1 675 ? -40.474 9.741 9.109 1.00 92.38 675 SER A C 1
ATOM 5257 O O . SER A 1 675 ? -41.389 10.297 8.501 1.00 92.38 675 SER A O 1
ATOM 5259 N N . LEU A 1 676 ? -39.969 8.565 8.730 1.00 91.56 676 LEU A N 1
ATOM 5260 C CA . LEU A 1 676 ? -40.422 7.863 7.532 1.00 91.56 676 LEU A CA 1
ATOM 5261 C C . LEU A 1 676 ? -41.657 7.012 7.835 1.00 91.56 67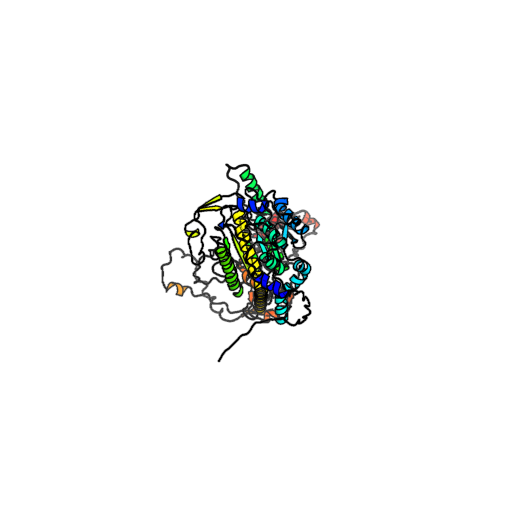6 LEU A C 1
ATOM 5263 O O . LEU A 1 676 ? -41.653 6.217 8.772 1.00 91.56 676 LEU A O 1
ATOM 5267 N N . LEU A 1 677 ? -42.688 7.141 7.010 1.00 91.31 677 LEU A N 1
ATOM 5268 C CA . LEU A 1 677 ? -43.859 6.276 6.958 1.00 91.31 677 LEU A CA 1
ATOM 5269 C C . LEU A 1 677 ? -43.731 5.389 5.722 1.00 91.31 677 LEU A C 1
ATOM 5271 O O . LEU A 1 677 ? -43.729 5.889 4.598 1.00 91.31 677 LEU A O 1
ATOM 5275 N N . ILE A 1 678 ? -43.600 4.084 5.939 1.00 90.00 678 ILE A N 1
ATOM 5276 C CA . ILE A 1 678 ? -43.331 3.103 4.890 1.00 90.00 678 ILE A CA 1
ATOM 5277 C C . ILE A 1 678 ? -44.549 2.198 4.715 1.00 90.00 678 ILE A C 1
ATOM 5279 O O . ILE A 1 678 ? -45.024 1.592 5.679 1.00 90.00 678 ILE A O 1
ATOM 5283 N N . ARG A 1 679 ? -45.038 2.085 3.479 1.00 88.81 679 ARG A N 1
ATOM 5284 C CA . ARG A 1 679 ? -46.136 1.200 3.067 1.00 88.81 679 ARG A CA 1
ATOM 5285 C C . ARG A 1 679 ? -45.701 0.333 1.894 1.00 88.81 679 ARG A C 1
ATOM 5287 O O . ARG A 1 679 ? -44.736 0.652 1.202 1.00 88.81 679 ARG A O 1
ATOM 5294 N N . ASN A 1 680 ? -46.454 -0.737 1.641 1.00 81.31 680 ASN A N 1
ATOM 5295 C CA . ASN A 1 680 ? -46.232 -1.635 0.502 1.00 81.31 680 ASN A CA 1
ATOM 5296 C C . ASN A 1 680 ? -44.790 -2.175 0.458 1.00 81.31 680 ASN A C 1
ATOM 5298 O O . ASN A 1 680 ? -44.142 -2.164 -0.588 1.00 81.31 680 ASN A O 1
ATOM 5302 N N . VAL A 1 681 ? -44.269 -2.591 1.617 1.00 73.81 681 VAL A N 1
ATOM 5303 C CA . VAL A 1 681 ? -42.966 -3.264 1.694 1.00 73.81 681 VAL A CA 1
ATOM 5304 C C . VAL A 1 681 ? -43.092 -4.617 0.970 1.00 73.81 681 VAL A C 1
ATOM 5306 O O . VAL A 1 681 ? -44.023 -5.349 1.311 1.00 73.81 681 VAL A O 1
ATOM 5309 N N . PRO A 1 682 ? -42.237 -4.917 -0.030 1.00 59.66 682 PRO A N 1
ATOM 5310 C CA . PRO A 1 682 ? -42.283 -6.163 -0.803 1.00 59.66 682 PRO A CA 1
ATOM 5311 C C . PRO A 1 682 ? -42.108 -7.438 0.020 1.00 59.66 682 PRO A C 1
ATOM 5313 O O . PRO A 1 682 ? -41.372 -7.386 1.035 1.00 59.66 682 PRO A O 1
#

pLDDT: mean 86.32, std 19.68, range [27.89, 98.94]